Protein AF-A0A7V9ZC12-F1 (afdb_monomer)

Nearest PDB structures (foldseek):
  3ceq-assembly1_A  TM=3.533E-01  e=1.114E-01  Homo sapiens
  8bbg-assembly1_A  TM=1.484E-01  e=7.059E-03  Homo sapiens
  7n61-assembly1_1F  TM=1.594E-01  e=1.865E-02  Chlamydomonas reinhardtii
  6swu-assembly2_D  TM=2.053E-01  e=2.830E-01  Mus musculus
  9dze-assembly1_h  TM=2.658E-01  e=8.312E+00  synthetic construct

Mean predicted aligned error: 13.56 Å

Solvent-accessible surface area (backbone atoms only — not comparable to full-atom values): 34990 Å² total; per-residue (Å²): 139,87,84,86,84,86,82,87,85,84,87,84,86,84,85,82,83,84,86,79,90,83,82,91,84,88,88,86,91,84,88,87,83,87,83,90,82,77,73,66,65,71,54,48,72,79,60,49,87,57,41,68,56,35,52,52,57,56,55,54,46,62,77,50,42,78,70,33,85,53,62,63,62,40,51,57,50,47,48,57,46,40,77,74,35,40,90,81,43,46,68,62,44,51,52,52,52,50,51,53,50,50,53,35,54,50,52,44,74,71,55,66,96,80,67,89,65,85,86,72,55,38,68,62,50,46,50,51,51,40,53,51,32,46,77,74,38,56,69,61,21,53,52,49,54,53,56,54,52,54,54,61,63,62,78,43,82,88,49,81,82,53,73,66,60,58,52,53,48,30,52,49,34,32,54,55,16,49,73,27,40,86,80,40,49,69,61,16,50,53,42,36,55,66,20,41,77,75,57,69,50,76,58,53,51,32,36,41,28,51,32,36,79,75,37,51,70,61,25,52,53,51,50,52,52,50,53,50,41,40,55,75,56,57,47,37,46,44,64,39,57,40,50,54,44,15,72,50,79,27,47,74,54,30,59,35,82,55,101,74,39,63,44,81,50,85,53,73,73,29,61,76,46,27,62,85,67,84,66,52,67,68,59,45,45,52,49,51,54,54,53,46,58,48,74,67,34,88,64,51,80,38,92,78,43,42,83,62,32,51,64,39,69,62,38,54,46,52,51,47,67,63,45,44,67,54,27,49,72,71,42,52,85,50,28,64,60,50,52,52,49,42,56,55,45,51,70,75,42,55,73,69,59,41,54,47,44,52,54,27,50,52,52,54,75,70,51,64,89,84,72,74,93,70,86,90,86,78,81,73,46,47,66,56,29,44,53,50,24,72,68,42,88,49,71,51,61,24,36,42,26,29,49,53,22,17,57,48,24,42,75,69,68,34,56,68,61,16,53,59,32,38,67,73,34,58,75,91,46,32,63,61,54,48,52,52,52,46,50,55,50,18,50,50,26,19,74,68,73,37,45,70,61,15,49,59,44,30,75,70,46,86,49,59,68,62,28,32,49,41,32,50,44,33,24,42,42,33,59,70,43,94,84,42,44,59,68,63,21,51,54,32,44,52,52,31,52,57,46,42,72,71,48,83,52,64,62,56,32,32,30,50,28,29,33,49,16,43,49,29,52,78,80,37,59,66,61,12,51,52,30,41,53,52,25,49,58,49,47,65,71,44,94,80,64,63,54,68,43,56,48,73,49,74,46,71,46,78,88,45,75,47,74,51,68,43,39,59,94,50,46,28,49,47,56,40,39,23,67,44,19,65,82,42,42,71,64,52,50,54,60,42,66,67,39,76,53,54,56,27,24,53,53,40,51,50,30,27,30,43,39,51,68,50,78,82,78,84,127

Structure (mmCIF, N/CA/C/O backbone):
data_AF-A0A7V9ZC12-F1
#
_entry.id   AF-A0A7V9ZC12-F1
#
loop_
_atom_site.group_PDB
_atom_site.id
_atom_site.type_symbol
_atom_site.label_atom_id
_atom_site.label_alt_id
_atom_site.label_comp_id
_atom_site.label_asym_id
_atom_site.label_entity_id
_atom_site.label_seq_id
_atom_site.pdbx_PDB_ins_code
_atom_site.Cartn_x
_atom_site.Cartn_y
_atom_site.Cartn_z
_atom_site.occupancy
_atom_site.B_iso_or_equiv
_atom_site.auth_seq_id
_atom_site.auth_comp_id
_atom_site.auth_asym_id
_atom_site.auth_atom_id
_atom_site.pdbx_PDB_model_num
ATOM 1 N N . MET A 1 1 ? -3.158 33.341 -0.578 1.00 24.94 1 MET A N 1
ATOM 2 C CA . MET A 1 1 ? -2.497 32.593 -1.669 1.00 24.94 1 MET A CA 1
ATOM 3 C C . MET A 1 1 ? -2.053 31.286 -1.050 1.00 24.94 1 MET A C 1
ATOM 5 O O . MET A 1 1 ? -1.068 31.269 -0.327 1.00 24.94 1 MET A O 1
ATOM 9 N N . ASN A 1 2 ? -2.918 30.281 -1.171 1.00 21.52 2 ASN A N 1
ATOM 10 C CA . ASN A 1 2 ? -2.882 29.048 -0.393 1.00 21.52 2 ASN A CA 1
ATOM 11 C C . ASN A 1 2 ? -2.112 27.982 -1.170 1.00 21.52 2 ASN A C 1
ATOM 13 O O . ASN A 1 2 ? -2.505 27.649 -2.284 1.00 21.52 2 ASN A O 1
ATOM 17 N N . SER A 1 3 ? -1.057 27.448 -0.564 1.00 20.05 3 SER A N 1
ATOM 18 C CA . SER A 1 3 ? -0.327 26.280 -1.052 1.00 20.05 3 SER A CA 1
ATOM 19 C C . SER A 1 3 ? -0.711 25.102 -0.156 1.00 20.05 3 SER A C 1
ATOM 21 O O . SER A 1 3 ? -0.317 25.068 1.008 1.00 20.05 3 SER A O 1
ATOM 23 N N . MET A 1 4 ? -1.543 24.189 -0.664 1.00 21.44 4 MET A N 1
ATOM 24 C CA . MET A 1 4 ? -1.839 22.909 -0.015 1.00 21.44 4 MET A CA 1
ATOM 25 C C . MET A 1 4 ? -0.712 21.923 -0.333 1.00 21.44 4 MET A C 1
ATOM 27 O O . MET A 1 4 ? -0.415 21.661 -1.496 1.00 21.44 4 MET A O 1
ATOM 31 N N . THR A 1 5 ? -0.067 21.412 0.711 1.00 23.72 5 THR A N 1
ATOM 32 C CA . THR A 1 5 ? 1.018 20.429 0.642 1.00 23.72 5 THR A CA 1
ATOM 33 C C . THR A 1 5 ? 0.423 19.035 0.846 1.00 23.72 5 THR A C 1
ATOM 35 O O . THR A 1 5 ? -0.153 18.769 1.899 1.00 23.72 5 THR A O 1
ATOM 38 N N . TYR A 1 6 ? 0.557 18.152 -0.144 1.00 24.91 6 TYR A N 1
ATOM 39 C CA . TYR A 1 6 ? 0.122 16.754 -0.067 1.00 24.91 6 TYR A CA 1
ATOM 40 C C . TYR A 1 6 ? 1.256 15.862 0.459 1.00 24.91 6 TYR A C 1
ATOM 42 O O . TYR A 1 6 ? 2.395 15.962 0.001 1.00 24.91 6 TYR A O 1
ATOM 50 N N . ALA A 1 7 ? 0.944 15.000 1.430 1.00 25.77 7 ALA A N 1
ATOM 51 C CA . ALA A 1 7 ? 1.871 14.062 2.060 1.00 25.77 7 ALA A CA 1
ATOM 52 C C . ALA A 1 7 ? 1.631 12.633 1.543 1.00 25.77 7 ALA A C 1
ATOM 54 O O . ALA A 1 7 ? 0.521 12.111 1.638 1.00 25.77 7 ALA A O 1
ATOM 55 N N . PHE A 1 8 ? 2.681 11.992 1.026 1.00 22.20 8 PHE A N 1
ATOM 56 C CA . PHE A 1 8 ? 2.719 10.553 0.764 1.00 22.20 8 PHE A CA 1
ATOM 57 C C . PHE A 1 8 ? 3.224 9.842 2.023 1.00 22.20 8 PHE A C 1
ATOM 59 O O . PHE A 1 8 ? 4.400 9.949 2.354 1.00 22.20 8 PHE A O 1
ATOM 66 N N . SER A 1 9 ? 2.348 9.110 2.713 1.00 23.14 9 SER A N 1
ATOM 67 C CA . SER A 1 9 ? 2.722 8.280 3.861 1.00 23.14 9 SER A CA 1
ATOM 68 C C . SER A 1 9 ? 3.075 6.864 3.394 1.00 23.14 9 SER A C 1
ATOM 70 O O . SER A 1 9 ? 2.247 6.176 2.798 1.00 23.14 9 SER A O 1
ATOM 72 N N . THR A 1 10 ? 4.304 6.415 3.655 1.00 25.52 10 THR A N 1
ATOM 73 C CA . THR A 1 10 ? 4.735 5.020 3.460 1.00 25.52 10 THR A CA 1
ATOM 74 C C . THR A 1 10 ? 5.194 4.435 4.792 1.00 25.52 10 THR A C 1
ATOM 76 O O . THR A 1 10 ? 6.340 4.628 5.196 1.00 25.52 10 THR A O 1
ATOM 79 N N . ALA A 1 11 ? 4.313 3.698 5.470 1.00 25.12 11 ALA A N 1
ATOM 80 C CA . ALA A 1 11 ? 4.657 2.864 6.619 1.00 25.12 11 ALA A CA 1
ATOM 81 C C . ALA A 1 11 ? 4.903 1.417 6.149 1.00 25.12 11 ALA A C 1
ATOM 83 O O . ALA A 1 11 ? 4.032 0.803 5.536 1.00 25.12 11 ALA A O 1
ATOM 84 N N . LEU A 1 12 ? 6.090 0.859 6.423 1.00 27.59 12 LEU A N 1
ATOM 85 C CA . LEU A 1 12 ? 6.405 -0.553 6.174 1.00 27.59 12 LEU A CA 1
ATOM 86 C C . LEU A 1 12 ? 6.959 -1.194 7.456 1.00 27.59 12 LEU A C 1
ATOM 88 O O . LEU A 1 12 ? 8.037 -0.839 7.930 1.00 27.59 12 LEU A O 1
ATOM 92 N N . LEU A 1 13 ? 6.211 -2.151 8.006 1.00 26.98 13 LEU A N 1
ATOM 93 C CA . LEU A 1 13 ? 6.564 -2.979 9.162 1.00 26.98 13 LEU A CA 1
ATOM 94 C C . LEU A 1 13 ? 6.768 -4.422 8.673 1.00 26.98 13 LEU A C 1
ATOM 96 O O . LEU A 1 13 ? 5.807 -5.108 8.337 1.00 26.98 13 LEU A O 1
ATOM 100 N N . LEU A 1 14 ? 8.018 -4.892 8.629 1.00 26.62 14 LEU A N 1
ATOM 101 C CA . LEU A 1 14 ? 8.357 -6.299 8.376 1.00 26.62 14 LEU A CA 1
ATOM 102 C C . LEU A 1 14 ? 8.594 -7.015 9.712 1.00 26.62 14 LEU A C 1
ATOM 104 O O . LEU A 1 14 ? 9.581 -6.763 10.404 1.00 26.62 14 LEU A O 1
ATOM 108 N N . GLY A 1 15 ? 7.677 -7.914 10.072 1.00 24.31 15 GLY A N 1
ATOM 109 C CA . GLY A 1 15 ? 7.832 -8.849 11.185 1.00 24.31 15 GLY A CA 1
ATOM 110 C C . GLY A 1 15 ? 8.641 -10.074 10.758 1.00 24.31 15 GLY A C 1
ATOM 111 O O . GLY A 1 15 ? 8.146 -10.921 10.023 1.00 24.31 15 GLY A O 1
ATOM 112 N N . LEU A 1 16 ? 9.883 -10.177 11.231 1.00 24.55 16 LEU A N 1
ATOM 113 C CA . LEU A 1 16 ? 10.743 -11.352 11.061 1.00 24.55 16 LEU A CA 1
ATOM 114 C C . LEU A 1 16 ? 10.483 -12.362 12.189 1.00 24.55 16 LEU A C 1
ATOM 116 O O . LEU A 1 16 ? 10.858 -12.141 13.339 1.00 24.55 16 LEU A O 1
ATOM 120 N N . THR A 1 17 ? 9.857 -13.492 11.859 1.00 25.77 17 THR A N 1
ATOM 121 C CA . THR A 1 17 ? 9.741 -14.662 12.741 1.00 25.77 17 THR A CA 1
ATOM 122 C C . THR A 1 17 ? 10.994 -15.533 12.637 1.00 25.77 17 THR A C 1
ATOM 124 O O . THR A 1 17 ? 11.234 -16.157 11.605 1.00 25.77 17 THR A O 1
ATOM 127 N N . LEU A 1 18 ? 11.778 -15.610 13.713 1.00 25.53 18 LEU A N 1
ATOM 128 C CA . LEU A 1 18 ? 12.907 -16.536 13.853 1.00 25.53 18 LEU A CA 1
ATOM 129 C C . LEU A 1 18 ? 12.407 -17.956 14.176 1.00 25.53 18 LEU A C 1
ATOM 131 O O . LEU A 1 18 ? 11.737 -18.170 15.185 1.00 25.53 18 LEU A O 1
ATOM 135 N N . HIS A 1 19 ? 12.756 -18.928 13.329 1.00 25.00 19 HIS A N 1
ATOM 136 C CA . HIS A 1 19 ? 12.652 -20.362 13.619 1.00 25.00 19 HIS A CA 1
ATOM 137 C C . HIS A 1 19 ? 13.859 -20.814 14.456 1.00 25.00 19 HIS A C 1
ATOM 139 O O . HIS A 1 19 ? 15.003 -20.634 14.046 1.00 25.00 19 HIS A O 1
ATOM 145 N N . ILE A 1 20 ? 13.600 -21.433 15.609 1.00 29.19 20 ILE A N 1
ATOM 146 C CA . ILE A 1 20 ? 14.603 -22.124 16.433 1.00 29.19 20 ILE A CA 1
ATOM 147 C C . ILE A 1 20 ? 14.507 -23.629 16.121 1.00 29.19 20 ILE A C 1
ATOM 149 O O . ILE A 1 20 ? 13.405 -24.173 16.216 1.00 29.19 20 ILE A O 1
ATOM 153 N N . PRO A 1 21 ? 15.603 -24.340 15.791 1.00 27.75 21 PRO A N 1
ATOM 154 C CA . PRO A 1 21 ? 15.579 -25.793 15.687 1.00 27.75 21 PRO A CA 1
ATOM 155 C C . PRO A 1 21 ? 15.693 -26.432 17.079 1.00 27.75 21 PRO A C 1
ATOM 157 O O . PRO A 1 21 ? 16.674 -26.235 17.795 1.00 27.75 21 PRO A O 1
ATOM 160 N N . GLY A 1 22 ? 14.671 -27.199 17.463 1.00 29.20 22 GLY A N 1
ATOM 161 C CA . GLY A 1 22 ? 14.649 -28.003 18.683 1.00 29.20 22 GLY A CA 1
ATOM 162 C C . GLY A 1 22 ? 15.344 -29.352 18.492 1.00 29.20 22 GLY A C 1
ATOM 163 O O . GLY A 1 22 ? 15.019 -30.109 17.579 1.00 29.20 22 GLY A O 1
ATOM 164 N N . VAL A 1 23 ? 16.294 -29.635 19.380 1.00 28.47 23 VAL A N 1
ATOM 165 C CA . VAL A 1 23 ? 17.045 -30.889 19.509 1.00 28.47 23 VAL A CA 1
ATOM 166 C C . VAL A 1 23 ? 16.155 -32.002 20.082 1.00 28.47 23 VAL A C 1
ATOM 168 O O . VAL A 1 23 ? 15.397 -31.787 21.026 1.00 28.47 23 VAL A O 1
ATOM 171 N N . LEU A 1 24 ? 16.275 -33.202 19.506 1.00 27.53 24 LEU A N 1
ATOM 172 C CA . LEU A 1 24 ? 15.652 -34.454 19.944 1.00 27.53 24 LEU A CA 1
ATOM 173 C C . LEU A 1 24 ? 16.255 -34.969 21.261 1.00 27.53 24 LEU A C 1
ATOM 175 O O . LEU A 1 24 ? 17.461 -35.183 21.344 1.00 27.53 24 LEU A O 1
ATOM 179 N N . ALA A 1 25 ? 15.399 -35.304 22.228 1.00 27.86 25 ALA A N 1
ATOM 180 C CA . ALA A 1 25 ? 15.668 -36.346 23.219 1.00 27.86 25 ALA A CA 1
ATOM 181 C C . ALA A 1 25 ? 14.343 -36.979 23.675 1.00 27.86 25 ALA A C 1
ATOM 183 O O . ALA A 1 25 ? 13.419 -36.292 24.107 1.00 27.86 25 ALA A O 1
ATOM 184 N N . ALA A 1 26 ? 14.251 -38.299 23.534 1.00 27.19 26 ALA A N 1
ATOM 185 C CA . ALA A 1 26 ? 13.119 -39.129 23.925 1.00 27.19 26 ALA A CA 1
ATOM 186 C C . ALA A 1 26 ? 13.347 -39.739 25.319 1.00 27.19 26 ALA A C 1
ATOM 188 O O . ALA A 1 26 ? 14.468 -40.151 25.595 1.00 27.19 26 ALA A O 1
ATOM 189 N N . GLN A 1 27 ? 12.290 -39.874 26.137 1.00 26.23 27 GLN A N 1
ATOM 190 C CA . GLN A 1 27 ? 11.810 -41.156 26.702 1.00 26.23 27 GLN A CA 1
ATOM 191 C C . GLN A 1 27 ? 10.732 -40.997 27.806 1.00 26.23 27 GLN A C 1
ATOM 193 O O . GLN A 1 27 ? 10.862 -40.196 28.722 1.00 26.23 27 GLN A O 1
ATOM 198 N N . ASN A 1 28 ? 9.735 -41.894 27.709 1.00 26.14 28 ASN A N 1
ATOM 199 C CA . ASN A 1 28 ? 8.954 -42.575 28.763 1.00 26.14 28 ASN A CA 1
ATOM 200 C C . ASN A 1 28 ? 7.698 -41.945 29.429 1.00 26.14 28 ASN A C 1
ATOM 202 O O . ASN A 1 28 ? 7.746 -41.291 30.461 1.00 26.14 28 ASN A O 1
ATOM 206 N N . SER A 1 29 ? 6.543 -42.336 28.856 1.00 27.91 29 SER A N 1
ATOM 207 C CA . SER A 1 29 ? 5.411 -43.093 29.456 1.00 27.91 29 SER A CA 1
ATOM 208 C C . SER A 1 29 ? 4.656 -42.605 30.713 1.00 27.91 29 SER A C 1
ATOM 210 O O . SER A 1 29 ? 5.090 -42.858 31.834 1.00 27.91 29 SER A O 1
ATOM 212 N N . SER A 1 30 ? 3.407 -42.141 30.525 1.00 26.27 30 SER A N 1
ATOM 213 C CA . SER A 1 30 ? 2.121 -42.784 30.944 1.00 26.27 30 SER A CA 1
ATOM 214 C C . SER A 1 30 ? 0.954 -41.761 30.982 1.00 26.27 30 SER A C 1
ATOM 216 O O . SER A 1 30 ? 1.202 -40.590 31.260 1.00 26.27 30 SER A O 1
ATOM 218 N N . PRO A 1 31 ? -0.316 -42.145 30.699 1.00 38.34 31 PRO A N 1
ATOM 219 C CA . PRO A 1 31 ? -1.451 -41.216 30.531 1.00 38.34 31 PRO A CA 1
ATOM 220 C C . PRO A 1 31 ? -2.184 -40.960 31.869 1.00 38.34 31 PRO A C 1
ATOM 222 O O . PRO A 1 31 ? -2.065 -41.795 32.770 1.00 38.34 31 PRO A O 1
ATOM 225 N N . PRO A 1 32 ? -2.980 -39.872 32.043 1.00 35.09 32 PRO A N 1
ATOM 226 C CA . PRO A 1 32 ? -4.418 -39.998 31.738 1.00 35.09 32 PRO A CA 1
ATOM 227 C C . PRO A 1 32 ? -5.225 -38.690 31.481 1.00 35.09 32 PRO A C 1
ATOM 229 O O . PRO A 1 32 ? -4.791 -37.574 31.736 1.00 35.09 32 PRO A O 1
ATOM 232 N N . ARG A 1 33 ? -6.501 -38.922 31.129 1.00 26.95 33 ARG A N 1
ATOM 233 C CA . ARG A 1 33 ? -7.718 -38.100 31.333 1.00 26.95 33 ARG A CA 1
ATOM 234 C C . ARG A 1 33 ? -8.051 -36.999 30.322 1.00 26.95 33 ARG A C 1
ATOM 236 O O . ARG A 1 33 ? -7.386 -35.985 30.173 1.00 26.95 33 ARG A O 1
ATOM 243 N N . GLY A 1 34 ? -9.189 -37.236 29.666 1.00 39.62 34 GLY A N 1
ATOM 244 C CA . GLY A 1 34 ? -9.756 -36.406 28.622 1.00 39.62 34 GLY A CA 1
ATOM 245 C C . GLY A 1 34 ? -10.275 -35.055 29.102 1.00 39.62 34 GLY A C 1
ATOM 246 O O . GLY A 1 34 ? -10.858 -34.918 30.175 1.00 39.62 34 GLY A O 1
ATOM 247 N N . SER A 1 35 ? -10.120 -34.081 28.213 1.00 31.02 35 SER A N 1
ATOM 248 C CA . SER A 1 35 ? -10.751 -32.773 28.269 1.00 31.02 35 SER A CA 1
ATOM 249 C C . SER A 1 35 ? -11.846 -32.721 27.200 1.00 31.02 35 SER A C 1
ATOM 251 O O . SER A 1 35 ? -11.605 -32.535 26.006 1.00 31.02 35 SER A O 1
ATOM 253 N N . ARG A 1 36 ? -13.084 -32.947 27.649 1.00 38.66 36 ARG A N 1
ATOM 254 C CA . ARG A 1 36 ? -14.285 -32.413 27.005 1.00 38.66 36 ARG A CA 1
ATOM 255 C C . ARG A 1 36 ? -14.300 -30.912 27.286 1.00 38.66 36 ARG A C 1
ATOM 257 O O . ARG A 1 36 ? -14.615 -30.568 28.414 1.00 38.66 36 ARG A O 1
ATOM 264 N N . THR A 1 37 ? -14.045 -30.080 26.275 1.00 38.00 37 THR A N 1
ATOM 265 C CA . THR A 1 37 ? -14.690 -28.765 26.033 1.00 38.00 37 THR A CA 1
ATOM 266 C C . THR A 1 37 ? -13.936 -27.988 24.950 1.00 38.00 37 THR A C 1
ATOM 268 O O . THR A 1 37 ? -13.129 -27.120 25.236 1.00 38.00 37 THR A O 1
ATOM 271 N N . ASN A 1 38 ? -14.226 -28.244 23.671 1.00 34.16 38 ASN A N 1
ATOM 272 C CA . ASN A 1 38 ? -13.878 -27.284 22.605 1.00 34.16 38 ASN A CA 1
ATOM 273 C C . ASN A 1 38 ? -14.987 -27.088 21.557 1.00 34.16 38 ASN A C 1
ATOM 275 O O . ASN A 1 38 ? -14.825 -26.354 20.585 1.00 34.16 38 ASN A O 1
ATOM 279 N N . THR A 1 39 ? -16.163 -27.680 21.779 1.00 33.69 39 THR A N 1
ATOM 280 C CA . THR A 1 39 ? -17.304 -27.611 20.851 1.00 33.69 39 THR A CA 1
ATOM 281 C C . THR A 1 39 ? -18.317 -26.508 21.197 1.00 33.69 39 THR A C 1
ATOM 283 O O . THR A 1 39 ? -19.230 -26.263 20.412 1.00 33.69 39 THR A O 1
ATOM 286 N N . SER A 1 40 ? -18.185 -25.819 22.341 1.00 37.09 40 SER A N 1
ATOM 287 C CA . SER A 1 40 ? -19.151 -24.792 22.784 1.00 37.09 40 SER A CA 1
ATOM 288 C C . SER A 1 40 ? -18.810 -23.362 22.339 1.00 37.09 40 SER A C 1
ATOM 290 O O . SER A 1 40 ? -19.724 -22.565 22.137 1.00 37.09 40 SER A O 1
ATOM 292 N N . LEU A 1 41 ? -17.535 -23.026 22.108 1.00 39.03 41 LEU A N 1
ATOM 293 C CA . LEU A 1 41 ? -17.128 -21.676 21.683 1.00 39.03 41 LEU A CA 1
ATOM 294 C C . LEU A 1 41 ? -17.320 -21.437 20.175 1.00 39.03 41 LEU A C 1
ATOM 296 O O . LEU A 1 41 ? -17.732 -20.349 19.776 1.00 39.03 41 LEU A O 1
ATOM 300 N N . SER A 1 42 ? -17.142 -22.461 19.329 1.00 38.97 42 SER A N 1
ATOM 301 C CA . SER A 1 42 ? -17.382 -22.337 17.878 1.00 38.97 42 SER A CA 1
ATOM 302 C C . SER A 1 42 ? -18.870 -22.252 17.512 1.00 38.97 42 SER A C 1
ATOM 304 O O . SER A 1 42 ? -19.221 -21.671 16.484 1.00 38.97 42 SER A O 1
ATOM 306 N N . LYS A 1 43 ? -19.760 -22.773 18.369 1.00 35.03 43 LYS A N 1
ATOM 307 C CA . LYS A 1 43 ? -21.214 -22.600 18.236 1.00 35.03 43 LYS A CA 1
ATOM 308 C C . LYS A 1 43 ? -21.686 -21.210 18.681 1.00 35.03 43 LYS A C 1
ATOM 310 O O . LYS A 1 43 ? -22.636 -20.702 18.098 1.00 35.03 43 LYS A O 1
ATOM 315 N N . ARG A 1 44 ? -20.998 -20.565 19.634 1.00 40.53 44 ARG A N 1
ATOM 316 C CA . ARG A 1 44 ? -21.379 -19.245 20.176 1.00 40.53 44 ARG A CA 1
ATOM 317 C C . ARG A 1 44 ? -21.115 -18.088 19.202 1.00 40.53 44 ARG A C 1
ATOM 319 O O . ARG A 1 44 ? -21.916 -17.164 19.135 1.00 40.53 44 ARG A O 1
ATOM 326 N N . ALA A 1 45 ? -20.063 -18.174 18.382 1.00 43.56 45 ALA A N 1
ATOM 327 C CA . ALA A 1 45 ? -19.763 -17.162 17.359 1.00 43.56 45 ALA A CA 1
ATOM 328 C C . ALA A 1 45 ? -20.781 -17.135 16.197 1.00 43.56 45 ALA A C 1
ATOM 330 O O . ALA A 1 45 ? -20.962 -16.105 15.554 1.00 43.56 45 ALA A O 1
ATOM 331 N N . LYS A 1 46 ? -21.491 -18.244 15.936 1.00 47.72 46 LYS A N 1
ATOM 332 C CA . LYS A 1 46 ? -22.551 -18.304 14.910 1.00 47.72 46 LYS A CA 1
ATOM 333 C C . LYS A 1 46 ? -23.913 -17.791 15.398 1.00 47.72 46 LYS A C 1
ATOM 335 O O . LYS A 1 46 ? -24.808 -17.631 14.576 1.00 47.72 46 LYS A O 1
ATOM 340 N N . SER A 1 47 ? -24.072 -17.504 16.692 1.00 54.53 47 SER A N 1
ATOM 341 C CA . SER A 1 47 ? -25.340 -17.071 17.293 1.00 54.53 47 SER A CA 1
ATOM 342 C C . SER A 1 47 ? -25.177 -15.826 18.172 1.00 54.53 47 SER A C 1
ATOM 344 O O . SER A 1 47 ? -25.740 -15.769 19.267 1.00 54.53 47 SER A O 1
ATOM 346 N N . SER A 1 48 ? -24.385 -14.836 17.740 1.00 69.12 48 SER A N 1
ATOM 347 C CA . SER A 1 48 ? -24.445 -13.522 18.390 1.00 69.12 48 SER A CA 1
ATOM 348 C C . SER A 1 48 ? -25.861 -12.960 18.200 1.00 69.12 48 SER A C 1
ATOM 350 O O . SER A 1 48 ? -26.304 -12.863 17.049 1.00 69.12 48 SER A O 1
ATOM 352 N N . PRO A 1 49 ? -26.582 -12.588 19.275 1.00 82.19 49 PRO A N 1
ATOM 353 C CA . PRO A 1 49 ? -27.931 -12.025 19.169 1.00 82.19 49 PRO A CA 1
ATOM 354 C C . PRO A 1 49 ? -27.950 -10.729 18.345 1.00 82.19 49 PRO A C 1
ATOM 356 O O . PRO A 1 49 ? -28.976 -10.375 17.774 1.00 82.19 49 PRO A O 1
ATOM 359 N N . ASN A 1 50 ? -26.797 -10.067 18.211 1.00 88.38 50 ASN A N 1
ATOM 360 C CA . ASN A 1 50 ? -26.650 -8.824 17.464 1.00 88.38 50 ASN A CA 1
ATOM 361 C C . ASN A 1 50 ? -26.428 -9.047 15.959 1.00 88.38 50 ASN A C 1
ATOM 363 O O . ASN A 1 50 ? -26.463 -8.087 15.199 1.00 88.38 50 ASN A O 1
ATOM 367 N N . ARG A 1 51 ? -26.220 -10.290 15.492 1.00 90.62 51 ARG A N 1
ATOM 368 C CA . ARG A 1 51 ? -25.926 -10.569 14.075 1.00 90.62 51 ARG A CA 1
ATOM 369 C C . ARG A 1 51 ? -27.063 -10.148 13.125 1.00 90.62 51 ARG A C 1
ATOM 371 O O . ARG A 1 51 ? -26.754 -9.486 12.138 1.00 90.62 51 ARG A O 1
ATOM 378 N N . PRO A 1 52 ? -28.349 -10.468 13.381 1.00 91.75 52 PRO A N 1
ATOM 379 C CA . PRO A 1 52 ? -29.440 -10.019 12.512 1.00 91.75 52 PRO A CA 1
ATOM 380 C C . PRO A 1 52 ? -29.583 -8.493 12.492 1.00 91.75 52 PRO A C 1
ATOM 382 O O . PRO A 1 52 ? -29.820 -7.916 11.435 1.00 91.75 52 PRO A O 1
ATOM 385 N N . ILE A 1 53 ? -29.380 -7.842 13.644 1.00 93.06 53 ILE A N 1
ATOM 386 C CA . ILE A 1 53 ? -29.431 -6.379 13.770 1.00 93.06 53 ILE A CA 1
ATOM 387 C C . ILE A 1 53 ? -28.290 -5.745 12.968 1.00 93.06 53 ILE A C 1
ATOM 389 O O . ILE A 1 53 ? -28.530 -4.818 12.206 1.00 93.06 53 ILE A O 1
ATOM 393 N N . ALA A 1 54 ? -27.069 -6.275 13.077 1.00 93.69 54 ALA A N 1
ATOM 394 C CA . ALA A 1 54 ? -25.921 -5.796 12.314 1.00 93.69 54 ALA A CA 1
ATOM 395 C C . ALA A 1 54 ? -26.119 -5.950 10.797 1.00 93.69 54 ALA A C 1
ATOM 397 O O . ALA A 1 54 ? -25.757 -5.048 10.053 1.00 93.69 54 ALA A O 1
ATOM 398 N N . ILE A 1 55 ? -26.741 -7.042 10.332 1.00 94.31 55 ILE A N 1
ATOM 399 C CA . ILE A 1 55 ? -27.105 -7.194 8.911 1.00 94.31 55 ILE A CA 1
ATOM 400 C C . ILE A 1 55 ? -28.100 -6.108 8.492 1.00 94.31 55 ILE A C 1
ATOM 402 O O . ILE A 1 55 ? -27.895 -5.487 7.459 1.00 94.31 55 ILE A O 1
ATOM 406 N N . LEU A 1 56 ? -29.150 -5.864 9.284 1.00 95.06 56 LEU A N 1
ATOM 407 C CA . LEU A 1 56 ? -30.165 -4.854 8.971 1.00 95.06 56 LEU A CA 1
ATOM 408 C C . LEU A 1 56 ? -29.580 -3.434 8.932 1.00 95.06 56 LEU A C 1
ATOM 410 O O . LEU A 1 56 ? -29.876 -2.673 8.020 1.00 95.06 56 LEU A O 1
ATOM 414 N N . VAL A 1 57 ? -28.741 -3.090 9.911 1.00 95.44 57 VAL A N 1
ATOM 415 C CA . VAL A 1 57 ? -28.072 -1.783 9.988 1.00 95.44 57 VAL A CA 1
ATOM 416 C C . VAL A 1 57 ? -27.098 -1.591 8.822 1.00 95.44 57 VAL A C 1
ATOM 418 O O . VAL A 1 57 ? -27.008 -0.503 8.257 1.00 95.44 57 VAL A O 1
ATOM 421 N N . LEU A 1 58 ? -26.369 -2.640 8.439 1.00 94.88 58 LEU A N 1
ATOM 422 C CA . LEU A 1 58 ? -25.451 -2.570 7.307 1.00 94.88 58 LEU A CA 1
ATOM 423 C C . LEU A 1 58 ? -26.198 -2.490 5.967 1.00 94.88 58 LEU A C 1
ATOM 425 O O . LEU A 1 58 ? -25.738 -1.803 5.065 1.00 94.88 58 LEU A O 1
ATOM 429 N N . ASP A 1 59 ? -27.357 -3.142 5.851 1.00 94.31 59 ASP A N 1
ATOM 430 C CA . ASP A 1 59 ? -28.237 -3.046 4.679 1.00 94.31 59 ASP A CA 1
ATOM 431 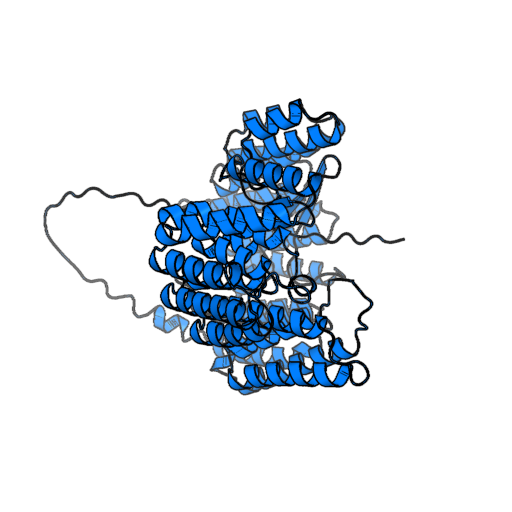C C . ASP A 1 59 ? -28.783 -1.617 4.534 1.00 94.31 59 ASP A C 1
ATOM 433 O O . ASP A 1 59 ? -28.646 -1.025 3.471 1.00 94.31 59 ASP A O 1
ATOM 437 N N . SER A 1 60 ? -29.258 -0.991 5.620 1.00 95.06 60 SER A N 1
ATOM 438 C CA . SER A 1 60 ? -29.708 0.413 5.574 1.00 95.06 60 SER A CA 1
ATOM 439 C C . SER A 1 60 ? -28.579 1.408 5.279 1.00 95.06 60 SER A C 1
ATOM 441 O O . SER A 1 60 ? -28.826 2.507 4.794 1.00 95.06 60 SER A O 1
ATOM 443 N N . THR A 1 61 ? -27.324 1.038 5.558 1.00 95.19 61 THR A N 1
ATOM 444 C CA . THR A 1 61 ? -26.149 1.865 5.226 1.00 95.19 61 THR A CA 1
ATOM 445 C C . THR A 1 61 ? -25.978 2.009 3.708 1.00 95.19 61 THR A C 1
ATOM 447 O O . THR A 1 61 ? -25.453 3.025 3.258 1.00 95.19 61 THR A O 1
ATOM 450 N N . ILE A 1 62 ? -26.446 1.036 2.912 1.00 94.94 62 ILE A N 1
ATOM 451 C CA . ILE A 1 62 ? -26.430 1.113 1.442 1.00 94.94 62 ILE A CA 1
ATOM 452 C C . ILE A 1 62 ? -27.281 2.295 0.961 1.00 94.94 62 ILE A C 1
ATOM 454 O O . ILE A 1 62 ? -26.834 3.060 0.108 1.00 94.94 62 ILE A O 1
ATOM 458 N N . ASP A 1 63 ? -28.460 2.485 1.555 1.00 94.38 63 ASP A N 1
ATOM 459 C CA . ASP A 1 63 ? -29.392 3.559 1.190 1.00 94.38 63 ASP A CA 1
ATOM 460 C C . ASP A 1 63 ? -28.890 4.947 1.620 1.00 94.38 63 ASP A C 1
ATOM 462 O O . ASP A 1 63 ? -29.209 5.957 0.996 1.00 94.38 63 ASP A O 1
ATOM 466 N N . GLU A 1 64 ? -28.083 5.015 2.683 1.00 95.06 64 GLU A N 1
ATOM 467 C CA . GLU A 1 64 ? -27.452 6.257 3.144 1.00 95.06 64 GLU A CA 1
ATOM 468 C C . GLU A 1 64 ? -26.173 6.609 2.370 1.00 95.06 64 GLU A C 1
ATOM 470 O O . GLU A 1 64 ? -25.736 7.760 2.411 1.00 95.06 64 GLU A O 1
ATOM 475 N N . LEU A 1 65 ? -25.569 5.656 1.652 1.00 95.12 65 LEU A N 1
ATOM 476 C CA . LEU A 1 65 ? -24.298 5.844 0.951 1.00 95.12 65 LEU A CA 1
ATOM 477 C C . LEU A 1 65 ? -24.280 7.050 -0.012 1.00 95.12 65 LEU A C 1
ATOM 479 O O . LEU A 1 65 ? -23.271 7.759 -0.014 1.00 95.12 65 LEU A O 1
ATOM 483 N N . PRO A 1 66 ? -25.352 7.360 -0.774 1.00 94.88 66 PRO A N 1
ATOM 484 C CA . PRO A 1 66 ? -25.407 8.549 -1.629 1.00 94.88 66 PRO A CA 1
ATOM 485 C C . PRO A 1 66 ? -25.271 9.890 -0.888 1.00 94.88 66 PRO A C 1
ATOM 487 O O . PRO A 1 66 ? -24.996 10.899 -1.525 1.00 94.88 66 PRO A O 1
ATOM 490 N N . GLN A 1 67 ? -25.433 9.929 0.442 1.00 94.19 67 GLN A N 1
ATOM 491 C CA . GLN A 1 67 ? -25.228 11.146 1.245 1.00 94.19 67 GLN A CA 1
ATOM 492 C C . GLN A 1 67 ? -23.746 11.530 1.391 1.00 94.19 67 GLN A C 1
ATOM 494 O O . GLN A 1 67 ? -23.434 12.598 1.917 1.00 94.19 67 GLN A O 1
ATOM 499 N N . VAL A 1 68 ? -22.822 10.652 0.996 1.00 93.56 68 VAL A N 1
ATOM 500 C CA . VAL A 1 68 ? -21.385 10.937 0.977 1.00 93.56 68 VAL A CA 1
ATOM 501 C C . VAL A 1 68 ? -21.018 11.503 -0.389 1.00 93.56 68 VAL A C 1
ATOM 503 O O . VAL A 1 68 ? -21.054 10.793 -1.388 1.00 93.56 68 VAL A O 1
ATOM 506 N N . GLU A 1 69 ? -20.634 12.778 -0.419 1.00 90.06 69 GLU A N 1
ATOM 507 C CA . GLU A 1 69 ? -20.280 13.487 -1.657 1.00 90.06 69 GLU A CA 1
ATOM 508 C C . GLU A 1 69 ? -19.076 12.846 -2.370 1.00 90.06 69 GLU A C 1
ATOM 510 O O . GLU A 1 69 ? -19.088 12.664 -3.587 1.00 90.06 69 GLU A O 1
ATOM 515 N N . ASP A 1 70 ? -18.059 12.432 -1.610 1.00 89.81 70 ASP A N 1
ATOM 516 C CA . ASP A 1 70 ? -16.856 11.802 -2.153 1.00 89.81 70 ASP A CA 1
ATOM 517 C C . ASP A 1 70 ? -17.126 10.363 -2.633 1.00 89.81 70 ASP A C 1
ATOM 519 O O . ASP A 1 70 ? -17.292 9.428 -1.841 1.00 89.81 70 ASP A O 1
ATOM 523 N N . ILE A 1 71 ? -17.123 10.171 -3.955 1.00 91.75 71 ILE A N 1
ATOM 524 C CA . ILE A 1 71 ? -17.292 8.861 -4.589 1.00 91.75 71 ILE A CA 1
ATOM 525 C C . ILE A 1 71 ? -16.202 7.860 -4.190 1.00 91.75 71 ILE A C 1
ATOM 527 O O . ILE A 1 71 ? -16.501 6.677 -4.032 1.00 91.75 71 ILE A O 1
ATOM 531 N N . ARG A 1 72 ? -14.957 8.300 -3.970 1.00 89.81 72 ARG A N 1
ATOM 532 C CA . ARG A 1 72 ? -13.864 7.405 -3.575 1.00 89.81 72 ARG A CA 1
ATOM 533 C C . ARG A 1 72 ? -14.162 6.803 -2.211 1.00 89.81 72 ARG A C 1
ATOM 535 O O . ARG A 1 72 ? -14.120 5.584 -2.042 1.00 89.81 72 ARG A O 1
ATOM 542 N N . ALA A 1 73 ? -14.558 7.648 -1.266 1.00 90.88 73 ALA A N 1
ATOM 543 C CA . ALA A 1 73 ? -14.972 7.201 0.050 1.00 90.88 73 ALA A CA 1
ATOM 544 C C . ALA A 1 73 ? -16.216 6.294 -0.001 1.00 90.88 73 ALA A C 1
ATOM 546 O O . ALA A 1 73 ? -16.280 5.306 0.736 1.00 90.88 73 ALA A O 1
ATOM 547 N N . ARG A 1 74 ? -17.176 6.566 -0.902 1.00 94.62 74 ARG A N 1
ATOM 548 C CA . ARG A 1 74 ? -18.319 5.664 -1.135 1.00 94.62 74 ARG A CA 1
ATOM 549 C C . ARG A 1 74 ? -17.877 4.279 -1.606 1.00 94.62 74 ARG A C 1
ATOM 551 O O . ARG A 1 74 ? -18.389 3.281 -1.102 1.00 94.62 74 ARG A O 1
ATOM 558 N N . VAL A 1 75 ? -16.909 4.201 -2.518 1.00 94.25 75 VAL A N 1
ATOM 559 C CA . VAL A 1 75 ? -16.362 2.932 -3.026 1.00 94.25 75 VAL A CA 1
ATOM 560 C C . VAL A 1 75 ? -15.632 2.144 -1.933 1.00 94.25 75 VAL A C 1
ATOM 562 O O . VAL A 1 75 ? -15.812 0.931 -1.833 1.00 94.25 75 VAL A O 1
ATOM 565 N N . GLU A 1 76 ? -14.864 2.806 -1.065 1.00 92.06 76 GLU A N 1
ATOM 566 C CA . GLU A 1 76 ? -14.199 2.155 0.077 1.00 92.06 76 GLU A CA 1
ATOM 567 C C . GLU A 1 76 ? -15.202 1.574 1.089 1.00 92.06 76 GLU A C 1
ATOM 569 O O . GLU A 1 76 ? -15.038 0.452 1.586 1.00 92.06 76 GLU A O 1
ATOM 574 N N . ILE A 1 77 ? -16.278 2.317 1.373 1.00 94.88 77 ILE A N 1
ATOM 575 C CA . ILE A 1 77 ? -17.382 1.836 2.210 1.00 94.88 77 ILE A CA 1
ATOM 576 C C . ILE A 1 77 ? -18.071 0.643 1.533 1.00 94.88 77 ILE A C 1
ATOM 578 O O . ILE A 1 77 ? -18.279 -0.390 2.174 1.00 94.88 77 ILE A O 1
ATOM 582 N N . ALA A 1 78 ? -18.364 0.742 0.234 1.00 95.12 78 ALA A N 1
ATOM 583 C CA . ALA A 1 78 ? -18.998 -0.316 -0.543 1.00 95.12 78 ALA A CA 1
ATOM 584 C C . ALA A 1 78 ? -18.171 -1.608 -0.570 1.00 95.12 78 ALA A C 1
ATOM 586 O O . ALA A 1 78 ? -18.740 -2.685 -0.402 1.00 95.12 78 ALA A O 1
ATOM 587 N N . GLU A 1 79 ? -16.841 -1.533 -0.694 1.00 94.38 79 GLU A N 1
ATOM 588 C CA . GLU A 1 79 ? -15.964 -2.708 -0.590 1.00 94.38 79 GLU A CA 1
ATOM 589 C C . GLU A 1 79 ? -16.194 -3.462 0.727 1.00 94.38 79 GLU A C 1
ATOM 591 O O . GLU A 1 79 ? -16.313 -4.692 0.753 1.00 94.38 79 GLU A O 1
ATOM 596 N N . SER A 1 80 ? -16.261 -2.720 1.830 1.00 93.62 80 SER A N 1
ATOM 597 C CA . SER A 1 80 ? -16.462 -3.282 3.164 1.00 93.62 80 SER A CA 1
ATOM 598 C C . SER A 1 80 ? -17.868 -3.866 3.326 1.00 93.62 80 SER A C 1
ATOM 600 O O . SER A 1 80 ? -18.017 -4.959 3.876 1.00 93.62 80 SER A O 1
ATOM 602 N N . ILE A 1 81 ? -18.892 -3.196 2.788 1.00 95.38 81 ILE A N 1
ATOM 603 C CA . ILE A 1 81 ? -20.273 -3.695 2.765 1.00 95.38 81 ILE A CA 1
ATOM 604 C C . ILE A 1 81 ? -20.361 -5.002 1.970 1.00 95.38 81 ILE A C 1
ATOM 606 O O . ILE A 1 81 ? -20.881 -5.988 2.489 1.00 95.38 81 ILE A O 1
ATOM 610 N N . VAL A 1 82 ? -19.809 -5.056 0.752 1.00 94.69 82 VAL A N 1
ATOM 611 C CA . VAL A 1 82 ? -19.829 -6.252 -0.111 1.00 94.69 82 VAL A CA 1
ATOM 612 C C . VAL A 1 82 ? -19.166 -7.435 0.593 1.00 94.69 82 VAL A C 1
ATOM 614 O O . VAL A 1 82 ? -19.752 -8.516 0.656 1.00 94.69 82 VAL A O 1
ATOM 617 N N . LYS A 1 83 ? -17.997 -7.233 1.219 1.00 92.62 83 LYS A N 1
ATOM 618 C CA . LYS A 1 83 ? -17.307 -8.283 1.994 1.00 92.62 83 LYS A CA 1
ATOM 619 C C . LYS A 1 83 ? -18.189 -8.899 3.088 1.00 92.62 83 LYS A C 1
ATOM 621 O O . LYS A 1 83 ? -18.064 -10.093 3.368 1.00 92.62 83 LYS A O 1
ATOM 626 N N . LEU A 1 84 ? -19.062 -8.105 3.706 1.00 92.38 84 LEU A N 1
ATOM 627 C CA . LEU A 1 84 ? -19.888 -8.517 4.843 1.00 92.38 84 LEU A CA 1
ATOM 628 C C . LEU A 1 84 ? -21.291 -9.005 4.444 1.00 92.38 84 LEU A C 1
ATOM 630 O O . LEU A 1 84 ? -21.801 -9.931 5.078 1.00 92.38 84 LEU A O 1
ATOM 634 N N . LEU A 1 85 ? -21.904 -8.419 3.410 1.00 93.75 85 LEU A N 1
ATOM 635 C CA . LEU A 1 85 ? -23.300 -8.662 3.022 1.00 93.75 85 LEU A CA 1
ATOM 636 C C . LEU A 1 85 ? -23.494 -9.501 1.762 1.00 93.75 85 LEU A C 1
ATOM 638 O O . LEU A 1 85 ? -24.591 -10.039 1.604 1.00 93.75 85 LEU A O 1
ATOM 642 N N . ALA A 1 86 ? -22.483 -9.681 0.904 1.00 90.50 86 ALA A N 1
ATOM 643 C CA . ALA A 1 86 ? -22.648 -10.343 -0.399 1.00 90.50 86 ALA A CA 1
ATOM 644 C C . ALA A 1 86 ? -23.358 -11.705 -0.321 1.00 90.50 86 ALA A C 1
ATOM 646 O O . ALA A 1 86 ? -24.172 -12.038 -1.177 1.00 90.50 86 ALA A O 1
ATOM 647 N N . LYS A 1 87 ? -23.098 -12.487 0.735 1.00 88.94 87 LYS A N 1
ATOM 648 C CA . LYS A 1 87 ? -23.714 -13.813 0.924 1.00 88.94 87 LYS A CA 1
ATOM 649 C C . LYS A 1 87 ? -25.174 -13.758 1.373 1.00 88.94 87 LYS A C 1
ATOM 651 O O . LYS A 1 87 ? -25.913 -14.704 1.132 1.00 88.94 87 LYS A O 1
ATOM 656 N N . SER A 1 88 ? -25.571 -12.707 2.085 1.00 89.94 88 SER A N 1
ATOM 657 C CA . SER A 1 88 ? -26.914 -12.569 2.661 1.00 89.94 88 SER A CA 1
ATOM 658 C C . SER A 1 88 ? -27.846 -11.690 1.830 1.00 89.94 88 SER A C 1
ATOM 660 O O . SER A 1 88 ? -29.054 -11.890 1.884 1.00 89.94 88 SER A O 1
ATOM 662 N N . ARG A 1 89 ? -27.303 -10.705 1.104 1.00 93.06 89 ARG A N 1
ATOM 663 C CA . ARG A 1 89 ? -28.043 -9.681 0.346 1.00 93.06 89 ARG A CA 1
ATOM 664 C C . ARG A 1 89 ? -27.342 -9.363 -0.994 1.00 93.06 89 ARG A C 1
ATOM 666 O O . ARG A 1 89 ? -26.922 -8.224 -1.204 1.00 93.06 89 ARG A O 1
ATOM 673 N N . PRO A 1 90 ? -27.181 -10.344 -1.902 1.00 92.88 90 PRO A N 1
ATOM 674 C CA . PRO A 1 90 ? -26.434 -10.150 -3.149 1.00 92.88 90 PRO A CA 1
ATOM 675 C C . PRO A 1 90 ? -27.050 -9.075 -4.058 1.00 92.88 90 PRO A C 1
ATOM 677 O O . PRO A 1 90 ? -26.324 -8.233 -4.576 1.00 92.88 90 PRO A O 1
ATOM 680 N N . GLU A 1 91 ? -28.376 -9.033 -4.200 1.00 94.06 91 GLU A N 1
ATOM 681 C CA . GLU A 1 91 ? -29.041 -8.090 -5.118 1.00 94.06 91 GLU A CA 1
ATOM 682 C C . GLU A 1 91 ? -28.866 -6.619 -4.713 1.00 94.06 91 GLU A C 1
ATOM 684 O O . GLU A 1 91 ? -28.611 -5.766 -5.559 1.00 94.06 91 GLU A O 1
ATOM 689 N N . HIS A 1 92 ? -28.911 -6.310 -3.414 1.00 93.06 92 HIS A N 1
ATOM 690 C CA . HIS A 1 92 ? -28.625 -4.9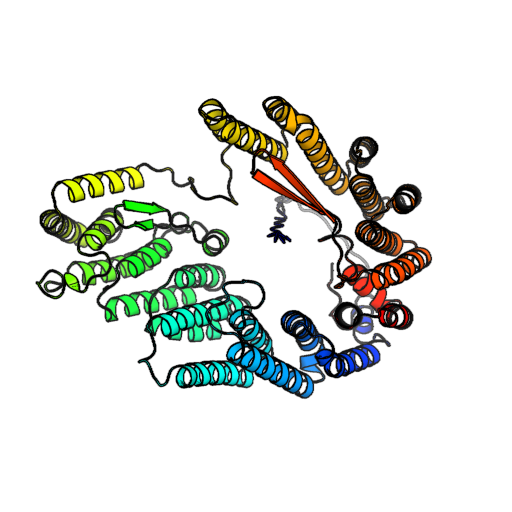55 -2.932 1.00 93.06 92 HIS A CA 1
ATOM 691 C C . HIS A 1 92 ? -27.161 -4.563 -3.172 1.00 93.06 92 HIS A C 1
ATOM 693 O O . HIS A 1 92 ? -26.886 -3.440 -3.590 1.00 93.06 92 HIS A O 1
ATOM 699 N N . CYS A 1 93 ? -26.220 -5.499 -2.991 1.00 95.12 93 CYS A N 1
ATOM 700 C CA . CYS A 1 93 ? -24.812 -5.266 -3.324 1.00 95.12 93 CYS A CA 1
ATOM 701 C C . CYS A 1 93 ? -24.624 -4.997 -4.828 1.00 95.12 93 CYS A C 1
ATOM 703 O O . CYS A 1 93 ? -23.907 -4.063 -5.185 1.00 95.12 93 CYS A O 1
ATOM 705 N N . ARG A 1 94 ? -25.305 -5.751 -5.709 1.00 95.25 94 ARG A N 1
ATOM 706 C CA . ARG A 1 94 ? -25.318 -5.498 -7.165 1.00 95.25 94 ARG A CA 1
ATOM 707 C C . ARG A 1 94 ? -25.857 -4.110 -7.487 1.00 95.25 94 ARG A C 1
ATOM 709 O O . ARG A 1 94 ? -25.236 -3.382 -8.254 1.00 95.25 94 ARG A O 1
ATOM 716 N N . SER A 1 95 ? -26.993 -3.730 -6.902 1.00 95.50 95 SER A N 1
ATOM 717 C CA . SER A 1 95 ? -27.610 -2.419 -7.130 1.00 95.50 95 SER A CA 1
ATOM 718 C C . SER A 1 95 ? -26.691 -1.272 -6.698 1.00 95.50 95 SER A C 1
ATOM 720 O O . SER A 1 95 ? -26.483 -0.329 -7.456 1.00 95.50 95 SER A O 1
ATOM 722 N N . MET A 1 96 ? -26.078 -1.384 -5.515 1.00 96.38 96 MET A N 1
ATOM 723 C CA . MET A 1 96 ? -25.113 -0.409 -5.001 1.00 96.38 96 MET A CA 1
ATOM 724 C C . MET A 1 96 ? -23.899 -0.258 -5.928 1.00 96.38 96 MET A C 1
ATOM 726 O O . MET A 1 96 ? -23.518 0.859 -6.268 1.00 96.38 96 MET A O 1
ATOM 730 N N . LEU A 1 97 ? -23.297 -1.374 -6.358 1.00 96.56 97 LEU A N 1
ATOM 731 C CA . LEU A 1 97 ? -22.139 -1.349 -7.256 1.00 96.56 97 LEU A CA 1
ATOM 732 C C . LEU A 1 97 ? -22.495 -0.770 -8.630 1.00 96.56 97 LEU A C 1
ATOM 734 O O . LEU A 1 97 ? -21.678 -0.056 -9.202 1.00 96.56 97 LEU A O 1
ATOM 738 N N . ASN A 1 98 ? -23.699 -1.041 -9.145 1.00 95.69 98 ASN A N 1
ATOM 739 C CA . ASN A 1 98 ? -24.183 -0.461 -10.401 1.00 95.69 98 ASN A CA 1
ATOM 740 C C . ASN A 1 98 ? -24.326 1.059 -10.302 1.00 95.69 98 ASN A C 1
ATOM 742 O O . ASN A 1 98 ? -23.886 1.768 -11.205 1.00 95.69 98 ASN A O 1
ATOM 746 N N . ALA A 1 99 ? -24.903 1.559 -9.205 1.00 94.56 99 ALA A N 1
ATOM 747 C CA . ALA A 1 99 ? -25.017 2.994 -8.964 1.00 94.56 99 ALA A CA 1
ATOM 748 C C . ALA A 1 99 ? -23.631 3.656 -8.897 1.00 94.56 99 ALA A C 1
ATOM 750 O O . ALA A 1 99 ? -23.373 4.600 -9.633 1.00 94.56 99 ALA A O 1
ATOM 751 N N . LEU A 1 100 ? -22.699 3.098 -8.114 1.00 95.44 100 LEU A N 1
ATOM 752 C CA . LEU A 1 100 ? -21.334 3.632 -8.014 1.00 95.44 100 LEU A CA 1
ATOM 753 C C . LEU A 1 100 ? -20.584 3.604 -9.347 1.00 95.44 100 LEU A C 1
ATOM 755 O O . LEU A 1 100 ? -19.853 4.542 -9.655 1.00 95.44 100 LEU A O 1
ATOM 759 N N . PHE A 1 101 ? -20.753 2.542 -10.138 1.00 94.31 101 PHE A N 1
ATOM 760 C CA . PHE A 1 101 ? -20.140 2.452 -11.459 1.00 94.31 101 PHE A CA 1
ATOM 761 C C . PHE A 1 101 ? -20.683 3.534 -12.399 1.00 94.31 101 PHE A C 1
ATOM 763 O O . PHE A 1 101 ? -19.907 4.198 -13.081 1.00 94.31 101 PHE A O 1
ATOM 770 N N . ASN A 1 102 ? -22.002 3.747 -12.407 1.00 93.00 102 ASN A N 1
ATOM 771 C CA . ASN A 1 102 ? -22.630 4.792 -13.213 1.00 93.00 102 ASN A CA 1
ATOM 772 C C . ASN A 1 102 ? -22.157 6.190 -12.792 1.00 93.00 102 ASN A C 1
ATOM 774 O O . ASN A 1 102 ? -21.722 6.948 -13.655 1.00 93.00 102 ASN A O 1
ATOM 778 N N . ASP A 1 103 ? -22.139 6.484 -11.490 1.00 91.56 103 ASP A N 1
ATOM 779 C CA . ASP A 1 103 ? -21.644 7.756 -10.954 1.00 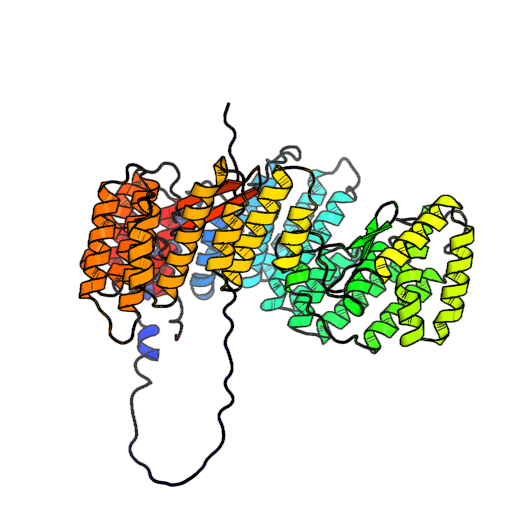91.56 103 ASP A CA 1
ATOM 780 C C . ASP A 1 103 ? -20.179 8.011 -11.352 1.00 91.56 103 ASP A C 1
ATOM 782 O O . ASP A 1 103 ? -19.813 9.119 -11.740 1.00 91.56 103 ASP A O 1
ATOM 786 N N . ALA A 1 104 ? -19.320 6.985 -11.290 1.00 90.81 104 ALA A N 1
ATOM 787 C CA . ALA A 1 104 ? -17.906 7.104 -11.651 1.00 90.81 104 ALA A CA 1
ATOM 788 C C . ALA A 1 104 ? -17.706 7.320 -13.161 1.00 90.81 104 ALA A C 1
ATOM 790 O O . ALA A 1 104 ? -16.839 8.089 -13.580 1.00 90.81 104 ALA A O 1
ATOM 791 N N . ILE A 1 105 ? -18.536 6.679 -13.986 1.00 88.81 105 ILE A N 1
ATOM 792 C CA . ILE A 1 105 ? -18.578 6.900 -15.433 1.00 88.81 105 ILE A CA 1
ATOM 793 C C . ILE A 1 105 ? -19.060 8.322 -15.771 1.00 88.81 105 ILE A C 1
ATOM 795 O O . ILE A 1 105 ? -18.545 8.934 -16.708 1.00 88.81 105 ILE A O 1
ATOM 799 N N . GLU A 1 106 ? -20.049 8.850 -15.050 1.00 87.50 106 GLU A N 1
ATOM 800 C CA . GLU A 1 106 ? -20.522 10.228 -15.223 1.00 87.50 106 GLU A CA 1
ATOM 801 C C . GLU A 1 106 ? -19.450 11.236 -14.815 1.00 87.50 106 GLU A C 1
ATOM 803 O O . GLU A 1 106 ? -19.140 12.136 -15.596 1.00 87.50 106 GLU A O 1
ATOM 808 N N . LEU A 1 107 ? -18.801 11.022 -13.664 1.00 86.19 107 LEU A N 1
ATOM 809 C CA . LEU A 1 107 ? -17.681 11.842 -13.203 1.00 86.19 107 LEU A CA 1
ATOM 810 C C . LEU A 1 107 ? -16.568 11.906 -14.255 1.00 86.19 107 LEU A C 1
ATOM 812 O O . LEU A 1 107 ? -16.035 12.978 -14.550 1.00 86.19 107 LEU A O 1
ATOM 816 N N . ARG A 1 108 ? -16.245 10.769 -14.873 1.00 81.25 108 ARG A N 1
ATOM 817 C CA . ARG A 1 108 ? -15.271 10.696 -15.965 1.00 81.25 108 ARG A CA 1
ATOM 818 C C . ARG A 1 108 ? -15.679 11.537 -17.173 1.00 81.25 108 ARG A C 1
ATOM 820 O O . ARG A 1 108 ? -14.837 12.222 -17.737 1.00 81.25 108 ARG A O 1
ATOM 827 N N . ALA A 1 109 ? -16.957 11.521 -17.553 1.00 79.25 109 ALA A N 1
ATOM 828 C CA . ALA A 1 109 ? -17.459 12.311 -18.678 1.00 79.25 109 ALA A CA 1
ATOM 829 C C . ALA A 1 109 ? -17.431 13.826 -18.409 1.00 79.25 109 ALA A C 1
ATOM 831 O O . ALA A 1 109 ? -17.291 14.611 -19.344 1.00 79.25 109 ALA A O 1
ATOM 832 N N . THR A 1 110 ? -17.559 14.243 -17.147 1.00 77.88 110 THR A N 1
ATOM 833 C CA . THR A 1 110 ? -17.540 15.660 -16.754 1.00 77.88 110 THR A CA 1
ATOM 834 C C . THR A 1 110 ? -16.141 16.213 -16.483 1.00 77.88 110 THR A C 1
ATOM 836 O O . THR A 1 110 ? -15.961 17.429 -16.474 1.00 77.88 110 THR A O 1
ATOM 839 N N . THR A 1 111 ? -15.149 15.350 -16.253 1.00 71.75 111 THR A N 1
ATOM 840 C CA . THR A 1 111 ? -13.785 15.770 -15.908 1.00 71.75 111 THR A CA 1
ATOM 841 C C . THR A 1 111 ? -12.957 15.948 -17.186 1.00 71.75 111 THR A C 1
ATOM 843 O O . THR A 1 111 ? -12.501 14.978 -17.786 1.00 71.75 111 THR A O 1
ATOM 846 N N . SER A 1 112 ? -12.779 17.194 -17.638 1.00 55.00 112 SER A N 1
ATOM 847 C CA . SER A 1 112 ? -11.966 17.532 -18.818 1.00 55.00 112 SER A CA 1
ATOM 848 C C . SER A 1 112 ? -10.497 17.110 -18.644 1.00 55.00 112 SER A C 1
ATOM 850 O O . SER A 1 112 ? -9.910 17.334 -17.583 1.00 55.00 112 SER A O 1
ATOM 852 N N . SER A 1 113 ? -9.870 16.591 -19.709 1.00 52.22 113 SER A N 1
ATOM 853 C CA . SER A 1 113 ? -8.504 16.020 -19.736 1.00 52.22 113 SER A CA 1
ATOM 854 C C . SER A 1 113 ? -7.346 16.953 -19.332 1.00 52.22 113 SER A C 1
ATOM 856 O O . SER A 1 113 ? -6.194 16.522 -19.348 1.00 52.22 113 SER A O 1
ATOM 858 N N . ASP A 1 114 ? -7.623 18.214 -18.995 1.00 44.94 114 ASP A N 1
ATOM 859 C CA . ASP A 1 114 ? -6.624 19.261 -18.740 1.00 44.94 114 ASP A CA 1
ATOM 860 C C . ASP A 1 114 ? -6.319 19.509 -17.256 1.00 44.94 114 ASP A C 1
ATOM 862 O O . ASP A 1 114 ? -5.379 20.238 -16.934 1.00 44.94 114 ASP A O 1
ATOM 866 N N . THR A 1 115 ? -7.045 18.884 -16.325 1.00 43.66 115 THR A N 1
ATOM 867 C CA . THR A 1 115 ? -6.756 19.031 -14.888 1.00 43.66 115 THR A CA 1
ATOM 868 C C . THR A 1 115 ? -5.870 17.888 -14.396 1.00 43.66 115 THR A C 1
ATOM 870 O O . THR A 1 115 ? -6.332 16.830 -13.991 1.00 43.66 115 THR A O 1
ATOM 873 N N . LYS A 1 116 ? -4.548 18.105 -14.436 1.00 44.06 116 LYS A N 1
ATOM 874 C CA . LYS A 1 116 ? -3.522 17.231 -13.830 1.00 44.06 116 LYS A CA 1
ATOM 875 C C . LYS A 1 116 ? -3.490 17.326 -12.291 1.00 44.06 116 LYS A C 1
ATOM 877 O O . LYS A 1 116 ? -2.406 17.293 -11.715 1.00 44.06 116 LYS A O 1
ATOM 882 N N . ASP A 1 117 ? -4.637 17.478 -11.631 1.00 40.62 117 ASP A N 1
ATOM 883 C CA . ASP A 1 117 ? -4.717 17.408 -10.167 1.00 40.62 117 ASP A CA 1
ATOM 884 C C . ASP A 1 117 ? -5.119 15.983 -9.759 1.00 40.62 117 ASP A C 1
ATOM 886 O O . ASP A 1 117 ? -6.169 15.468 -10.135 1.00 40.62 117 ASP A O 1
ATOM 890 N N . SER A 1 118 ? -4.212 15.310 -9.053 1.00 51.84 118 SER A N 1
ATOM 891 C CA . SER A 1 118 ? -4.089 13.850 -8.960 1.00 51.84 118 SER A CA 1
ATOM 892 C C . SER A 1 118 ? -5.040 13.136 -7.990 1.00 51.84 118 SER A C 1
ATOM 894 O O . SER A 1 118 ? -4.872 11.938 -7.775 1.00 51.84 118 SER A O 1
ATOM 896 N N . ASP A 1 119 ? -6.010 13.820 -7.384 1.00 52.84 119 ASP A N 1
ATOM 897 C CA . ASP A 1 119 ? -6.786 13.246 -6.269 1.00 52.84 119 ASP A CA 1
ATOM 898 C C . ASP A 1 119 ? -8.114 12.582 -6.670 1.00 52.84 119 ASP A C 1
ATOM 900 O O . ASP A 1 119 ? -8.645 11.762 -5.915 1.00 52.84 119 ASP A O 1
ATOM 904 N N . LEU A 1 120 ? -8.624 12.863 -7.872 1.00 65.50 120 LEU A N 1
ATOM 905 C CA . LEU A 1 120 ? -9.907 12.355 -8.372 1.00 65.50 120 LEU A CA 1
ATOM 906 C C . LEU A 1 120 ? -9.759 11.680 -9.739 1.00 65.50 120 LEU A C 1
ATOM 908 O O . LEU A 1 120 ? -10.569 11.931 -10.622 1.00 65.50 120 LEU A O 1
ATOM 912 N N . ASP A 1 121 ? -8.737 10.838 -9.937 1.00 78.75 121 ASP A N 1
ATOM 913 C CA . ASP A 1 121 ? -8.623 10.046 -11.171 1.00 78.75 121 ASP A CA 1
ATOM 914 C C . ASP A 1 121 ? -9.823 9.077 -11.284 1.00 78.75 121 ASP A C 1
ATOM 916 O O . ASP A 1 121 ? -9.877 8.070 -10.557 1.00 78.75 121 ASP A O 1
ATOM 920 N N . PRO A 1 122 ? -10.793 9.337 -12.186 1.00 82.19 122 PRO A N 1
ATOM 921 C CA . PRO A 1 122 ? -11.989 8.512 -12.309 1.00 82.19 122 PRO A CA 1
ATOM 922 C C . PRO A 1 122 ? -11.645 7.084 -12.744 1.00 82.19 122 PRO A C 1
ATOM 924 O O . PRO A 1 122 ? -12.352 6.143 -12.380 1.00 82.19 122 PRO A O 1
ATOM 927 N N . ASP A 1 123 ? -10.527 6.890 -13.452 1.00 80.12 123 ASP A N 1
ATOM 928 C CA . ASP A 1 12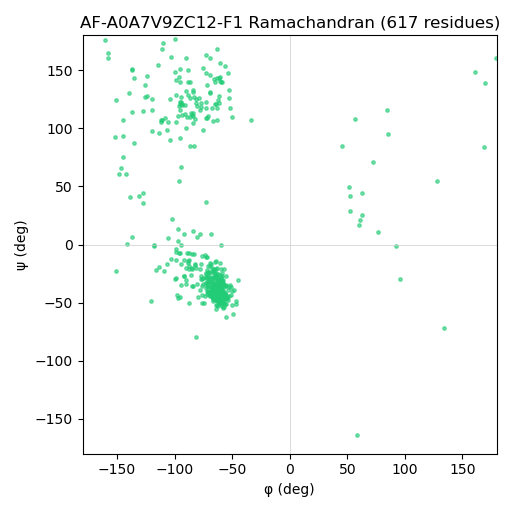3 ? -10.080 5.571 -13.890 1.00 80.12 123 ASP A CA 1
ATOM 929 C C . ASP A 1 123 ? -9.581 4.725 -12.705 1.00 80.12 123 ASP A C 1
ATOM 931 O O . ASP A 1 123 ? -9.752 3.505 -12.695 1.00 80.12 123 ASP A O 1
ATOM 935 N N . LEU A 1 124 ? -8.988 5.327 -11.664 1.00 80.88 124 LEU A N 1
ATOM 936 C CA . LEU A 1 124 ? -8.661 4.609 -10.418 1.00 80.88 124 LEU A CA 1
ATOM 937 C C . LEU A 1 124 ? -9.922 4.187 -9.654 1.00 80.88 124 LEU A C 1
ATOM 939 O O . LEU A 1 124 ? -9.977 3.077 -9.120 1.00 80.88 124 LEU A O 1
ATOM 943 N N . ILE A 1 125 ? -10.949 5.036 -9.630 1.00 87.19 125 ILE A N 1
ATOM 944 C CA . ILE A 1 125 ? -12.226 4.727 -8.974 1.00 87.19 125 ILE A CA 1
ATOM 945 C C . ILE A 1 125 ? -12.935 3.581 -9.709 1.00 87.19 125 ILE A C 1
ATOM 947 O O . ILE A 1 125 ? -13.343 2.601 -9.081 1.00 87.19 125 ILE A O 1
ATOM 951 N N . LEU A 1 126 ? -13.015 3.649 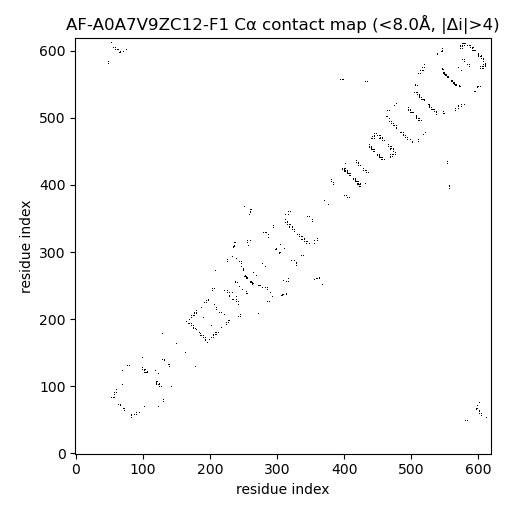-11.041 1.00 87.44 126 LEU A N 1
ATOM 952 C CA . LEU A 1 126 ? -13.624 2.611 -11.878 1.00 87.44 126 LEU A CA 1
ATOM 953 C C . LEU A 1 126 ? -12.905 1.267 -11.736 1.00 87.44 126 LEU A C 1
ATOM 955 O O . LEU A 1 126 ? -13.567 0.249 -11.526 1.00 87.44 126 LEU A O 1
ATOM 959 N N . ARG A 1 127 ? -11.563 1.261 -11.734 1.00 82.19 127 ARG A N 1
ATOM 960 C CA . ARG A 1 127 ? -10.756 0.068 -11.406 1.00 82.19 127 ARG A CA 1
ATOM 961 C C . ARG A 1 127 ? -11.197 -0.577 -10.113 1.00 82.19 127 ARG A C 1
ATOM 963 O O . ARG A 1 127 ? -11.451 -1.779 -10.067 1.00 82.19 127 ARG A O 1
ATOM 970 N N . LYS A 1 128 ? -11.282 0.232 -9.059 1.00 85.44 128 LYS A N 1
ATOM 971 C CA . LYS A 1 128 ? -11.598 -0.256 -7.726 1.00 85.44 128 LYS A CA 1
ATOM 972 C C . LYS A 1 128 ? -12.998 -0.864 -7.680 1.00 85.44 128 LYS A C 1
ATOM 974 O O . LYS A 1 128 ? -13.175 -1.936 -7.107 1.00 85.44 128 LYS A O 1
ATOM 979 N N . ILE A 1 129 ? -13.976 -0.243 -8.341 1.00 91.50 129 ILE A N 1
ATOM 980 C CA . ILE A 1 129 ? -15.338 -0.783 -8.463 1.00 91.50 129 ILE A CA 1
ATOM 981 C C . ILE A 1 129 ? -15.335 -2.115 -9.224 1.00 91.50 129 ILE A C 1
ATOM 983 O O . ILE A 1 129 ? -15.937 -3.082 -8.752 1.00 91.50 129 ILE A O 1
ATOM 987 N N . ILE A 1 130 ? -14.631 -2.202 -10.359 1.00 86.25 130 ILE A N 1
ATOM 988 C CA . ILE A 1 130 ? -14.496 -3.441 -11.143 1.00 86.25 130 ILE A CA 1
ATOM 989 C C . ILE A 1 130 ? -13.855 -4.544 -10.295 1.00 86.25 130 ILE A C 1
ATOM 991 O O . ILE A 1 130 ? -14.348 -5.669 -10.309 1.00 86.25 130 ILE A O 1
ATOM 995 N N . GLN A 1 131 ? -12.826 -4.228 -9.502 1.00 82.19 131 GLN A N 1
ATOM 996 C CA . GLN A 1 131 ? -12.153 -5.169 -8.601 1.00 82.19 131 GLN A CA 1
ATOM 997 C C . GLN A 1 131 ? -13.092 -5.699 -7.507 1.00 82.19 131 GLN A C 1
ATOM 999 O O . GLN A 1 131 ? -13.146 -6.907 -7.253 1.00 82.19 131 GLN A O 1
ATOM 1004 N N . ILE A 1 132 ? -13.832 -4.805 -6.843 1.00 87.62 132 ILE A N 1
ATOM 1005 C CA . ILE A 1 132 ? -14.813 -5.190 -5.818 1.00 87.62 132 ILE A CA 1
ATOM 1006 C C . ILE A 1 132 ? -15.862 -6.107 -6.449 1.00 87.62 132 ILE A C 1
ATOM 1008 O O . ILE A 1 132 ? -16.169 -7.168 -5.901 1.00 87.62 132 ILE A O 1
ATOM 1012 N N . THR A 1 133 ? -16.343 -5.731 -7.633 1.00 89.44 133 THR A N 1
ATOM 1013 C CA . THR A 1 133 ? -17.340 -6.486 -8.389 1.00 89.44 133 THR A CA 1
ATOM 1014 C C . THR A 1 133 ? -16.803 -7.851 -8.798 1.00 89.44 133 THR A C 1
ATOM 1016 O O . THR A 1 133 ? -17.468 -8.838 -8.532 1.00 89.44 133 THR A O 1
ATOM 1019 N N . ALA A 1 134 ? -15.576 -7.954 -9.316 1.00 81.19 134 ALA A N 1
ATOM 1020 C CA . ALA A 1 134 ? -14.957 -9.225 -9.700 1.00 81.19 134 ALA A CA 1
ATOM 1021 C C . ALA A 1 134 ? -14.890 -10.222 -8.537 1.00 81.19 134 ALA A C 1
ATOM 1023 O O . ALA A 1 134 ? -15.085 -11.415 -8.731 1.00 81.19 134 ALA A O 1
ATOM 1024 N N . SER A 1 135 ? -14.658 -9.735 -7.311 1.00 80.69 135 SER A N 1
ATOM 1025 C CA . SER A 1 135 ? -14.610 -10.597 -6.123 1.00 80.69 135 SER A CA 1
ATOM 1026 C C . SER A 1 135 ? -15.977 -11.118 -5.657 1.00 80.69 135 SER A C 1
ATOM 1028 O O . SER A 1 135 ? -16.041 -11.946 -4.747 1.00 80.69 135 SER A O 1
ATOM 1030 N N . PHE A 1 136 ? -17.059 -10.604 -6.242 1.00 82.69 136 PHE A N 1
ATOM 1031 C CA . PHE A 1 136 ? -18.443 -10.861 -5.859 1.00 82.69 136 PHE A CA 1
ATOM 1032 C C . PHE A 1 136 ? -19.276 -11.483 -6.994 1.00 82.69 136 PHE A C 1
ATOM 1034 O O . PHE A 1 136 ? -19.961 -12.478 -6.767 1.00 82.69 136 PHE A O 1
ATOM 1041 N N . ASP A 1 137 ? -19.214 -10.905 -8.192 1.00 86.38 137 ASP A N 1
ATOM 1042 C CA . ASP A 1 137 ? -19.994 -11.246 -9.375 1.00 86.38 137 ASP A CA 1
ATOM 1043 C C . ASP A 1 137 ? -19.146 -11.061 -10.645 1.00 86.38 137 ASP A C 1
ATOM 1045 O O . ASP A 1 137 ? -18.852 -9.944 -11.086 1.00 86.38 137 ASP A O 1
ATOM 1049 N N . ARG A 1 138 ? -18.745 -12.190 -11.233 1.00 80.06 138 ARG A N 1
ATOM 1050 C CA . ARG A 1 138 ? -17.871 -12.219 -12.408 1.00 80.06 138 ARG A CA 1
ATOM 1051 C C . ARG A 1 138 ? -18.558 -11.685 -13.661 1.00 80.06 138 ARG A C 1
ATOM 1053 O O . ARG A 1 138 ? -17.922 -10.965 -14.421 1.00 80.06 138 ARG A O 1
ATOM 1060 N N . GLU A 1 139 ? -19.828 -12.021 -13.869 1.00 84.81 139 GLU A N 1
ATOM 1061 C CA . GLU A 1 139 ? -20.576 -11.586 -15.054 1.00 84.81 139 GLU A CA 1
ATOM 1062 C C . GLU A 1 139 ? -20.770 -10.069 -15.024 1.00 84.81 139 GLU A C 1
ATOM 1064 O O . GLU A 1 139 ? -20.526 -9.384 -16.018 1.00 84.81 139 GLU A O 1
ATOM 1069 N N . LEU A 1 140 ? -21.099 -9.524 -13.849 1.00 87.62 140 LEU A N 1
ATOM 1070 C CA . LEU A 1 140 ? -21.227 -8.082 -13.668 1.00 87.62 140 LEU A CA 1
ATOM 1071 C C . LEU A 1 140 ? -19.889 -7.359 -13.884 1.00 87.62 140 LEU A C 1
ATOM 1073 O O . LEU A 1 140 ? -19.854 -6.326 -14.549 1.00 87.62 140 LEU A O 1
ATOM 1077 N N . SER A 1 141 ? -18.779 -7.913 -13.388 1.00 83.25 141 SER A N 1
ATOM 1078 C CA . SER A 1 141 ? -17.441 -7.345 -13.600 1.00 83.25 141 SER A CA 1
ATOM 1079 C C . SER A 1 141 ? -17.044 -7.317 -15.079 1.00 83.25 141 SER A C 1
ATOM 1081 O O . SER A 1 141 ? -16.584 -6.281 -15.559 1.00 83.25 141 SER A O 1
ATOM 1083 N N . SER A 1 142 ? -17.293 -8.401 -15.822 1.00 79.31 142 SER A N 1
ATOM 1084 C CA . SER A 1 142 ? -17.094 -8.436 -17.277 1.00 79.31 142 SER A CA 1
ATOM 1085 C C . SER A 1 142 ? -17.934 -7.372 -17.983 1.00 79.31 142 SER A C 1
ATOM 1087 O O . SER A 1 142 ? -17.394 -6.609 -18.778 1.00 79.31 142 SER A O 1
ATOM 1089 N N . SER A 1 143 ? -19.209 -7.226 -17.607 1.00 86.94 143 SER A N 1
ATOM 1090 C CA . SER A 1 143 ? -20.072 -6.179 -18.169 1.00 86.94 143 SER A CA 1
ATOM 1091 C C . SER A 1 143 ? -19.557 -4.760 -17.885 1.00 86.94 143 SER A C 1
ATOM 1093 O O . SER A 1 143 ? -19.742 -3.856 -18.694 1.00 86.94 143 SER A O 1
ATOM 1095 N N . TYR A 1 144 ? -18.893 -4.535 -16.746 1.00 88.75 144 TYR A N 1
ATOM 1096 C CA . TYR A 1 144 ? -18.300 -3.236 -16.424 1.00 88.75 144 TYR A CA 1
ATOM 1097 C C . TYR A 1 144 ? -17.052 -2.954 -17.252 1.00 88.75 144 TYR A C 1
ATOM 1099 O O . TYR A 1 144 ? -16.863 -1.815 -17.667 1.00 88.75 144 TYR A O 1
ATOM 1107 N N . ILE A 1 145 ? -16.228 -3.970 -17.516 1.00 81.00 145 ILE A N 1
ATOM 1108 C CA . ILE A 1 145 ? -15.070 -3.845 -18.408 1.00 81.00 145 ILE A CA 1
ATOM 1109 C C . ILE A 1 145 ? -15.549 -3.498 -19.824 1.00 81.00 145 ILE A C 1
ATOM 1111 O O . ILE A 1 145 ? -15.083 -2.516 -20.389 1.00 81.00 145 ILE A O 1
ATOM 1115 N N . GLU A 1 146 ? -16.552 -4.207 -20.347 1.00 82.88 146 GLU A N 1
ATOM 1116 C CA . GLU A 1 146 ? -17.138 -3.924 -21.668 1.00 82.88 146 GLU A CA 1
ATOM 1117 C C . GLU A 1 146 ? -17.739 -2.510 -21.745 1.00 82.88 146 GLU A C 1
ATOM 1119 O O . GLU A 1 146 ? -17.446 -1.741 -22.656 1.00 82.88 146 GLU A O 1
ATOM 1124 N N . ARG A 1 147 ? -18.528 -2.102 -20.742 1.00 83.81 147 ARG A N 1
ATOM 1125 C CA . ARG A 1 147 ? -19.125 -0.752 -20.695 1.00 83.81 147 ARG A CA 1
ATOM 1126 C C . ARG A 1 147 ? -18.087 0.359 -20.537 1.00 83.81 147 ARG A C 1
ATOM 1128 O O . ARG A 1 147 ? -18.340 1.491 -20.958 1.00 83.81 147 ARG A O 1
ATOM 1135 N N . TYR A 1 148 ? -16.963 0.061 -19.891 1.00 79.69 148 TYR A N 1
ATOM 1136 C CA . TYR A 1 148 ? -15.824 0.968 -19.802 1.00 79.69 148 TYR A CA 1
ATOM 1137 C C . TYR A 1 148 ? -15.168 1.148 -21.182 1.00 79.69 148 TYR A C 1
ATOM 1139 O O . TYR A 1 148 ? -14.903 2.282 -21.578 1.00 79.69 148 TYR A O 1
ATOM 1147 N N . GLU A 1 149 ? -15.011 0.061 -21.946 1.00 69.94 149 GLU A N 1
ATOM 1148 C CA . GLU A 1 149 ? -14.468 0.063 -23.314 1.00 69.94 149 GLU A CA 1
ATOM 1149 C C . GLU A 1 149 ? -15.369 0.803 -24.315 1.00 69.94 149 GLU A C 1
ATOM 1151 O O . GLU A 1 149 ? -14.887 1.637 -25.087 1.00 69.94 149 GLU A O 1
ATOM 1156 N N . ASP A 1 150 ? -16.684 0.566 -24.273 1.00 68.38 150 ASP A N 1
ATOM 1157 C CA . ASP A 1 150 ? -17.629 1.195 -25.200 1.00 68.38 150 ASP A CA 1
ATOM 1158 C C . ASP A 1 150 ? -17.602 2.724 -25.082 1.00 68.38 150 ASP A C 1
ATOM 1160 O O . ASP A 1 150 ? -17.569 3.426 -26.094 1.00 68.38 150 ASP A O 1
ATOM 1164 N N . LYS A 1 151 ? -17.543 3.286 -23.869 1.00 62.41 151 LYS A N 1
ATOM 1165 C CA . LYS A 1 151 ? -17.522 4.750 -23.696 1.00 62.41 151 LYS A CA 1
ATOM 1166 C C . LYS A 1 151 ? -16.221 5.417 -24.151 1.00 62.41 151 LYS A C 1
ATOM 1168 O O . LYS A 1 151 ? -16.279 6.582 -24.548 1.00 62.41 151 LYS A O 1
ATOM 1173 N N . ASP A 1 152 ? -15.099 4.699 -24.178 1.00 54.75 152 ASP A N 1
ATOM 1174 C CA . ASP A 1 152 ? -13.852 5.195 -24.780 1.00 54.75 152 ASP A CA 1
ATOM 1175 C C . ASP A 1 152 ? -13.932 5.293 -26.301 1.00 54.75 152 ASP A C 1
ATOM 1177 O O . ASP A 1 152 ? -13.369 6.213 -26.894 1.00 54.75 152 ASP A O 1
ATOM 1181 N N . SER A 1 153 ? -14.700 4.411 -26.942 1.00 49.00 153 SER A N 1
ATOM 1182 C CA . SER A 1 153 ? -14.901 4.462 -28.392 1.00 49.00 153 SER A CA 1
ATOM 1183 C C . SER A 1 153 ? -15.798 5.627 -28.849 1.00 49.00 153 SER A C 1
ATOM 1185 O O . SER A 1 153 ? -15.652 6.113 -29.971 1.00 49.00 153 SER A O 1
ATOM 1187 N N . PHE A 1 154 ? -16.689 6.129 -27.981 1.00 42.72 154 PHE A N 1
ATOM 1188 C CA . PHE A 1 154 ? -17.635 7.204 -28.318 1.00 42.72 154 PHE A CA 1
ATOM 1189 C C . PHE A 1 154 ? -17.133 8.623 -28.010 1.00 42.72 154 PHE A C 1
ATOM 1191 O O . PHE A 1 154 ? -17.549 9.564 -28.692 1.00 42.72 154 PHE A O 1
ATOM 1198 N N . ALA A 1 155 ? -16.241 8.798 -27.028 1.00 46.62 155 ALA A N 1
ATOM 1199 C CA . ALA A 1 155 ? -15.720 10.118 -26.654 1.00 46.62 155 ALA A CA 1
ATOM 1200 C C . ALA A 1 155 ? -14.792 10.745 -27.717 1.00 46.62 155 ALA A C 1
ATOM 1202 O O . ALA A 1 155 ? -14.576 11.954 -27.691 1.00 46.62 155 ALA A O 1
ATOM 1203 N N . ASP A 1 156 ? -14.298 9.956 -28.679 1.00 42.59 156 ASP A N 1
ATOM 1204 C CA . ASP A 1 156 ? -13.262 10.379 -29.633 1.00 42.59 156 ASP A CA 1
ATOM 1205 C C . ASP A 1 156 ? -13.663 10.144 -31.105 1.00 42.59 156 ASP A C 1
ATOM 1207 O O . ASP A 1 156 ? -12.852 9.840 -31.974 1.00 42.59 156 ASP A O 1
ATOM 1211 N N . THR A 1 157 ? -14.944 10.319 -31.444 1.00 38.62 157 THR A N 1
ATOM 1212 C CA . THR A 1 157 ? -15.461 10.115 -32.818 1.00 38.62 157 THR A CA 1
ATOM 1213 C C . THR A 1 157 ? -14.977 11.139 -33.864 1.00 38.62 157 THR A C 1
ATOM 1215 O O . THR A 1 157 ? -15.456 11.133 -34.999 1.00 38.62 157 THR A O 1
ATOM 1218 N N . LYS A 1 158 ? -14.003 12.003 -33.541 1.00 41.31 158 LYS A N 1
ATOM 1219 C CA . LYS A 1 158 ? -13.358 12.917 -34.508 1.00 41.31 158 LYS A CA 1
ATOM 1220 C C . LYS A 1 158 ? -11.857 12.693 -34.705 1.00 41.31 158 LYS A C 1
ATOM 1222 O O . LYS A 1 158 ? -11.278 13.349 -35.570 1.00 41.31 158 LYS A O 1
ATOM 1227 N N . THR A 1 159 ? -11.252 11.733 -34.011 1.00 37.19 159 THR A N 1
ATOM 1228 C CA . THR A 1 159 ? -9.830 11.411 -34.173 1.00 37.19 159 THR A CA 1
ATOM 1229 C C . THR A 1 159 ? -9.671 9.893 -34.124 1.00 37.19 159 THR A C 1
ATOM 1231 O O . THR A 1 159 ? -10.227 9.274 -33.223 1.00 37.19 159 THR A O 1
ATOM 1234 N N . PRO A 1 160 ? -8.967 9.241 -35.072 1.00 38.56 160 PRO A N 1
ATOM 1235 C CA . PRO A 1 160 ? -8.710 7.805 -34.965 1.00 38.56 160 PRO A CA 1
ATOM 1236 C C . PRO A 1 160 ? -8.079 7.525 -33.598 1.00 38.56 160 PRO A C 1
ATOM 1238 O O . PRO A 1 160 ? -7.101 8.190 -33.254 1.00 38.56 160 PRO A O 1
ATOM 1241 N N . ALA A 1 161 ? -8.680 6.601 -32.834 1.00 40.62 161 ALA A N 1
ATOM 1242 C CA . ALA A 1 161 ? -8.322 6.259 -31.457 1.00 40.62 161 ALA A CA 1
ATOM 1243 C C . ALA A 1 161 ? -6.809 6.387 -31.231 1.00 40.62 161 ALA A C 1
ATOM 1245 O O . ALA A 1 161 ? -6.018 5.615 -31.780 1.00 40.62 161 ALA A O 1
ATOM 1246 N N . SER A 1 162 ? -6.406 7.425 -30.495 1.00 46.31 162 SER A N 1
ATOM 1247 C CA . SER A 1 162 ? -4.991 7.745 -30.333 1.00 46.31 162 SER A CA 1
ATOM 1248 C C . SER A 1 162 ? -4.261 6.584 -29.646 1.00 46.31 162 SER A C 1
ATOM 1250 O O . SER A 1 162 ? -4.803 5.936 -28.748 1.00 46.31 162 SER A O 1
ATOM 1252 N N . THR A 1 163 ? -3.011 6.324 -30.044 1.00 51.88 163 THR A N 1
ATOM 1253 C CA . THR A 1 163 ? -2.108 5.313 -29.454 1.00 51.88 163 THR A CA 1
ATOM 1254 C C . THR A 1 163 ? -2.112 5.332 -27.913 1.00 51.88 163 THR A C 1
ATOM 1256 O O . THR A 1 163 ? -2.026 4.284 -27.276 1.00 51.88 163 THR A O 1
ATOM 1259 N N . ASN A 1 164 ? -2.344 6.508 -27.321 1.00 54.72 164 ASN A N 1
ATOM 1260 C CA . ASN A 1 164 ? -2.424 6.746 -25.881 1.00 54.72 164 ASN A CA 1
ATOM 1261 C C . ASN A 1 164 ? -3.606 6.045 -25.182 1.00 54.72 164 ASN A C 1
ATOM 1263 O O . ASN A 1 164 ? -3.466 5.636 -24.032 1.00 54.72 164 ASN A O 1
ATOM 1267 N N . SER A 1 165 ? -4.766 5.897 -25.834 1.00 59.16 165 SER A N 1
ATOM 1268 C CA . SER A 1 165 ? -5.930 5.212 -25.238 1.00 59.16 165 SER A CA 1
ATOM 1269 C C . SER A 1 165 ? -5.659 3.711 -25.102 1.00 59.16 165 SER A C 1
ATOM 1271 O O . SER A 1 165 ? -5.851 3.122 -24.039 1.00 59.16 165 SER A O 1
ATOM 1273 N N . ARG A 1 166 ? -5.088 3.099 -26.146 1.00 65.62 166 ARG A N 1
ATOM 1274 C CA . ARG A 1 166 ? -4.742 1.674 -26.147 1.00 65.62 166 ARG A CA 1
ATOM 1275 C C . ARG A 1 166 ? -3.654 1.335 -25.126 1.00 65.62 166 ARG A C 1
ATOM 1277 O O . ARG A 1 166 ? -3.749 0.299 -24.477 1.00 65.62 166 ARG A O 1
ATOM 1284 N N . GLU A 1 167 ? -2.646 2.187 -24.959 1.00 66.50 167 GLU A N 1
ATOM 1285 C CA . GLU A 1 167 ? -1.593 1.992 -23.950 1.00 66.50 167 GLU A CA 1
ATOM 1286 C C . GLU A 1 167 ? -2.140 2.067 -22.517 1.00 66.50 167 GLU A C 1
ATOM 1288 O O . GLU A 1 167 ? -1.887 1.158 -21.724 1.00 66.50 167 GLU A O 1
ATOM 1293 N N . ARG A 1 168 ? -2.982 3.067 -22.210 1.00 67.69 168 ARG A N 1
ATOM 1294 C CA . ARG A 1 168 ? -3.679 3.160 -20.911 1.00 67.69 168 ARG A CA 1
ATOM 1295 C C . ARG A 1 168 ? -4.536 1.930 -20.630 1.00 67.69 168 ARG A C 1
ATOM 1297 O O . ARG A 1 168 ? -4.639 1.486 -19.490 1.00 67.69 168 ARG A O 1
ATOM 1304 N N . MET A 1 169 ? -5.120 1.348 -21.673 1.00 70.06 169 MET A N 1
ATOM 1305 C CA . MET A 1 169 ? -5.953 0.157 -21.555 1.00 70.06 169 MET A CA 1
ATOM 1306 C C . MET A 1 169 ? -5.156 -1.112 -21.257 1.00 70.06 169 MET A C 1
ATOM 1308 O O . MET A 1 169 ? -5.561 -1.922 -20.421 1.00 70.06 169 MET A O 1
ATOM 1312 N N . VAL A 1 170 ? -3.995 -1.268 -21.895 1.00 78.62 170 VAL A N 1
ATOM 1313 C CA . VAL A 1 170 ? -3.043 -2.343 -21.580 1.00 78.62 170 VAL A CA 1
ATOM 1314 C C . VAL A 1 170 ? -2.592 -2.233 -20.122 1.00 78.62 170 VAL A C 1
ATOM 1316 O O . VAL A 1 170 ? -2.600 -3.231 -19.399 1.00 78.62 170 VAL A O 1
ATOM 1319 N N . GLU A 1 171 ? -2.266 -1.020 -19.672 1.00 79.50 171 GLU A N 1
ATOM 1320 C CA . GLU A 1 171 ? -1.882 -0.736 -18.287 1.00 79.50 171 GLU A CA 1
ATOM 1321 C C . GLU A 1 171 ? -3.015 -1.051 -17.299 1.00 79.50 171 GLU A C 1
ATOM 1323 O O . GLU A 1 171 ? -2.791 -1.693 -16.270 1.00 79.50 171 GLU A O 1
ATOM 1328 N N . LEU A 1 172 ? -4.251 -0.663 -17.630 1.00 76.38 172 LEU A N 1
ATOM 1329 C CA . LEU A 1 172 ? -5.437 -0.934 -16.822 1.00 76.38 172 LEU A CA 1
ATOM 1330 C C . LEU A 1 172 ? -5.650 -2.434 -16.602 1.00 76.38 172 LEU A C 1
ATOM 1332 O O . LEU A 1 172 ? -5.780 -2.880 -15.459 1.00 76.38 172 LEU A O 1
ATOM 1336 N N . ARG A 1 173 ? -5.672 -3.207 -17.695 1.00 81.25 173 ARG A N 1
ATOM 1337 C CA . ARG A 1 173 ? -5.898 -4.657 -17.655 1.00 81.25 173 ARG A CA 1
ATOM 1338 C C . ARG A 1 173 ? -4.819 -5.363 -16.846 1.00 81.25 173 ARG A C 1
ATOM 1340 O O . ARG A 1 173 ? -5.146 -6.226 -16.037 1.00 81.25 173 ARG A O 1
ATOM 1347 N N . LEU A 1 174 ? -3.554 -4.964 -17.001 1.00 87.19 174 LEU A N 1
ATOM 1348 C CA . LEU A 1 174 ? -2.455 -5.532 -16.220 1.00 87.19 174 LEU A CA 1
ATOM 1349 C C . LEU A 1 174 ? -2.565 -5.195 -14.732 1.00 87.19 174 LEU A C 1
ATOM 1351 O O . LEU A 1 174 ? -2.372 -6.082 -13.907 1.00 87.19 174 LEU A O 1
ATOM 1355 N N . LYS A 1 175 ? -2.930 -3.961 -14.367 1.00 83.56 175 LYS A N 1
ATOM 1356 C CA . LYS A 1 175 ? -3.149 -3.585 -12.960 1.00 83.56 175 LYS A CA 1
ATOM 1357 C C . LYS A 1 175 ? -4.277 -4.397 -12.319 1.00 83.56 175 LYS A C 1
ATOM 1359 O O . LYS A 1 175 ? -4.082 -4.951 -11.240 1.00 83.56 175 LYS A O 1
ATOM 1364 N N . LEU A 1 176 ? -5.409 -4.549 -13.010 1.00 80.06 176 LEU A N 1
ATOM 1365 C CA . LEU A 1 176 ? -6.510 -5.407 -12.554 1.00 80.06 176 LEU A CA 1
ATOM 1366 C C . LEU A 1 176 ? -6.077 -6.874 -12.442 1.00 80.06 176 LEU A C 1
ATOM 1368 O O . LEU A 1 176 ? -6.380 -7.541 -11.454 1.00 80.06 176 LEU A O 1
ATOM 1372 N N . ALA A 1 177 ? -5.329 -7.373 -13.427 1.00 87.38 177 ALA A N 1
ATOM 1373 C CA . ALA A 1 177 ? -4.805 -8.729 -13.409 1.00 87.38 177 ALA A CA 1
ATOM 1374 C C . ALA A 1 177 ? -3.880 -8.964 -12.205 1.00 87.38 177 ALA A C 1
ATOM 1376 O O . ALA A 1 177 ? -4.049 -9.968 -11.518 1.00 87.38 177 ALA A O 1
ATOM 1377 N N . ILE A 1 178 ? -2.961 -8.035 -11.901 1.00 86.81 178 ILE A N 1
ATOM 1378 C CA . ILE A 1 178 ? -2.061 -8.106 -10.733 1.00 86.81 178 ILE A CA 1
ATOM 1379 C C . ILE A 1 178 ? -2.865 -8.272 -9.440 1.00 86.81 178 ILE A C 1
ATOM 1381 O O . ILE A 1 178 ? -2.567 -9.148 -8.629 1.00 86.81 178 ILE A O 1
ATOM 1385 N N . GLU A 1 179 ? -3.918 -7.476 -9.264 1.00 82.06 179 GLU A N 1
ATOM 1386 C CA . GLU A 1 179 ? -4.764 -7.521 -8.070 1.00 82.06 179 GLU A CA 1
ATOM 1387 C C . GLU A 1 179 ? -5.561 -8.828 -7.922 1.00 82.06 179 GLU A C 1
ATOM 1389 O O . GLU A 1 179 ? -5.953 -9.199 -6.810 1.00 82.06 179 GLU A O 1
ATOM 1394 N N . LEU A 1 180 ? -5.804 -9.537 -9.026 1.00 82.69 180 LEU A N 1
ATOM 1395 C CA . LEU A 1 180 ? -6.539 -10.800 -9.046 1.00 82.69 180 LEU A CA 1
ATOM 1396 C C . LEU A 1 180 ? -5.650 -12.030 -8.823 1.00 82.69 180 LEU A C 1
ATOM 1398 O O . LEU A 1 180 ? -6.191 -13.087 -8.501 1.00 82.69 180 LEU A O 1
ATOM 1402 N N . ILE A 1 181 ? -4.317 -11.916 -8.918 1.00 88.75 181 ILE A N 1
ATOM 1403 C CA . ILE A 1 181 ? -3.377 -13.050 -8.800 1.00 88.75 181 ILE A CA 1
ATOM 1404 C C . ILE A 1 181 ? -3.607 -13.865 -7.517 1.00 88.75 181 ILE A C 1
ATOM 1406 O O . ILE A 1 181 ? -3.609 -15.095 -7.561 1.00 88.75 181 ILE A O 1
ATOM 1410 N N . GLU A 1 182 ? -3.808 -13.193 -6.379 1.00 82.50 182 GLU A N 1
ATOM 1411 C CA . GLU A 1 182 ? -3.975 -13.844 -5.069 1.00 82.50 182 GLU A CA 1
ATOM 1412 C C . GLU A 1 182 ? -5.277 -14.639 -4.951 1.00 82.50 182 GLU A C 1
ATOM 1414 O O . GLU A 1 182 ? -5.338 -15.642 -4.240 1.00 82.50 182 GLU A O 1
ATOM 1419 N N . LYS A 1 183 ? -6.340 -14.164 -5.605 1.00 79.62 183 LYS A N 1
ATOM 1420 C CA . LYS A 1 183 ? -7.694 -14.705 -5.441 1.00 79.62 183 LYS A CA 1
ATOM 1421 C C . LYS A 1 183 ? -8.034 -15.698 -6.548 1.00 79.62 183 LYS A C 1
ATOM 1423 O O . LYS A 1 183 ? -8.553 -16.772 -6.263 1.00 79.62 183 LYS A O 1
ATOM 1428 N N . GLU A 1 184 ? -7.734 -15.339 -7.795 1.00 80.38 184 GLU A N 1
ATOM 1429 C CA . GLU A 1 184 ? -8.132 -16.061 -9.005 1.00 80.38 184 GLU A CA 1
ATOM 1430 C C . GLU A 1 184 ? -7.034 -15.987 -10.091 1.00 80.38 184 GLU A C 1
ATOM 1432 O O . GLU A 1 184 ? -7.175 -15.276 -11.091 1.00 80.38 184 GLU A O 1
ATOM 1437 N N . PRO A 1 185 ? -5.931 -16.749 -9.955 1.00 84.44 185 PRO A N 1
ATOM 1438 C CA . PRO A 1 185 ? -4.766 -16.630 -10.839 1.00 84.44 185 PRO A CA 1
ATOM 1439 C C . PRO A 1 185 ? -5.057 -16.980 -12.307 1.00 84.44 185 PRO A C 1
ATOM 1441 O O . PRO A 1 185 ? -4.414 -16.446 -13.205 1.00 84.44 185 PRO A O 1
ATOM 1444 N N . ALA A 1 186 ? -6.034 -17.849 -12.584 1.00 82.00 186 ALA A N 1
ATOM 1445 C CA . ALA A 1 186 ? -6.419 -18.178 -13.958 1.00 82.00 186 ALA A CA 1
ATOM 1446 C C . ALA A 1 186 ? -7.128 -17.007 -14.666 1.00 82.00 186 ALA A C 1
ATOM 1448 O O . ALA A 1 186 ? -6.837 -16.735 -15.830 1.00 82.00 186 ALA A O 1
ATOM 1449 N N . LEU A 1 187 ? -8.013 -16.295 -13.957 1.00 79.75 187 LEU A N 1
ATOM 1450 C CA . LEU A 1 187 ? -8.684 -15.093 -14.466 1.00 79.75 187 LEU A CA 1
ATOM 1451 C C . LEU A 1 187 ? -7.687 -13.940 -14.636 1.00 79.75 187 LEU A C 1
ATOM 1453 O O . LEU A 1 187 ? -7.718 -13.225 -15.635 1.00 79.75 187 LEU A O 1
ATOM 1457 N N . ALA A 1 188 ? -6.761 -13.800 -13.687 1.00 88.00 188 ALA A N 1
ATOM 1458 C CA . ALA A 1 188 ? -5.667 -12.845 -13.784 1.00 88.00 188 ALA A CA 1
ATOM 1459 C C . ALA A 1 188 ? -4.865 -13.045 -15.086 1.00 88.00 188 ALA A C 1
ATOM 1461 O O . ALA A 1 188 ? -4.627 -12.093 -15.825 1.00 88.00 188 ALA A O 1
ATOM 1462 N N . VAL A 1 189 ? -4.514 -14.293 -15.422 1.00 91.38 189 VAL A N 1
ATOM 1463 C CA . VAL A 1 189 ? -3.787 -14.619 -16.661 1.00 91.38 189 VAL A CA 1
ATOM 1464 C C . VAL A 1 189 ? -4.616 -14.349 -17.918 1.00 91.38 189 VAL A C 1
ATOM 1466 O O . VAL A 1 189 ? -4.054 -13.865 -18.897 1.00 91.38 189 VAL A O 1
ATOM 1469 N N . SER A 1 190 ? -5.925 -14.628 -17.932 1.00 85.31 190 SER A N 1
ATOM 1470 C CA . SER A 1 190 ? -6.746 -14.329 -19.115 1.00 85.31 190 SER A CA 1
ATOM 1471 C C . SER A 1 190 ? -6.806 -12.827 -19.397 1.00 85.31 190 SER A C 1
ATOM 1473 O O . SER A 1 190 ? -6.543 -12.420 -20.525 1.00 85.31 190 SER A O 1
ATOM 1475 N N . LEU A 1 191 ? -7.033 -12.009 -18.362 1.00 84.00 191 LEU A N 1
ATOM 1476 C CA . LEU A 1 191 ? -7.047 -10.546 -18.480 1.00 84.00 191 LEU A CA 1
ATOM 1477 C C . LEU A 1 191 ? -5.680 -9.989 -18.903 1.00 84.00 191 LEU A C 1
ATOM 1479 O O . LEU A 1 191 ? -5.598 -9.103 -19.752 1.00 84.00 191 LEU A O 1
ATOM 1483 N N . ALA A 1 192 ? -4.593 -10.535 -18.350 1.00 90.44 192 ALA A N 1
ATOM 1484 C CA . ALA A 1 192 ? -3.241 -10.144 -18.733 1.00 90.44 192 ALA A CA 1
ATOM 1485 C C . ALA A 1 192 ? -2.905 -10.552 -20.179 1.00 90.44 192 ALA A C 1
ATOM 1487 O O . ALA A 1 192 ? -2.234 -9.810 -20.887 1.00 90.44 192 ALA A O 1
ATOM 1488 N N . ASN A 1 193 ? -3.375 -11.704 -20.668 1.00 90.31 193 ASN A N 1
ATOM 1489 C CA . ASN A 1 193 ? -3.120 -12.125 -22.051 1.00 90.31 193 ASN A CA 1
ATOM 1490 C C . ASN A 1 193 ? -3.733 -11.162 -23.075 1.00 90.31 193 ASN A C 1
ATOM 1492 O O . ASN A 1 193 ? -3.122 -10.889 -24.108 1.00 90.31 193 ASN A O 1
ATOM 1496 N N . GLU A 1 194 ? -4.906 -10.604 -22.783 1.00 83.44 194 GLU A N 1
ATOM 1497 C CA . GLU A 1 194 ? -5.550 -9.606 -23.643 1.00 83.44 194 GLU A CA 1
ATOM 1498 C C . GLU A 1 194 ? -4.761 -8.291 -23.718 1.00 83.44 194 GLU A C 1
ATOM 1500 O O . GLU A 1 194 ? -4.862 -7.562 -24.708 1.00 83.44 194 GLU A O 1
ATOM 1505 N N . SER A 1 195 ? -3.943 -7.982 -22.706 1.00 88.00 195 SER A N 1
ATOM 1506 C CA . SER A 1 195 ? -3.078 -6.799 -22.715 1.00 88.00 195 SER A CA 1
ATOM 1507 C C . SER A 1 195 ? -1.889 -6.964 -23.675 1.00 88.00 195 SER A C 1
ATOM 1509 O O . SER A 1 195 ? -1.440 -5.992 -24.286 1.00 88.00 195 SER A O 1
ATOM 1511 N N . LEU A 1 196 ? -1.423 -8.201 -23.896 1.00 90.00 196 LEU A N 1
ATOM 1512 C CA . LEU A 1 196 ? -0.268 -8.497 -24.750 1.00 90.00 196 LEU A CA 1
ATOM 1513 C C . LEU A 1 196 ? -0.501 -8.158 -26.231 1.00 90.00 196 LEU A C 1
ATOM 1515 O O . LEU A 1 196 ? 0.466 -8.076 -26.988 1.00 90.00 196 LEU A O 1
ATOM 1519 N N . ILE A 1 197 ? -1.749 -7.946 -26.663 1.00 83.44 197 ILE A N 1
ATOM 1520 C CA . ILE A 1 197 ? -2.090 -7.528 -28.035 1.00 83.44 197 ILE A CA 1
ATOM 1521 C C . ILE A 1 197 ? -1.542 -6.117 -28.332 1.00 83.44 197 ILE A C 1
ATOM 1523 O O . ILE A 1 197 ? -1.277 -5.780 -29.487 1.00 83.44 197 ILE A O 1
ATOM 1527 N N . GLY A 1 198 ? -1.381 -5.272 -27.309 1.00 79.88 198 GLY A N 1
ATOM 1528 C CA . GLY A 1 198 ? -0.780 -3.945 -27.444 1.00 79.88 198 GLY A CA 1
ATOM 1529 C C . GLY A 1 198 ? 0.745 -4.005 -27.452 1.00 79.88 198 GLY A C 1
ATOM 1530 O O . GLY A 1 198 ? 1.361 -3.941 -28.515 1.00 79.88 198 GLY A O 1
ATOM 1531 N N . ALA A 1 199 ? 1.335 -4.126 -26.264 1.00 86.25 199 ALA A N 1
ATOM 1532 C CA . ALA A 1 199 ? 2.778 -4.113 -26.041 1.00 86.25 199 ALA A CA 1
ATOM 1533 C C . ALA A 1 199 ? 3.130 -4.795 -24.709 1.00 86.25 199 ALA A C 1
ATOM 1535 O O . ALA A 1 199 ? 2.283 -4.911 -23.822 1.00 86.25 199 ALA A O 1
ATOM 1536 N N . VAL A 1 200 ? 4.388 -5.211 -24.555 1.00 90.38 200 VAL A N 1
ATOM 1537 C CA . VAL A 1 200 ? 4.955 -5.583 -23.251 1.00 90.38 200 VAL A CA 1
ATOM 1538 C C . VAL A 1 200 ? 5.462 -4.322 -22.551 1.00 90.38 200 VAL A C 1
ATOM 1540 O O . VAL A 1 200 ? 6.442 -3.712 -22.969 1.00 90.38 200 VAL A O 1
ATOM 1543 N N . ILE A 1 201 ? 4.789 -3.936 -21.472 1.00 88.38 201 ILE A N 1
ATOM 1544 C CA . ILE A 1 201 ? 5.092 -2.728 -20.684 1.00 88.38 201 ILE A CA 1
ATOM 1545 C C . ILE A 1 201 ? 5.654 -3.101 -19.298 1.00 88.38 201 ILE A C 1
ATOM 1547 O O . ILE A 1 201 ? 5.563 -4.272 -18.915 1.00 88.38 201 ILE A O 1
ATOM 1551 N N . PRO A 1 202 ? 6.220 -2.161 -18.517 1.00 85.75 202 PRO A N 1
ATOM 1552 C CA . PRO A 1 202 ? 6.764 -2.434 -17.181 1.00 85.75 202 PRO A CA 1
ATOM 1553 C C . PRO A 1 202 ? 5.836 -3.238 -16.250 1.00 85.75 202 PRO A C 1
ATOM 1555 O O . PRO A 1 202 ? 6.289 -4.160 -15.571 1.00 85.75 202 PRO A O 1
ATOM 1558 N N . GLU A 1 203 ? 4.527 -2.980 -16.269 1.00 87.44 203 GLU A N 1
ATOM 1559 C CA . GLU A 1 203 ? 3.510 -3.706 -15.494 1.00 87.44 203 GLU A CA 1
ATOM 1560 C C . GLU A 1 203 ? 3.457 -5.201 -15.841 1.00 87.44 203 GLU A C 1
ATOM 1562 O O . GLU A 1 203 ? 3.099 -6.019 -14.995 1.00 87.44 203 GLU A O 1
ATOM 1567 N N . THR A 1 204 ? 3.866 -5.588 -17.055 1.00 93.06 204 THR A N 1
ATOM 1568 C CA . THR A 1 204 ? 3.972 -7.001 -17.457 1.00 93.06 204 THR A CA 1
ATOM 1569 C C . THR A 1 204 ? 5.016 -7.721 -16.606 1.00 93.06 204 THR A C 1
ATOM 1571 O O . THR A 1 204 ? 4.808 -8.866 -16.207 1.00 93.06 204 THR A O 1
ATOM 1574 N N . LEU A 1 205 ? 6.121 -7.042 -16.283 1.00 90.12 205 LEU A N 1
ATOM 1575 C CA . LEU A 1 205 ? 7.178 -7.582 -15.435 1.00 90.12 205 LEU A CA 1
ATOM 1576 C C . LEU A 1 205 ? 6.712 -7.697 -13.975 1.00 90.12 205 LEU A C 1
ATOM 1578 O O . LEU A 1 205 ? 6.939 -8.729 -13.344 1.00 90.12 205 LEU A O 1
ATOM 1582 N N . VAL A 1 206 ? 5.978 -6.695 -13.470 1.00 89.56 206 VAL A N 1
ATOM 1583 C CA . VAL A 1 206 ? 5.332 -6.740 -12.141 1.00 89.56 206 VAL A CA 1
ATOM 1584 C C . VAL A 1 206 ? 4.382 -7.934 -12.041 1.00 89.56 206 VAL A C 1
ATOM 1586 O O . VAL A 1 206 ? 4.487 -8.726 -11.104 1.00 89.56 206 VAL A O 1
ATOM 1589 N N . PHE A 1 207 ? 3.502 -8.102 -13.033 1.00 93.19 207 PHE A N 1
ATOM 1590 C CA . PHE A 1 207 ? 2.573 -9.226 -13.112 1.00 93.19 207 PHE A CA 1
ATOM 1591 C C . PHE A 1 207 ? 3.304 -10.571 -13.155 1.00 93.19 207 PHE A C 1
ATOM 1593 O O . PHE A 1 207 ? 2.965 -11.474 -12.395 1.00 93.19 207 PHE A O 1
ATOM 1600 N N . LEU A 1 208 ? 4.344 -10.700 -13.984 1.00 93.56 208 LEU A N 1
ATOM 1601 C CA . LEU A 1 208 ? 5.179 -11.900 -14.065 1.00 93.56 208 LEU A CA 1
ATOM 1602 C C . LEU A 1 208 ? 5.844 -12.249 -12.728 1.00 93.56 208 LEU A C 1
ATOM 1604 O O . LEU A 1 208 ? 5.848 -13.419 -12.341 1.00 93.56 208 LEU A O 1
ATOM 1608 N N . GLY A 1 209 ? 6.398 -11.256 -12.025 1.00 90.38 209 GLY A N 1
ATOM 1609 C CA . GLY A 1 209 ? 7.007 -11.432 -10.705 1.00 90.38 209 GLY A CA 1
ATOM 1610 C C . GLY A 1 209 ? 5.996 -11.916 -9.669 1.00 90.38 209 GLY A C 1
ATOM 1611 O O . GLY A 1 209 ? 6.189 -12.968 -9.058 1.00 90.38 209 GLY A O 1
ATOM 1612 N N . ALA A 1 210 ? 4.873 -11.204 -9.545 1.00 90.56 210 ALA A N 1
ATOM 1613 C CA . ALA A 1 210 ? 3.798 -11.552 -8.619 1.00 90.56 210 ALA A CA 1
ATOM 1614 C C . ALA A 1 210 ? 3.186 -12.931 -8.928 1.00 90.56 210 ALA A C 1
ATOM 1616 O O . ALA A 1 210 ? 2.984 -13.746 -8.027 1.00 90.56 210 ALA A O 1
ATOM 1617 N N . LEU A 1 211 ? 2.946 -13.244 -10.206 1.00 92.81 211 LEU A N 1
ATOM 1618 C CA . LEU A 1 211 ? 2.385 -14.529 -10.612 1.00 92.81 211 LEU A CA 1
ATOM 1619 C C . LEU A 1 211 ? 3.373 -15.667 -10.353 1.00 92.81 211 LEU A C 1
ATOM 1621 O O . LEU A 1 211 ? 2.949 -16.732 -9.917 1.00 92.81 211 LEU A O 1
ATOM 1625 N N . ARG A 1 212 ? 4.681 -15.458 -10.555 1.00 91.12 212 ARG A N 1
ATOM 1626 C CA . ARG A 1 212 ? 5.715 -16.476 -10.292 1.00 91.12 212 ARG A CA 1
ATOM 1627 C C . ARG A 1 212 ? 5.759 -16.874 -8.822 1.00 91.12 212 ARG A C 1
ATOM 1629 O O . ARG A 1 212 ? 5.860 -18.065 -8.540 1.00 91.12 212 ARG A O 1
ATOM 1636 N N . GLN A 1 213 ? 5.631 -15.910 -7.907 1.00 88.25 213 GLN A N 1
ATOM 1637 C CA . GLN A 1 213 ? 5.565 -16.184 -6.466 1.00 88.25 213 GLN A CA 1
ATOM 1638 C C . GLN A 1 213 ? 4.389 -17.102 -6.094 1.00 88.25 213 GLN A C 1
ATOM 1640 O O . GLN A 1 213 ? 4.462 -17.826 -5.103 1.00 88.25 213 GLN A O 1
ATOM 1645 N N . LYS A 1 214 ? 3.305 -17.092 -6.880 1.00 89.44 214 LYS A N 1
ATOM 1646 C CA . LYS A 1 214 ? 2.105 -17.905 -6.623 1.00 89.44 214 LYS A CA 1
ATOM 1647 C C . LYS A 1 214 ? 2.047 -19.192 -7.424 1.00 89.44 214 LYS A C 1
ATOM 1649 O O . LYS A 1 214 ? 1.661 -20.229 -6.895 1.00 89.44 214 LYS A O 1
ATOM 1654 N N . ASN A 1 215 ? 2.381 -19.132 -8.705 1.00 91.12 215 ASN A N 1
ATOM 1655 C CA . ASN A 1 215 ? 2.257 -20.237 -9.639 1.00 91.12 215 ASN A CA 1
ATOM 1656 C C . ASN A 1 215 ? 3.302 -20.109 -10.757 1.00 91.12 215 ASN A C 1
ATOM 1658 O O . ASN A 1 215 ? 3.070 -19.486 -11.795 1.00 91.12 215 ASN A O 1
ATOM 1662 N N . VAL A 1 216 ? 4.460 -20.740 -10.541 1.00 90.75 216 VAL A N 1
ATOM 1663 C CA . VAL A 1 216 ? 5.584 -20.739 -11.491 1.00 90.75 216 VAL A CA 1
ATOM 1664 C C . VAL A 1 216 ? 5.180 -21.253 -12.886 1.00 90.75 216 VAL A C 1
ATOM 1666 O O . VAL A 1 216 ? 5.505 -20.572 -13.858 1.00 90.75 216 VAL A O 1
ATOM 1669 N N . PRO A 1 217 ? 4.446 -22.378 -13.043 1.00 93.19 217 PRO A N 1
ATOM 1670 C CA . PRO A 1 217 ? 3.991 -22.824 -14.363 1.00 93.19 217 PRO A CA 1
ATOM 1671 C C . PRO A 1 217 ? 3.141 -21.794 -15.119 1.00 93.19 217 PRO A C 1
ATOM 1673 O O . PRO A 1 217 ? 3.384 -21.556 -16.301 1.00 93.19 217 PRO A O 1
ATOM 1676 N N . LEU A 1 218 ? 2.169 -21.156 -14.455 1.00 93.81 218 LEU A N 1
ATOM 1677 C CA . LEU A 1 218 ? 1.343 -20.121 -15.089 1.00 93.81 218 LEU A CA 1
ATOM 1678 C C . LEU A 1 218 ? 2.172 -18.896 -15.482 1.00 93.81 218 LEU A C 1
ATOM 1680 O O . LEU A 1 218 ? 1.979 -18.363 -16.574 1.00 93.81 218 LEU A O 1
ATOM 1684 N N . ALA A 1 219 ? 3.119 -18.485 -14.637 1.00 94.31 219 ALA A N 1
ATOM 1685 C CA . ALA A 1 219 ? 4.020 -17.379 -14.944 1.00 94.31 219 ALA A CA 1
ATOM 1686 C C . ALA A 1 219 ? 4.915 -17.684 -16.153 1.00 94.31 219 ALA A C 1
ATOM 1688 O O . ALA A 1 219 ? 5.034 -16.852 -17.048 1.00 94.31 219 ALA A O 1
ATOM 1689 N N . ASN A 1 220 ? 5.480 -18.892 -16.228 1.00 94.00 220 ASN A N 1
ATOM 1690 C CA . ASN A 1 220 ? 6.291 -19.321 -17.368 1.00 94.00 220 ASN A CA 1
ATOM 1691 C C . ASN A 1 220 ? 5.465 -19.378 -18.668 1.00 94.00 220 ASN A C 1
ATOM 1693 O O . ASN A 1 220 ? 5.943 -18.949 -19.716 1.00 94.00 220 ASN A O 1
ATOM 1697 N N . ASN A 1 221 ? 4.210 -19.839 -18.610 1.00 94.81 221 ASN A N 1
ATOM 1698 C CA . ASN A 1 221 ? 3.314 -19.835 -19.771 1.00 94.81 221 ASN A CA 1
ATOM 1699 C C . ASN A 1 221 ? 2.979 -18.411 -20.234 1.00 94.81 221 ASN A C 1
ATOM 1701 O O . ASN A 1 221 ? 3.018 -18.125 -21.432 1.00 94.81 221 ASN A O 1
ATOM 1705 N N . PHE A 1 222 ? 2.685 -17.508 -19.295 1.00 96.19 222 PHE A N 1
ATOM 1706 C CA . PHE A 1 222 ? 2.439 -16.101 -19.603 1.00 96.19 222 PHE A CA 1
ATOM 1707 C C . PHE A 1 222 ? 3.691 -15.416 -20.174 1.00 96.19 222 PHE A C 1
ATOM 1709 O O . PHE A 1 222 ? 3.596 -14.678 -21.151 1.00 96.19 222 PHE A O 1
ATOM 1716 N N . PHE A 1 223 ? 4.883 -15.725 -19.650 1.00 96.62 223 PHE A N 1
ATOM 1717 C CA . PHE A 1 223 ? 6.153 -15.263 -20.215 1.00 96.62 223 PHE A CA 1
ATOM 1718 C C . PHE A 1 223 ? 6.318 -15.702 -21.675 1.00 96.62 223 PHE A C 1
ATOM 1720 O O . PHE A 1 223 ? 6.655 -14.886 -22.532 1.00 96.62 223 PHE A O 1
ATOM 1727 N N . SER A 1 224 ? 6.046 -16.974 -21.982 1.00 96.19 224 SER A N 1
ATOM 1728 C CA . SER A 1 224 ? 6.084 -17.474 -23.359 1.00 96.19 224 SER A CA 1
ATOM 1729 C C . SER A 1 224 ? 5.079 -16.756 -24.263 1.00 96.19 224 SER A C 1
ATOM 1731 O O . SER A 1 224 ? 5.418 -16.434 -25.403 1.00 96.19 224 SER A O 1
ATOM 1733 N N . ALA A 1 225 ? 3.878 -16.445 -23.766 1.00 96.06 225 ALA A N 1
ATOM 1734 C CA . ALA A 1 225 ? 2.895 -15.653 -24.505 1.00 96.06 225 ALA A CA 1
ATOM 1735 C C . ALA A 1 225 ? 3.393 -14.221 -24.773 1.00 96.06 225 ALA A C 1
ATOM 1737 O O . ALA A 1 225 ? 3.302 -13.739 -25.905 1.00 96.06 225 ALA A O 1
ATOM 1738 N N . ALA A 1 226 ? 3.990 -13.563 -23.774 1.00 96.44 226 ALA A N 1
ATOM 1739 C CA . ALA A 1 226 ? 4.571 -12.229 -23.916 1.00 96.44 226 ALA A CA 1
ATOM 1740 C C . ALA A 1 226 ? 5.718 -12.216 -24.938 1.00 96.44 226 ALA A C 1
ATOM 1742 O O . ALA A 1 226 ? 5.749 -11.379 -25.840 1.00 96.44 226 ALA A O 1
ATOM 1743 N N . LEU A 1 227 ? 6.614 -13.201 -24.874 1.00 96.25 227 LEU A N 1
ATOM 1744 C CA . LEU A 1 227 ? 7.716 -13.346 -25.821 1.00 96.25 227 LEU A CA 1
ATOM 1745 C C . LEU A 1 227 ? 7.218 -13.610 -27.251 1.00 96.25 227 LEU A C 1
ATOM 1747 O O . LEU A 1 227 ? 7.717 -13.014 -28.207 1.00 96.25 227 LEU A O 1
ATOM 1751 N N . GLN A 1 228 ? 6.203 -14.462 -27.413 1.00 95.12 228 GLN A N 1
ATOM 1752 C CA . GLN A 1 228 ? 5.583 -14.726 -28.712 1.00 95.12 228 GLN A CA 1
ATOM 1753 C C . GLN A 1 228 ? 4.890 -13.479 -29.282 1.00 95.12 228 GLN A C 1
ATOM 1755 O O . GLN A 1 228 ? 4.914 -13.250 -30.495 1.00 95.12 228 GLN A O 1
ATOM 1760 N N . SER A 1 229 ? 4.320 -12.645 -28.415 1.00 94.00 229 SER A N 1
ATOM 1761 C CA . SER A 1 229 ? 3.754 -11.352 -28.785 1.00 94.00 229 SER A CA 1
ATOM 1762 C C . SER A 1 229 ? 4.828 -10.411 -29.357 1.00 94.00 229 SER A C 1
ATOM 1764 O O . SER A 1 229 ? 4.663 -9.884 -30.462 1.00 94.00 229 SER A O 1
ATOM 1766 N N . CYS A 1 230 ? 5.995 -10.315 -28.705 1.00 94.19 230 CYS A N 1
ATOM 1767 C CA . CYS A 1 230 ? 7.148 -9.568 -29.226 1.00 94.19 230 CYS A CA 1
ATOM 1768 C C . CYS A 1 230 ? 7.618 -10.099 -30.590 1.00 94.19 230 CYS A C 1
ATOM 1770 O O . CYS A 1 230 ? 7.875 -9.313 -31.503 1.00 94.19 230 CYS A O 1
ATOM 1772 N N . LYS A 1 231 ? 7.690 -11.428 -30.764 1.00 93.31 231 LYS A N 1
ATOM 1773 C CA . LYS A 1 231 ? 8.050 -12.054 -32.052 1.00 93.31 231 LYS A CA 1
ATOM 1774 C C . LYS A 1 231 ? 7.052 -11.721 -33.157 1.00 93.31 231 LYS A C 1
ATOM 1776 O O . LYS A 1 231 ? 7.464 -11.429 -34.274 1.00 93.31 231 LYS A O 1
ATOM 1781 N N . THR A 1 232 ? 5.757 -11.723 -32.848 1.00 91.88 232 THR A N 1
ATOM 1782 C CA . THR A 1 232 ? 4.692 -11.382 -33.809 1.00 91.88 232 THR A CA 1
ATOM 1783 C C . THR A 1 232 ? 4.820 -9.931 -34.286 1.00 91.88 232 THR A C 1
ATOM 1785 O O . THR A 1 232 ? 4.621 -9.646 -35.463 1.00 91.88 232 THR A O 1
ATOM 1788 N N . ARG A 1 233 ? 5.259 -9.023 -33.404 1.00 90.00 233 ARG A N 1
ATOM 1789 C CA . ARG A 1 233 ? 5.625 -7.633 -33.736 1.00 90.00 233 ARG A CA 1
ATOM 1790 C C . ARG A 1 233 ? 7.061 -7.468 -34.263 1.00 90.00 233 ARG A C 1
ATOM 1792 O O . ARG A 1 233 ? 7.549 -6.342 -34.340 1.00 90.00 233 ARG A O 1
ATOM 1799 N N . ARG A 1 234 ? 7.758 -8.566 -34.592 1.00 89.81 234 ARG A N 1
ATOM 1800 C CA . ARG A 1 234 ? 9.159 -8.604 -35.068 1.00 89.81 234 ARG A CA 1
ATOM 1801 C C . ARG A 1 234 ? 10.146 -7.846 -34.167 1.00 89.81 234 ARG A C 1
ATOM 1803 O O . ARG A 1 234 ? 11.137 -7.298 -34.642 1.00 89.81 234 ARG A O 1
ATOM 1810 N N . GLY A 1 235 ? 9.863 -7.761 -32.865 1.00 88.12 235 GLY A N 1
ATOM 1811 C CA . GLY A 1 235 ? 10.678 -7.013 -31.904 1.00 88.12 235 GLY A CA 1
ATOM 1812 C C . GLY A 1 235 ? 10.943 -5.568 -32.332 1.00 88.12 235 GLY A C 1
ATOM 1813 O O . GLY A 1 235 ? 12.075 -5.097 -32.223 1.00 88.12 235 GLY A O 1
ATOM 1814 N N . ARG A 1 236 ? 9.920 -4.891 -32.876 1.00 88.38 236 ARG A N 1
ATOM 1815 C CA . ARG A 1 236 ? 10.003 -3.486 -33.304 1.00 88.38 236 ARG A CA 1
ATOM 1816 C C . ARG A 1 236 ? 10.463 -2.563 -32.173 1.00 88.38 236 ARG A C 1
ATOM 1818 O O . ARG A 1 236 ? 11.186 -1.610 -32.434 1.00 88.38 236 ARG A O 1
ATOM 1825 N N . ASN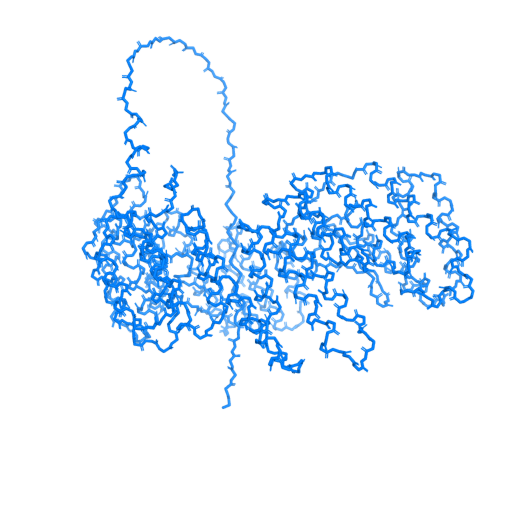 A 1 237 ? 10.048 -2.850 -30.940 1.00 88.50 237 ASN A N 1
ATOM 1826 C CA . ASN A 1 237 ? 10.510 -2.169 -29.740 1.00 88.50 237 ASN A CA 1
ATOM 1827 C C . ASN A 1 237 ? 11.366 -3.118 -28.902 1.00 88.50 237 ASN A C 1
ATOM 1829 O O . ASN A 1 237 ? 10.860 -4.050 -28.276 1.00 88.50 237 ASN A O 1
ATOM 1833 N N . ILE A 1 238 ? 12.677 -2.882 -28.898 1.00 90.81 238 ILE A N 1
ATOM 1834 C CA . ILE A 1 238 ? 13.626 -3.773 -28.231 1.00 90.81 238 ILE A CA 1
ATOM 1835 C C . ILE A 1 238 ? 13.546 -3.686 -26.702 1.00 90.81 238 ILE A C 1
ATOM 1837 O O . ILE A 1 238 ? 13.883 -4.648 -26.008 1.00 90.81 238 ILE A O 1
ATOM 1841 N N . SER A 1 239 ? 13.022 -2.578 -26.170 1.00 87.38 239 SER A N 1
ATOM 1842 C CA . SER A 1 239 ? 12.791 -2.399 -24.735 1.00 87.38 239 SER A CA 1
ATOM 1843 C C . SER A 1 239 ? 11.835 -3.457 -24.176 1.00 87.38 239 SER A C 1
ATOM 1845 O O . SER A 1 239 ? 12.008 -3.880 -23.037 1.00 87.38 239 SER A O 1
ATOM 1847 N N . GLU A 1 240 ? 10.895 -3.967 -24.984 1.00 92.19 240 GLU A N 1
ATOM 1848 C CA . GLU A 1 240 ? 10.024 -5.092 -24.611 1.00 92.19 240 GLU A CA 1
ATOM 1849 C C . GLU A 1 240 ? 10.843 -6.359 -24.294 1.00 92.19 240 GLU A C 1
ATOM 1851 O O . GLU A 1 240 ? 10.602 -7.040 -23.297 1.00 92.19 240 GLU A O 1
ATOM 1856 N N . LEU A 1 241 ? 11.857 -6.665 -25.113 1.00 94.62 241 LEU A N 1
ATOM 1857 C CA . LEU A 1 241 ? 12.742 -7.815 -24.896 1.00 94.62 241 LEU A CA 1
ATOM 1858 C C . LEU A 1 241 ? 13.700 -7.590 -23.723 1.00 94.62 241 LEU A C 1
ATOM 1860 O O . LEU A 1 241 ? 14.006 -8.540 -23.009 1.00 94.62 241 LEU A O 1
ATOM 1864 N N . ILE A 1 242 ? 14.146 -6.355 -23.489 1.00 91.88 242 ILE A N 1
ATOM 1865 C CA . ILE A 1 242 ? 15.001 -6.002 -22.344 1.00 91.88 242 ILE A CA 1
ATOM 1866 C C . ILE A 1 242 ? 14.226 -6.113 -21.017 1.00 91.88 242 ILE A C 1
ATOM 1868 O O . ILE A 1 242 ? 14.759 -6.601 -20.015 1.00 91.88 242 ILE A O 1
ATOM 1872 N N . LEU A 1 243 ? 12.938 -5.758 -21.005 1.00 90.12 243 LEU A N 1
ATOM 1873 C CA . LEU A 1 243 ? 12.065 -6.012 -19.856 1.00 90.12 243 LEU A CA 1
ATOM 1874 C C . LEU A 1 243 ? 11.947 -7.518 -19.576 1.00 90.12 243 LEU A C 1
ATOM 1876 O O . LEU A 1 243 ? 12.157 -7.953 -18.445 1.00 90.12 243 LEU A O 1
ATOM 1880 N N . LEU A 1 244 ? 11.695 -8.332 -20.606 1.00 94.25 244 LEU A N 1
ATOM 1881 C CA . LEU A 1 244 ? 11.621 -9.791 -20.463 1.00 94.25 244 LEU A CA 1
ATOM 1882 C C . LEU A 1 244 ? 12.973 -10.427 -20.091 1.00 94.25 244 LEU A C 1
ATOM 1884 O O . LEU A 1 244 ? 12.993 -11.398 -19.338 1.00 94.25 244 LEU A O 1
ATOM 1888 N N . TYR A 1 245 ? 14.101 -9.863 -20.536 1.00 94.00 245 TYR A N 1
ATOM 1889 C CA . TYR A 1 245 ? 15.443 -10.276 -20.106 1.00 94.00 245 TYR A CA 1
ATOM 1890 C C . TYR A 1 245 ? 15.587 -10.190 -18.582 1.00 94.00 245 TYR A C 1
ATOM 1892 O O . TYR A 1 245 ? 16.110 -11.111 -17.949 1.00 94.00 245 TYR A O 1
ATOM 1900 N N . SER A 1 246 ? 15.064 -9.115 -17.983 1.00 89.69 246 SER A N 1
ATOM 1901 C CA . SER A 1 246 ? 15.113 -8.894 -16.534 1.00 89.69 246 SER A CA 1
ATOM 1902 C C . SER A 1 246 ? 14.406 -10.004 -15.753 1.00 89.69 246 SER A C 1
ATOM 1904 O O . SER A 1 246 ? 14.873 -10.396 -14.691 1.00 89.69 246 SER A O 1
ATOM 1906 N N . TYR A 1 247 ? 13.322 -10.567 -16.293 1.00 91.19 247 TYR A N 1
ATOM 1907 C CA . TYR A 1 247 ? 12.638 -11.713 -15.686 1.00 91.19 247 TYR A CA 1
ATOM 1908 C C . TYR A 1 247 ? 13.466 -13.005 -15.736 1.00 91.19 247 TYR A C 1
ATOM 1910 O O . TYR A 1 247 ? 13.298 -13.892 -14.914 1.00 91.19 247 TYR A O 1
ATOM 1918 N N . VAL A 1 248 ? 14.358 -13.173 -16.707 1.00 92.19 248 VAL A N 1
ATOM 1919 C CA . VAL A 1 248 ? 15.078 -14.446 -16.865 1.00 92.19 248 VAL A CA 1
ATOM 1920 C C . VAL A 1 248 ? 16.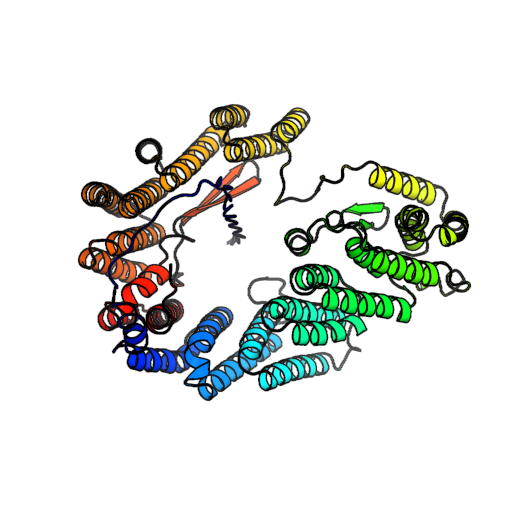436 -14.422 -16.174 1.00 92.19 248 VAL A C 1
ATOM 1922 O O . VAL A 1 248 ? 16.794 -15.381 -15.492 1.00 92.19 248 VAL A O 1
ATOM 1925 N N . PHE A 1 249 ? 17.187 -13.334 -16.350 1.00 89.44 249 PHE A N 1
ATOM 1926 C CA . PHE A 1 249 ? 18.609 -13.279 -16.001 1.00 89.44 249 PHE A CA 1
ATOM 1927 C C . PHE A 1 249 ? 18.938 -12.282 -14.894 1.00 89.44 249 PHE A C 1
ATOM 1929 O O . PHE A 1 249 ? 19.998 -12.380 -14.279 1.00 89.44 249 PHE A O 1
ATOM 1936 N N . SER A 1 250 ? 18.095 -11.276 -14.650 1.00 75.88 250 SER A N 1
ATOM 1937 C CA . SER A 1 250 ? 18.443 -10.183 -13.730 1.00 75.88 250 SER A CA 1
ATOM 1938 C C . SER A 1 250 ? 17.229 -9.604 -12.991 1.00 75.88 250 SER A C 1
ATOM 1940 O O . SER A 1 250 ? 16.961 -8.406 -13.093 1.00 75.88 250 SER A O 1
ATOM 1942 N N . PRO A 1 251 ? 16.498 -10.414 -12.198 1.00 70.25 251 PRO A N 1
ATOM 1943 C CA . PRO A 1 251 ? 15.271 -9.967 -11.535 1.00 70.25 251 PRO A CA 1
ATOM 1944 C C . PRO A 1 251 ? 15.498 -8.826 -10.530 1.00 70.25 251 PRO A C 1
ATOM 1946 O O . PRO A 1 251 ? 14.632 -7.974 -10.380 1.00 70.25 251 PRO A O 1
ATOM 1949 N N . GLY A 1 252 ? 16.677 -8.747 -9.902 1.00 70.31 252 GLY A N 1
ATOM 1950 C CA . GLY A 1 252 ? 17.034 -7.651 -8.988 1.00 70.31 252 GLY A CA 1
ATOM 1951 C C . GLY A 1 252 ? 17.654 -6.418 -9.658 1.00 70.31 252 GLY A C 1
ATOM 1952 O O . GLY A 1 252 ? 17.876 -5.410 -8.992 1.00 70.31 252 GLY A O 1
ATOM 1953 N N . ARG A 1 253 ? 17.962 -6.479 -10.960 1.00 75.50 253 ARG A N 1
ATOM 1954 C CA . ARG A 1 253 ? 18.672 -5.418 -11.685 1.00 75.50 253 ARG A CA 1
ATOM 1955 C C . ARG A 1 253 ? 18.143 -5.313 -13.110 1.00 75.50 253 ARG A C 1
ATOM 1957 O O . ARG A 1 253 ? 18.619 -5.998 -14.009 1.00 75.50 253 ARG A O 1
ATOM 1964 N N . MET A 1 254 ? 17.175 -4.428 -13.315 1.00 80.06 254 MET A N 1
ATOM 1965 C CA . MET A 1 254 ? 16.507 -4.288 -14.607 1.00 80.06 254 MET A CA 1
ATOM 1966 C C . MET A 1 254 ? 17.293 -3.340 -15.521 1.00 80.06 254 MET A C 1
ATOM 1968 O O . MET A 1 254 ? 17.383 -2.150 -15.207 1.00 80.06 254 MET A O 1
ATOM 1972 N N . PRO A 1 255 ? 17.883 -3.812 -16.632 1.00 83.06 255 PRO A N 1
ATOM 1973 C CA . PRO A 1 255 ? 18.407 -2.917 -17.656 1.00 83.06 255 PRO A CA 1
ATOM 1974 C C . PRO A 1 255 ? 17.285 -2.083 -18.286 1.00 83.06 255 PRO A C 1
ATOM 1976 O O . PRO A 1 255 ? 16.188 -2.579 -18.531 1.00 83.06 255 PRO A O 1
ATOM 1979 N N . ALA A 1 256 ? 17.579 -0.825 -18.604 1.00 82.44 256 ALA A N 1
ATOM 1980 C CA . ALA A 1 256 ? 16.780 -0.029 -19.531 1.00 82.44 256 ALA A CA 1
ATOM 1981 C C . ALA A 1 256 ? 17.660 0.754 -20.491 1.00 82.44 256 ALA A C 1
ATOM 1983 O O . ALA A 1 256 ? 18.780 1.153 -20.162 1.00 82.44 256 ALA A O 1
ATOM 1984 N N . LEU A 1 257 ? 17.098 0.999 -21.670 1.00 74.50 257 LEU A N 1
ATOM 1985 C CA . LEU A 1 257 ? 17.683 1.878 -22.664 1.00 74.50 257 LEU A CA 1
ATOM 1986 C C . LEU A 1 257 ? 17.244 3.310 -22.394 1.00 74.50 257 LEU A C 1
ATOM 1988 O O . LEU A 1 257 ? 16.051 3.604 -22.313 1.00 74.50 257 LEU A O 1
ATOM 1992 N N . THR A 1 258 ? 18.219 4.200 -22.277 1.00 68.69 258 THR A N 1
ATOM 1993 C CA . THR A 1 258 ? 18.012 5.638 -22.436 1.00 68.69 258 THR A CA 1
ATOM 1994 C C . THR A 1 258 ? 18.459 6.049 -23.838 1.00 68.69 258 THR A C 1
ATOM 1996 O O . THR A 1 258 ? 18.968 5.229 -24.601 1.00 68.69 258 THR A O 1
ATOM 1999 N N . ALA A 1 259 ? 18.282 7.325 -24.188 1.00 57.41 259 ALA A N 1
ATOM 2000 C CA . ALA A 1 259 ? 18.666 7.843 -25.500 1.00 57.41 259 ALA A CA 1
ATOM 2001 C C . ALA A 1 259 ? 20.153 7.630 -25.851 1.00 57.41 259 ALA A C 1
ATOM 2003 O O . ALA A 1 259 ? 20.472 7.646 -27.030 1.00 57.41 259 ALA A O 1
ATOM 2004 N N . HIS A 1 260 ? 21.040 7.415 -24.867 1.00 60.12 260 HIS A N 1
ATOM 2005 C CA . HIS A 1 260 ? 22.493 7.323 -25.091 1.00 60.12 260 HIS A CA 1
ATOM 2006 C C . HIS A 1 260 ? 23.208 6.258 -24.238 1.00 60.12 260 HIS A C 1
ATOM 2008 O O . HIS A 1 260 ? 24.432 6.150 -24.281 1.00 60.12 260 HIS A O 1
ATOM 2014 N N . ALA A 1 261 ? 22.494 5.504 -23.391 1.00 73.94 261 ALA A N 1
ATOM 2015 C CA . ALA A 1 261 ? 23.145 4.608 -22.440 1.00 73.94 261 ALA A CA 1
ATOM 2016 C C . ALA A 1 261 ? 22.258 3.459 -21.949 1.00 73.94 261 ALA A C 1
ATOM 2018 O O . ALA A 1 261 ? 21.029 3.478 -22.024 1.00 73.94 261 ALA A O 1
ATOM 2019 N N . LEU A 1 262 ? 22.930 2.480 -21.349 1.00 75.81 262 LEU A N 1
ATOM 2020 C CA . LEU A 1 262 ? 22.332 1.386 -20.602 1.00 75.81 262 LEU A CA 1
ATOM 2021 C C . LEU A 1 262 ? 22.283 1.764 -19.115 1.00 75.81 262 LEU A C 1
ATOM 2023 O O . LEU A 1 262 ? 23.317 1.914 -18.460 1.00 75.81 262 LEU A O 1
ATOM 2027 N N . GLY A 1 263 ? 21.072 1.968 -18.604 1.00 73.19 263 GLY A N 1
ATOM 2028 C CA . GLY A 1 263 ? 20.802 2.365 -17.224 1.00 73.19 263 GLY A CA 1
ATOM 2029 C C . GLY A 1 263 ? 20.152 1.254 -16.404 1.00 73.19 263 GLY A C 1
ATOM 2030 O O . GLY A 1 263 ? 19.779 0.205 -16.928 1.00 73.19 263 GLY A O 1
ATOM 2031 N N . VAL A 1 264 ? 19.995 1.504 -15.102 1.00 72.75 264 VAL A N 1
ATOM 2032 C CA . VAL A 1 264 ? 19.157 0.675 -14.225 1.00 72.75 264 VAL A CA 1
ATOM 2033 C C . VAL A 1 264 ? 17.770 1.297 -14.175 1.00 72.75 264 VAL A C 1
ATOM 2035 O O . VAL A 1 264 ? 17.616 2.444 -13.758 1.00 72.75 264 VAL A O 1
ATOM 2038 N N . TYR A 1 265 ? 16.765 0.534 -14.580 1.00 72.06 265 TYR A N 1
ATOM 2039 C CA . TYR A 1 265 ? 15.371 0.885 -14.373 1.00 72.06 265 TYR A CA 1
ATOM 2040 C C . TYR A 1 265 ? 14.905 0.350 -13.032 1.00 72.06 265 TYR A C 1
ATOM 2042 O O . TYR A 1 265 ? 15.253 -0.765 -12.646 1.00 72.06 265 TYR A O 1
ATOM 2050 N N . GLN A 1 266 ? 14.108 1.135 -12.317 1.00 67.12 266 GLN A N 1
ATOM 2051 C CA . GLN A 1 266 ? 13.487 0.682 -11.084 1.00 67.12 266 GLN A CA 1
ATOM 2052 C C . GLN A 1 266 ? 11.988 0.750 -11.206 1.00 67.12 266 GLN A C 1
ATOM 2054 O O . GLN A 1 266 ? 11.406 1.795 -11.475 1.00 67.12 266 GLN A O 1
ATOM 2059 N N . ILE A 1 267 ? 11.384 -0.398 -10.951 1.00 69.44 267 ILE A N 1
ATOM 2060 C CA . ILE A 1 267 ? 9.956 -0.556 -10.795 1.00 69.44 267 ILE A CA 1
ATOM 2061 C C . ILE A 1 267 ? 9.794 -0.952 -9.327 1.00 69.44 267 ILE A C 1
ATOM 2063 O O . ILE A 1 267 ? 10.010 -2.122 -9.004 1.00 69.44 267 ILE A O 1
ATOM 2067 N N . PRO A 1 268 ? 9.504 -0.005 -8.413 1.00 64.88 268 PRO A N 1
ATOM 2068 C CA . PRO A 1 268 ? 9.449 -0.279 -6.974 1.00 64.88 268 PRO A CA 1
ATOM 2069 C C . PRO A 1 268 ? 8.540 -1.463 -6.621 1.00 64.88 268 PRO A C 1
ATOM 2071 O O . PRO A 1 268 ? 8.872 -2.278 -5.767 1.00 64.88 268 PRO A O 1
ATOM 2074 N N . THR A 1 269 ? 7.426 -1.601 -7.343 1.00 67.75 269 THR A N 1
ATOM 2075 C CA . THR A 1 269 ? 6.474 -2.709 -7.198 1.00 67.75 269 THR A CA 1
ATOM 2076 C C . THR A 1 269 ? 7.002 -4.041 -7.718 1.00 67.75 269 THR A C 1
ATOM 2078 O O . THR A 1 269 ? 6.586 -5.075 -7.215 1.00 67.75 269 THR A O 1
ATOM 2081 N N . TYR A 1 270 ? 7.912 -4.051 -8.697 1.00 75.12 270 TYR A N 1
ATOM 2082 C CA . TYR A 1 270 ? 8.600 -5.277 -9.092 1.00 75.12 270 TYR A CA 1
ATOM 2083 C C . TYR A 1 270 ? 9.709 -5.613 -8.103 1.00 75.12 270 TYR A C 1
ATOM 2085 O O . TYR A 1 270 ? 9.851 -6.770 -7.761 1.00 75.12 270 TYR A O 1
ATOM 2093 N N . ALA A 1 271 ? 10.456 -4.636 -7.583 1.00 67.75 271 ALA A N 1
ATOM 2094 C CA . ALA A 1 271 ? 11.520 -4.895 -6.611 1.00 67.75 271 ALA A CA 1
ATOM 2095 C C . ALA A 1 271 ? 11.008 -5.574 -5.324 1.00 67.75 271 ALA A C 1
ATOM 2097 O O . ALA A 1 271 ? 11.747 -6.324 -4.693 1.00 67.75 271 ALA A O 1
ATOM 2098 N N . SER A 1 272 ? 9.744 -5.349 -4.949 1.00 64.56 272 SER A N 1
ATOM 2099 C CA . SER A 1 272 ? 9.114 -6.020 -3.807 1.00 64.56 272 SER A CA 1
ATOM 2100 C C . SER A 1 272 ? 8.662 -7.461 -4.084 1.00 64.56 272 SER A C 1
ATOM 2102 O O . SER A 1 272 ? 8.494 -8.219 -3.131 1.00 64.56 272 SER A O 1
ATOM 2104 N N . VAL A 1 273 ? 8.469 -7.854 -5.350 1.00 66.81 273 VAL A N 1
ATOM 2105 C CA . VAL A 1 273 ? 8.022 -9.213 -5.744 1.00 66.81 273 VAL A CA 1
ATOM 2106 C C . VAL A 1 273 ? 9.078 -10.013 -6.521 1.00 66.81 273 VAL A C 1
ATOM 2108 O O . VAL A 1 273 ? 9.021 -11.238 -6.622 1.00 66.81 273 VAL A O 1
ATOM 2111 N N . GLY A 1 274 ? 10.053 -9.322 -7.094 1.00 62.84 274 GLY A N 1
ATOM 2112 C CA . GLY A 1 274 ? 11.167 -9.840 -7.866 1.00 62.84 274 GLY A CA 1
ATOM 2113 C C . GLY A 1 274 ? 12.268 -10.289 -6.924 1.00 62.84 274 GLY A C 1
ATOM 2114 O O . GLY A 1 274 ? 13.199 -9.546 -6.631 1.00 62.84 274 GLY A O 1
ATOM 2115 N N . GLU A 1 275 ? 12.158 -11.517 -6.434 1.00 65.19 275 GLU A N 1
ATOM 2116 C CA . GLU A 1 275 ? 13.236 -12.141 -5.673 1.00 65.19 275 GLU A CA 1
ATOM 2117 C C . GLU A 1 275 ? 14.361 -12.592 -6.613 1.00 65.19 275 GLU A C 1
ATOM 2119 O O . GLU A 1 275 ? 14.131 -12.914 -7.779 1.00 65.19 275 GLU A O 1
ATOM 2124 N N . SER A 1 276 ? 15.598 -12.639 -6.116 1.00 66.31 276 SER A N 1
ATOM 2125 C CA . SER A 1 276 ? 16.686 -13.271 -6.863 1.00 66.31 276 SER A CA 1
ATOM 2126 C C . SER A 1 276 ? 16.464 -14.783 -6.874 1.00 66.31 276 SER A C 1
ATOM 2128 O O . SER A 1 276 ? 16.563 -15.435 -5.836 1.00 66.31 276 SER A O 1
ATOM 2130 N N . TYR A 1 277 ? 16.141 -15.343 -8.039 1.00 74.00 277 TYR A N 1
ATOM 2131 C CA . TYR A 1 277 ? 15.977 -16.783 -8.240 1.00 74.00 277 TYR A CA 1
ATOM 2132 C C . TYR A 1 277 ? 17.048 -17.342 -9.177 1.00 74.00 277 TYR A C 1
ATOM 2134 O O . TYR A 1 277 ? 17.576 -16.615 -10.024 1.00 74.00 277 TYR A O 1
ATOM 2142 N N . PRO A 1 278 ? 17.372 -18.645 -9.061 1.00 80.62 278 PRO A N 1
ATOM 2143 C CA . PRO A 1 278 ? 18.244 -19.294 -10.025 1.00 80.62 278 PRO A CA 1
ATOM 2144 C C . PRO A 1 278 ? 17.634 -19.215 -11.428 1.00 80.62 278 PRO A C 1
ATOM 2146 O O . PRO A 1 278 ? 16.427 -19.396 -11.611 1.00 80.62 278 PRO A O 1
ATOM 2149 N N . VAL A 1 279 ? 18.492 -18.965 -12.416 1.00 85.25 279 VAL A N 1
ATOM 2150 C CA . VAL A 1 279 ? 18.104 -18.909 -13.828 1.00 85.25 279 VAL A CA 1
ATOM 2151 C C . VAL A 1 279 ? 17.558 -20.271 -14.259 1.00 85.25 279 VAL A C 1
ATOM 2153 O O . VAL A 1 279 ? 18.257 -21.285 -14.189 1.00 85.25 279 VAL A O 1
ATOM 2156 N N . ASP A 1 280 ? 16.312 -20.290 -14.732 1.00 90.38 280 ASP A N 1
ATOM 2157 C CA . ASP A 1 280 ? 15.711 -21.470 -15.352 1.00 90.38 280 ASP A CA 1
ATOM 2158 C C . ASP A 1 280 ? 16.329 -21.677 -16.741 1.00 90.38 280 ASP A C 1
ATOM 2160 O O . ASP A 1 280 ? 16.197 -20.835 -17.631 1.00 90.38 280 ASP A O 1
ATOM 2164 N N . VAL A 1 281 ? 17.016 -22.805 -16.933 1.00 92.94 281 VAL A N 1
ATOM 2165 C CA . VAL A 1 281 ? 17.741 -23.102 -18.179 1.00 92.94 281 VAL A CA 1
ATOM 2166 C C . VAL A 1 281 ? 16.794 -23.216 -19.378 1.00 92.94 281 VAL A C 1
ATOM 2168 O O . VAL A 1 281 ? 17.156 -22.812 -20.483 1.00 92.94 281 VAL A O 1
ATOM 2171 N N . GLY A 1 282 ? 15.589 -23.759 -19.189 1.00 93.69 282 GLY A N 1
ATOM 2172 C CA . GLY A 1 282 ? 14.592 -23.868 -20.251 1.00 93.69 282 GLY A CA 1
ATOM 2173 C C . GLY A 1 282 ? 14.098 -22.492 -20.686 1.00 93.69 282 GLY A C 1
ATOM 2174 O O . GLY A 1 282 ? 14.079 -22.191 -21.882 1.00 93.69 282 GLY A O 1
ATOM 2175 N N . LEU A 1 283 ? 13.788 -21.633 -19.715 1.00 93.50 283 LEU A N 1
ATOM 2176 C CA . LEU A 1 283 ? 13.351 -20.259 -19.950 1.00 93.50 283 LEU A CA 1
ATOM 2177 C C . LEU A 1 283 ? 14.451 -19.409 -20.600 1.00 93.50 283 LEU A C 1
ATOM 2179 O O . LEU A 1 283 ? 14.190 -18.711 -21.579 1.00 93.50 283 LEU A O 1
ATOM 2183 N N . ALA A 1 284 ? 15.692 -19.538 -20.117 1.00 95.12 284 ALA A N 1
ATOM 2184 C CA . ALA A 1 284 ? 16.876 -18.902 -20.691 1.00 95.12 284 ALA A CA 1
ATOM 2185 C C . ALA A 1 284 ? 17.052 -19.270 -22.161 1.00 95.12 284 ALA A C 1
ATOM 2187 O O . ALA A 1 284 ? 17.146 -18.394 -23.018 1.00 95.12 284 ALA A O 1
ATOM 2188 N N . ARG A 1 285 ? 17.018 -20.566 -22.483 1.00 96.31 285 ARG A N 1
ATOM 2189 C CA . ARG A 1 285 ? 17.123 -21.033 -23.870 1.00 96.31 285 ARG A CA 1
ATOM 2190 C C . ARG A 1 285 ? 15.963 -20.544 -24.733 1.00 96.31 285 ARG A C 1
ATOM 2192 O O . ARG A 1 285 ? 16.179 -20.188 -25.889 1.00 96.31 285 ARG A O 1
ATOM 2199 N N . HIS A 1 286 ? 14.743 -20.524 -24.200 1.00 96.00 286 HIS A N 1
ATOM 2200 C CA . HIS A 1 286 ? 13.568 -20.053 -24.930 1.00 96.00 286 HIS A CA 1
ATOM 2201 C C . HIS A 1 286 ? 13.675 -18.563 -25.278 1.00 96.00 286 HIS A C 1
ATOM 2203 O O . HIS A 1 286 ? 13.503 -18.196 -26.442 1.00 96.00 286 HIS A O 1
ATOM 2209 N N . PHE A 1 287 ? 14.039 -17.730 -24.299 1.00 97.50 287 PHE A N 1
ATOM 2210 C CA . PHE A 1 287 ? 14.284 -16.305 -24.502 1.00 97.50 287 PHE A CA 1
ATOM 2211 C C . PHE A 1 287 ? 15.410 -16.059 -25.508 1.00 97.50 287 PHE A C 1
ATOM 2213 O O . PHE A 1 287 ? 15.211 -15.338 -26.481 1.00 97.50 287 PHE A O 1
ATOM 2220 N N . LEU A 1 288 ? 16.570 -16.692 -25.317 1.00 97.50 288 LEU A N 1
ATOM 2221 C CA . LEU A 1 288 ? 17.737 -16.498 -26.179 1.00 97.50 288 LEU A CA 1
ATOM 2222 C C . LEU A 1 288 ? 17.447 -16.892 -27.633 1.00 97.50 288 LEU A C 1
ATOM 2224 O O . LEU A 1 288 ? 17.772 -16.131 -28.538 1.00 97.50 288 LEU A O 1
ATOM 2228 N N . ASN A 1 289 ? 16.774 -18.024 -27.868 1.00 96.38 289 ASN A N 1
ATOM 2229 C CA . ASN A 1 289 ? 16.371 -18.434 -29.218 1.00 96.38 289 ASN A CA 1
ATOM 2230 C C . ASN A 1 289 ? 15.386 -17.447 -29.861 1.00 96.38 289 ASN A C 1
ATOM 2232 O O . ASN A 1 289 ? 15.492 -17.154 -31.050 1.00 96.38 289 ASN A O 1
ATOM 2236 N N . ALA A 1 290 ? 14.411 -16.942 -29.101 1.00 96.31 290 ALA A N 1
ATOM 2237 C CA . ALA A 1 290 ? 13.445 -15.975 -29.611 1.00 96.31 290 ALA A CA 1
ATOM 2238 C C . ALA A 1 290 ? 14.101 -14.634 -29.960 1.00 96.31 290 ALA A C 1
ATOM 2240 O O . ALA A 1 290 ? 13.887 -14.128 -31.060 1.00 96.31 290 ALA A O 1
ATOM 2241 N N . SER A 1 291 ? 14.914 -14.096 -29.049 1.00 96.38 291 SER A N 1
ATOM 2242 C CA . SER A 1 291 ? 15.624 -12.829 -29.226 1.00 96.38 291 SER A CA 1
ATOM 2243 C C . SER A 1 291 ? 16.644 -12.918 -30.360 1.00 96.38 291 SER A C 1
ATOM 2245 O O . SER A 1 291 ? 16.659 -12.049 -31.227 1.00 96.38 291 SER A O 1
ATOM 2247 N N . ALA A 1 292 ? 17.431 -13.998 -30.430 1.00 95.62 292 ALA A N 1
ATOM 2248 C CA . ALA A 1 292 ? 18.355 -14.229 -31.539 1.00 95.62 292 ALA A CA 1
ATOM 2249 C C . ALA A 1 292 ? 17.615 -14.378 -32.876 1.00 95.62 292 ALA A C 1
ATOM 2251 O O . ALA A 1 292 ? 18.044 -13.805 -33.868 1.00 95.62 292 ALA A O 1
ATOM 2252 N N . GLY A 1 293 ? 16.474 -15.076 -32.910 1.00 94.69 293 GLY A N 1
ATOM 2253 C CA . GLY A 1 293 ? 15.665 -15.203 -34.125 1.00 94.69 293 GLY A CA 1
ATOM 2254 C C . GLY A 1 293 ? 15.117 -13.870 -34.653 1.00 94.69 293 GLY A C 1
ATOM 2255 O O . GLY A 1 293 ? 14.943 -13.732 -35.857 1.00 94.69 293 GLY A O 1
ATOM 2256 N N . ILE A 1 294 ? 14.871 -12.894 -33.771 1.00 94.69 294 ILE A N 1
ATOM 2257 C CA . ILE A 1 294 ? 14.496 -11.523 -34.153 1.00 94.69 294 ILE A CA 1
ATOM 2258 C C . ILE A 1 294 ? 15.725 -10.747 -34.646 1.00 94.69 294 ILE A C 1
ATOM 2260 O O . ILE A 1 294 ? 15.681 -10.132 -35.706 1.00 94.69 294 ILE A O 1
ATOM 2264 N N . LEU A 1 295 ? 16.816 -10.762 -33.875 1.00 94.62 295 LEU A N 1
ATOM 2265 C CA . LEU A 1 295 ? 18.016 -9.954 -34.132 1.00 94.62 295 LEU A CA 1
ATOM 2266 C C . LEU A 1 295 ? 18.816 -10.423 -35.354 1.00 94.62 295 LEU A C 1
ATOM 2268 O O . LEU A 1 295 ? 19.439 -9.613 -36.029 1.00 94.62 295 LEU A O 1
ATOM 2272 N N . LEU A 1 296 ? 18.797 -11.723 -35.647 1.00 94.56 296 LEU A N 1
ATOM 2273 C CA . LEU A 1 296 ? 19.492 -12.329 -36.786 1.00 94.56 296 LEU A CA 1
ATOM 2274 C C . LEU A 1 296 ? 18.603 -12.420 -38.036 1.00 94.56 296 LEU A C 1
ATOM 2276 O O . LEU A 1 296 ? 18.966 -13.085 -39.006 1.00 94.56 296 LEU A O 1
ATOM 2280 N N . GLU A 1 297 ? 17.422 -11.796 -38.024 1.00 92.69 297 GLU A N 1
ATOM 2281 C CA . GLU A 1 297 ? 16.522 -11.814 -39.171 1.00 92.69 297 GLU A CA 1
ATOM 2282 C C . GLU A 1 297 ? 17.164 -11.074 -40.368 1.00 92.69 297 GLU A C 1
ATOM 2284 O O . GLU A 1 297 ? 17.431 -9.873 -40.264 1.00 92.69 297 GLU A O 1
ATOM 2289 N N . PRO A 1 298 ? 17.369 -11.731 -41.532 1.00 86.25 298 PRO A N 1
ATOM 2290 C CA . PRO A 1 298 ? 18.169 -11.169 -42.628 1.00 86.25 298 PRO A CA 1
ATOM 2291 C C . PRO A 1 298 ? 17.675 -9.820 -43.154 1.00 86.25 298 PRO A C 1
ATOM 2293 O O . PRO A 1 298 ? 18.463 -9.003 -43.618 1.00 86.25 298 PRO A O 1
ATOM 2296 N N . THR A 1 299 ? 16.364 -9.576 -43.086 1.00 89.12 299 THR A N 1
ATOM 2297 C CA . THR A 1 299 ? 15.750 -8.352 -43.611 1.00 89.12 299 THR A CA 1
ATOM 2298 C C . THR A 1 299 ? 15.684 -7.215 -42.594 1.00 89.12 299 THR A C 1
ATOM 2300 O O . THR A 1 299 ? 15.259 -6.120 -42.956 1.00 89.12 299 THR A O 1
ATOM 2303 N N . ARG A 1 300 ? 16.035 -7.449 -41.320 1.00 90.19 300 ARG A N 1
ATOM 2304 C CA . ARG A 1 300 ? 15.835 -6.473 -40.233 1.00 90.19 300 ARG A CA 1
ATOM 2305 C C . ARG A 1 300 ? 16.557 -5.152 -40.492 1.00 90.19 300 ARG A C 1
ATOM 2307 O O . ARG A 1 300 ? 15.988 -4.097 -40.236 1.00 90.19 300 ARG A O 1
ATOM 2314 N N . TYR A 1 301 ? 17.762 -5.227 -41.053 1.00 88.81 301 TYR A N 1
ATOM 2315 C CA . TYR A 1 301 ? 18.634 -4.073 -41.294 1.00 88.81 301 TYR A CA 1
ATOM 2316 C C . TYR A 1 301 ? 18.557 -3.522 -42.724 1.00 88.81 301 TYR A C 1
ATOM 2318 O O . TYR A 1 301 ? 19.409 -2.740 -43.134 1.00 88.81 301 TYR A O 1
ATOM 2326 N N . PHE A 1 302 ? 17.553 -3.927 -43.506 1.00 87.56 302 PHE A N 1
ATOM 2327 C CA . PHE A 1 302 ? 17.323 -3.336 -44.824 1.00 87.56 302 PHE A CA 1
ATOM 2328 C C . PHE A 1 302 ? 16.751 -1.913 -44.699 1.00 87.56 302 PHE A C 1
ATOM 2330 O O . PHE A 1 302 ? 15.968 -1.658 -43.775 1.00 87.56 302 PHE A O 1
ATOM 2337 N N . PRO A 1 303 ? 17.082 -1.001 -45.636 1.00 80.50 303 PRO A N 1
ATOM 2338 C CA . PRO A 1 303 ? 16.469 0.326 -45.695 1.00 80.50 303 PRO A CA 1
ATOM 2339 C C . PRO A 1 303 ? 14.935 0.232 -45.704 1.00 80.50 303 PRO A C 1
ATOM 2341 O O . PRO A 1 303 ? 14.367 -0.586 -46.428 1.00 80.50 303 PRO A O 1
ATOM 2344 N N . GLY A 1 304 ? 14.264 1.033 -44.881 1.00 78.75 304 GLY A N 1
ATOM 2345 C CA . GLY A 1 304 ? 12.820 0.997 -44.623 1.00 78.75 304 GLY A CA 1
ATOM 2346 C C . GLY A 1 304 ? 12.416 0.198 -43.375 1.00 78.75 304 GLY A C 1
ATOM 2347 O O . GLY A 1 304 ? 11.410 0.525 -42.743 1.00 78.75 304 GLY A O 1
ATOM 2348 N N . ASN A 1 305 ? 13.183 -0.829 -42.987 1.00 83.69 305 ASN A N 1
ATOM 2349 C CA . ASN A 1 305 ? 12.915 -1.608 -41.769 1.00 83.69 305 ASN A CA 1
ATOM 2350 C C . ASN A 1 305 ? 13.621 -1.016 -40.543 1.00 83.69 305 ASN A C 1
ATOM 2352 O O . ASN A 1 305 ? 13.058 -1.047 -39.448 1.00 83.69 305 ASN A O 1
ATOM 2356 N N . VAL A 1 306 ? 14.814 -0.444 -40.733 1.00 83.69 306 VAL A N 1
ATOM 2357 C CA . VAL A 1 306 ? 15.618 0.177 -39.668 1.00 83.69 306 VAL A CA 1
ATOM 2358 C C . VAL A 1 306 ? 14.913 1.398 -39.078 1.00 83.69 306 VAL A C 1
ATOM 2360 O O . VAL A 1 306 ? 14.854 1.553 -37.862 1.00 83.69 306 VAL A O 1
ATOM 2363 N N . GLU A 1 307 ? 14.312 2.226 -39.927 1.00 81.69 307 GLU A N 1
ATOM 2364 C CA . GLU A 1 307 ? 13.547 3.422 -39.560 1.00 81.69 307 GLU A CA 1
ATOM 2365 C C . GLU A 1 307 ? 12.268 3.065 -38.787 1.00 81.69 307 GLU A C 1
ATOM 2367 O O . GLU A 1 307 ? 11.710 3.885 -38.059 1.00 81.69 307 GLU A O 1
ATOM 2372 N N . GLY A 1 308 ? 11.803 1.820 -38.924 1.00 78.38 308 GLY A N 1
ATOM 2373 C CA . GLY A 1 308 ? 10.687 1.279 -38.163 1.00 78.38 308 GLY A CA 1
ATOM 2374 C C . GLY A 1 308 ? 11.044 0.882 -36.729 1.00 78.38 308 GLY A C 1
ATOM 2375 O O . GLY A 1 308 ? 10.119 0.708 -35.930 1.00 78.38 308 GLY A O 1
ATOM 2376 N N . LEU A 1 309 ? 12.329 0.730 -36.385 1.00 85.75 309 LEU A N 1
ATOM 2377 C CA . LEU A 1 309 ? 12.779 0.250 -35.076 1.00 85.75 309 LEU A CA 1
ATOM 2378 C C . LEU A 1 309 ? 12.714 1.350 -34.009 1.00 85.75 309 LEU A C 1
ATOM 2380 O O . LEU A 1 309 ? 13.324 2.412 -34.129 1.00 85.75 309 LEU A O 1
ATOM 2384 N N . VAL A 1 310 ? 12.031 1.061 -32.904 1.00 77.31 310 VAL A N 1
ATOM 2385 C CA . VAL A 1 310 ? 12.017 1.923 -31.719 1.00 77.31 310 VAL A CA 1
ATOM 2386 C C . VAL A 1 310 ? 13.328 1.710 -30.958 1.00 77.31 310 VAL A C 1
ATOM 2388 O O . VAL A 1 310 ? 13.594 0.610 -30.476 1.00 77.31 310 VAL A O 1
ATOM 2391 N N . GLY A 1 311 ? 14.153 2.760 -30.879 1.00 72.75 311 GLY A N 1
ATOM 2392 C CA . GLY A 1 311 ? 15.522 2.702 -30.341 1.00 72.75 311 GLY A CA 1
ATOM 2393 C C . GLY A 1 311 ? 16.611 2.447 -31.394 1.00 72.75 311 GLY A C 1
ATOM 2394 O O . GLY A 1 311 ? 17.793 2.442 -31.052 1.00 72.75 311 GLY A O 1
ATOM 2395 N N . GLY A 1 312 ? 16.226 2.271 -32.666 1.00 85.50 312 GLY A N 1
ATOM 2396 C CA . GLY A 1 312 ? 17.146 2.113 -33.794 1.00 85.50 312 GLY A CA 1
ATOM 2397 C C . GLY A 1 312 ? 18.107 0.924 -33.672 1.00 85.50 312 GLY A C 1
ATOM 2398 O O . GLY A 1 312 ? 17.938 0.025 -32.848 1.00 85.50 312 GLY A O 1
ATOM 2399 N N . VAL A 1 313 ? 19.161 0.942 -34.492 1.00 90.06 313 VAL A N 1
ATOM 2400 C CA . VAL A 1 313 ? 20.225 -0.081 -34.480 1.00 90.06 313 VAL A CA 1
ATOM 2401 C C . VAL A 1 313 ? 21.017 -0.104 -33.165 1.00 90.06 313 VAL A C 1
ATOM 2403 O O . VAL A 1 313 ? 21.525 -1.148 -32.762 1.00 90.06 313 VAL A O 1
ATOM 2406 N N . MET A 1 314 ? 21.071 1.024 -32.453 1.00 87.88 314 MET A N 1
ATOM 2407 C CA . MET A 1 314 ? 21.726 1.136 -31.149 1.00 87.88 314 MET A CA 1
ATOM 2408 C C . MET A 1 314 ? 21.014 0.303 -30.071 1.00 87.88 314 MET A C 1
ATOM 2410 O O . MET A 1 314 ? 21.666 -0.353 -29.260 1.00 87.88 314 MET A O 1
ATOM 2414 N N . GLY A 1 315 ? 19.679 0.263 -30.074 1.00 88.06 315 GLY A N 1
ATOM 2415 C CA . GLY A 1 315 ? 18.926 -0.592 -29.157 1.00 88.06 315 GLY A CA 1
ATOM 2416 C C . GLY A 1 315 ? 19.237 -2.081 -29.349 1.00 88.06 315 GLY A C 1
ATOM 2417 O O . GLY A 1 315 ? 19.442 -2.806 -28.372 1.00 88.06 315 GLY A O 1
ATOM 2418 N N . ASP A 1 316 ? 19.343 -2.524 -30.604 1.00 92.88 316 ASP A N 1
ATOM 2419 C CA . ASP A 1 316 ? 19.752 -3.891 -30.941 1.00 92.88 316 ASP A CA 1
ATOM 2420 C C . ASP A 1 316 ? 21.195 -4.177 -30.490 1.00 92.88 316 ASP A C 1
ATOM 2422 O O . ASP A 1 316 ? 21.463 -5.242 -29.931 1.00 92.88 316 ASP A O 1
ATOM 2426 N N . PHE A 1 317 ? 22.112 -3.217 -30.665 1.00 93.19 317 PHE A N 1
ATOM 2427 C CA . PHE A 1 317 ? 23.497 -3.320 -30.194 1.00 93.19 317 PHE A CA 1
ATOM 2428 C C . PHE A 1 317 ? 23.582 -3.559 -28.678 1.00 93.19 317 PHE A C 1
ATOM 2430 O O . PHE A 1 317 ? 24.319 -4.439 -28.212 1.00 93.19 317 PHE A O 1
ATOM 2437 N N . TYR A 1 318 ? 22.795 -2.815 -27.897 1.00 92.00 318 TYR A N 1
ATOM 2438 C CA . TYR A 1 318 ? 22.720 -2.999 -26.452 1.00 92.00 318 TYR A CA 1
ATOM 2439 C C . TYR A 1 318 ? 22.089 -4.335 -26.063 1.00 92.00 318 TYR A C 1
ATOM 2441 O O . TYR A 1 318 ? 22.637 -5.016 -25.194 1.00 92.00 318 TYR A O 1
ATOM 2449 N N . LEU A 1 319 ? 20.987 -4.752 -26.704 1.00 94.06 319 LEU A N 1
ATOM 2450 C CA . LEU A 1 319 ? 20.388 -6.054 -26.401 1.00 94.06 319 LEU A CA 1
ATOM 2451 C C . LEU A 1 319 ? 21.368 -7.191 -26.705 1.00 94.06 319 LEU A C 1
ATOM 2453 O O . LEU A 1 319 ? 21.537 -8.061 -25.854 1.00 94.06 319 LEU A O 1
ATOM 2457 N N . ILE A 1 320 ? 22.044 -7.180 -27.862 1.00 95.31 320 ILE A N 1
ATOM 2458 C CA . ILE A 1 320 ? 23.046 -8.206 -28.194 1.00 95.31 320 ILE A CA 1
ATOM 2459 C C . ILE A 1 320 ? 24.151 -8.227 -27.136 1.00 95.31 320 ILE A C 1
ATOM 2461 O O . ILE A 1 320 ? 24.519 -9.295 -26.654 1.00 95.31 320 ILE A O 1
ATOM 2465 N N . SER A 1 321 ? 24.620 -7.056 -26.707 1.00 93.69 321 SER A N 1
ATOM 2466 C CA . SER A 1 321 ? 25.652 -6.944 -25.673 1.00 93.69 321 SER A CA 1
ATOM 2467 C C . SER A 1 321 ? 25.213 -7.462 -24.299 1.00 93.69 321 SER A C 1
ATOM 2469 O O . SER A 1 321 ? 26.065 -7.914 -23.534 1.00 93.69 321 SER A O 1
ATOM 2471 N N . LEU A 1 322 ? 23.912 -7.427 -23.989 1.00 92.44 322 LEU A N 1
ATOM 2472 C CA . LEU A 1 322 ? 23.344 -8.046 -22.789 1.00 92.44 322 LEU A CA 1
ATOM 2473 C C . LEU A 1 322 ? 23.224 -9.570 -22.924 1.00 92.44 322 LEU A C 1
ATOM 2475 O O . LEU A 1 322 ? 23.543 -10.288 -21.981 1.00 92.44 322 LEU A O 1
ATOM 2479 N N . ILE A 1 323 ? 22.764 -10.075 -24.074 1.00 95.31 323 ILE A N 1
ATOM 2480 C CA . ILE A 1 323 ? 22.453 -11.505 -24.242 1.00 95.31 323 ILE A CA 1
ATOM 2481 C C . ILE A 1 323 ? 23.648 -12.355 -24.682 1.00 95.31 323 ILE A C 1
ATOM 2483 O O . ILE A 1 323 ? 23.608 -13.564 -24.497 1.00 95.31 323 ILE A O 1
ATOM 2487 N N . GLU A 1 324 ? 24.697 -11.774 -25.269 1.00 94.38 324 GLU A N 1
ATOM 2488 C CA . GLU A 1 324 ? 25.874 -12.497 -25.779 1.00 94.38 324 GLU A CA 1
ATOM 2489 C C . GLU A 1 324 ? 26.588 -13.334 -24.691 1.00 94.38 324 GLU A C 1
ATOM 2491 O O . GLU A 1 324 ? 26.815 -14.527 -24.932 1.00 94.38 324 GLU A O 1
ATOM 2496 N N . PRO A 1 325 ? 26.876 -12.803 -23.480 1.00 92.81 325 PRO A N 1
ATOM 2497 C CA . PRO A 1 325 ? 27.454 -13.602 -22.395 1.00 92.81 325 PRO A CA 1
ATOM 2498 C C . PRO A 1 325 ? 26.541 -14.754 -21.956 1.00 92.81 325 PRO A C 1
ATOM 2500 O O . PRO A 1 325 ? 27.002 -15.872 -21.716 1.00 92.81 325 PRO A O 1
ATOM 2503 N N . GLU A 1 326 ? 25.231 -14.507 -21.902 1.00 94.44 326 GLU A N 1
ATOM 2504 C CA . GLU A 1 326 ? 24.243 -15.516 -21.516 1.00 94.44 326 GLU A CA 1
ATOM 2505 C C . GLU A 1 326 ? 24.064 -16.583 -22.605 1.00 94.44 326 GLU A C 1
ATOM 2507 O O . GLU A 1 326 ? 23.932 -17.772 -22.309 1.00 94.44 326 GLU A O 1
ATOM 2512 N N . ALA A 1 327 ? 24.144 -16.197 -23.880 1.00 95.38 327 ALA A N 1
ATOM 2513 C CA . ALA A 1 327 ? 24.174 -17.118 -25.008 1.00 95.38 327 ALA A CA 1
ATOM 2514 C C . ALA A 1 327 ? 25.404 -18.025 -24.934 1.00 95.38 327 ALA A C 1
ATOM 2516 O O . ALA A 1 327 ? 25.252 -19.239 -25.033 1.00 95.38 327 ALA A O 1
ATOM 2517 N N . ALA A 1 328 ? 26.592 -17.483 -24.647 1.00 94.75 328 ALA A N 1
ATOM 2518 C CA . ALA A 1 328 ? 27.802 -18.294 -24.478 1.00 94.75 328 ALA A CA 1
ATOM 2519 C C . ALA A 1 328 ? 27.650 -19.345 -23.368 1.00 94.75 328 ALA A C 1
ATOM 2521 O O . ALA A 1 328 ? 28.166 -20.457 -23.483 1.00 94.75 328 ALA A O 1
ATOM 2522 N N . ARG A 1 329 ? 26.891 -19.018 -22.316 1.00 94.56 329 ARG A N 1
ATOM 2523 C CA . ARG A 1 329 ? 26.637 -19.912 -21.186 1.00 94.56 329 ARG A CA 1
ATOM 2524 C C . ARG A 1 329 ? 25.567 -20.971 -21.463 1.00 94.56 329 ARG A C 1
ATOM 2526 O O . ARG A 1 329 ? 25.751 -22.129 -21.092 1.00 94.56 329 ARG A O 1
ATOM 2533 N N . TYR A 1 330 ? 24.441 -20.594 -22.070 1.00 95.38 330 TYR A N 1
ATOM 2534 C CA . TYR A 1 330 ? 23.249 -21.452 -22.152 1.00 95.38 330 TYR A CA 1
ATOM 2535 C C . TYR A 1 330 ? 22.952 -22.010 -23.554 1.00 95.38 330 TYR A C 1
ATOM 2537 O O . TYR A 1 330 ? 22.278 -23.045 -23.656 1.00 95.38 330 TYR A O 1
ATOM 2545 N N . LEU A 1 331 ? 23.454 -21.357 -24.611 1.00 95.19 331 LEU A N 1
ATOM 2546 C CA . LEU A 1 331 ? 23.320 -21.709 -26.034 1.00 95.19 331 LEU A CA 1
ATOM 2547 C C . LEU A 1 331 ? 24.590 -21.324 -26.832 1.00 95.19 331 LEU A C 1
ATOM 2549 O O . LEU A 1 331 ? 24.523 -20.470 -27.720 1.00 95.19 331 LEU A O 1
ATOM 2553 N N . PRO A 1 332 ? 25.749 -21.954 -26.565 1.00 93.81 332 PRO A N 1
ATOM 2554 C CA . PRO A 1 332 ? 27.037 -21.523 -27.121 1.00 93.81 332 PRO A CA 1
ATOM 2555 C C . PRO A 1 332 ? 27.090 -21.520 -28.657 1.00 93.81 332 PRO A C 1
ATOM 2557 O O . PRO A 1 332 ? 27.850 -20.759 -29.247 1.00 93.81 332 PRO A O 1
ATOM 2560 N N . GLY A 1 333 ? 26.254 -22.325 -29.323 1.00 94.06 333 GLY A N 1
ATOM 2561 C CA . GLY A 1 333 ? 26.141 -22.329 -30.785 1.00 94.06 333 GLY A CA 1
ATOM 2562 C C . GLY A 1 333 ? 25.617 -21.018 -31.391 1.00 94.06 333 GLY A C 1
ATOM 2563 O O . GLY A 1 333 ? 25.869 -20.770 -32.564 1.00 94.06 333 GLY A O 1
ATOM 2564 N N . LEU A 1 334 ? 24.925 -20.171 -30.616 1.00 93.62 334 LEU A N 1
ATOM 2565 C CA . LEU A 1 334 ? 24.448 -18.857 -31.073 1.00 93.62 334 LEU A CA 1
ATOM 2566 C C . LEU A 1 334 ? 25.502 -17.753 -30.933 1.00 93.62 334 LEU A C 1
ATOM 2568 O O . LEU A 1 334 ? 25.395 -16.727 -31.604 1.00 93.62 334 LEU A O 1
ATOM 2572 N N . SER A 1 335 ? 26.508 -17.939 -30.075 1.00 92.88 335 SER A N 1
ATOM 2573 C CA . SER A 1 335 ? 27.478 -16.890 -29.750 1.00 92.88 335 SER A CA 1
ATOM 2574 C C . SER A 1 335 ? 28.237 -16.355 -30.966 1.00 92.88 335 SER A C 1
ATOM 2576 O O . SER A 1 335 ? 28.287 -15.135 -31.098 1.00 92.88 335 SER A O 1
ATOM 2578 N N . PRO A 1 336 ? 28.757 -17.186 -31.898 1.00 95.12 336 PRO A N 1
ATOM 2579 C CA . PRO A 1 336 ? 29.451 -16.665 -33.076 1.00 95.12 336 PRO A CA 1
ATOM 2580 C C . PRO A 1 336 ? 28.554 -15.774 -33.941 1.00 95.12 336 PRO A C 1
ATOM 2582 O O . PRO A 1 336 ? 28.972 -14.696 -34.357 1.00 95.12 336 PRO A O 1
ATOM 2585 N N . SER A 1 337 ? 27.301 -16.187 -34.164 1.00 95.44 337 SER A N 1
ATOM 2586 C CA . SER A 1 337 ? 26.339 -15.431 -34.970 1.00 95.44 337 SER A CA 1
ATOM 2587 C C . SER A 1 337 ? 25.950 -14.107 -34.316 1.00 95.44 337 SER A C 1
ATOM 2589 O O . SER A 1 337 ? 25.895 -13.091 -35.001 1.00 95.44 337 SER A O 1
ATOM 2591 N N . LEU A 1 338 ? 25.723 -14.097 -32.999 1.00 95.31 338 LEU A N 1
ATOM 2592 C CA . LEU A 1 338 ? 25.430 -12.868 -32.256 1.00 95.31 338 LEU A CA 1
ATOM 2593 C C . LEU A 1 338 ? 26.622 -11.907 -32.252 1.00 95.31 338 LEU A C 1
ATOM 2595 O O . LEU A 1 338 ? 26.429 -10.712 -32.447 1.00 95.31 338 LEU A O 1
ATOM 2599 N N . SER A 1 339 ? 27.840 -12.426 -32.090 1.00 94.94 339 SER A N 1
ATOM 2600 C CA . SER A 1 339 ? 29.065 -11.621 -32.105 1.00 94.94 339 SER A CA 1
ATOM 2601 C C . SER A 1 339 ? 29.306 -10.994 -33.483 1.00 94.94 339 SER A C 1
ATOM 2603 O O . SER A 1 339 ? 29.459 -9.783 -33.599 1.00 94.94 339 SER A O 1
ATOM 2605 N N . THR A 1 340 ? 29.177 -11.784 -34.559 1.00 95.31 340 THR A N 1
ATOM 2606 C CA . THR A 1 340 ? 29.244 -11.259 -35.936 1.00 95.31 340 THR A CA 1
ATOM 2607 C C . THR A 1 340 ? 28.171 -10.199 -36.185 1.00 95.31 340 THR A C 1
ATOM 2609 O O . THR A 1 340 ? 28.455 -9.154 -36.764 1.00 95.31 340 THR A O 1
ATOM 2612 N N . GLN A 1 341 ? 26.937 -10.429 -35.727 1.00 94.75 341 GLN A N 1
ATOM 2613 C CA . GLN A 1 341 ? 25.858 -9.457 -35.894 1.00 94.75 341 GLN A CA 1
ATOM 2614 C C . GLN A 1 341 ? 26.119 -8.160 -35.117 1.00 94.75 341 GLN A C 1
ATOM 2616 O O . GLN A 1 341 ? 25.819 -7.076 -35.615 1.00 94.75 341 GLN A O 1
ATOM 2621 N N . LYS A 1 342 ? 26.698 -8.252 -33.917 1.00 94.50 342 LYS A N 1
ATOM 2622 C CA . LYS A 1 342 ? 27.105 -7.094 -33.116 1.00 94.50 342 LYS A CA 1
ATOM 2623 C C . LYS A 1 342 ? 28.145 -6.244 -33.838 1.00 94.50 342 LYS A C 1
ATOM 2625 O O . LYS A 1 342 ? 27.985 -5.028 -33.873 1.00 94.50 342 LYS A O 1
ATOM 2630 N N . ASP A 1 343 ? 29.150 -6.872 -34.446 1.00 93.19 343 ASP A N 1
ATOM 2631 C CA . ASP A 1 343 ? 30.182 -6.179 -35.226 1.00 93.19 343 ASP A CA 1
ATOM 2632 C C . ASP A 1 343 ? 29.589 -5.503 -36.468 1.00 93.19 343 ASP A C 1
ATOM 2634 O O . ASP A 1 343 ? 29.909 -4.353 -36.772 1.00 93.19 343 ASP A O 1
ATOM 2638 N N . VAL A 1 344 ? 28.660 -6.182 -37.151 1.00 91.50 344 VAL A N 1
ATOM 2639 C CA . VAL A 1 344 ? 27.910 -5.610 -38.277 1.00 91.50 344 VAL A CA 1
ATOM 2640 C C . VAL A 1 344 ? 27.134 -4.369 -37.832 1.00 91.50 344 VAL A C 1
ATOM 2642 O O . VAL A 1 344 ? 27.247 -3.329 -38.473 1.00 91.50 344 VAL A O 1
ATOM 2645 N N . ILE A 1 345 ? 26.390 -4.444 -36.722 1.00 91.31 345 ILE A N 1
ATOM 2646 C CA . ILE A 1 345 ? 25.621 -3.313 -36.176 1.00 91.31 345 ILE A CA 1
ATOM 2647 C C . ILE A 1 345 ? 26.536 -2.167 -35.739 1.00 91.31 345 ILE A C 1
ATOM 2649 O O . ILE A 1 345 ? 26.224 -1.010 -36.009 1.00 91.31 345 ILE A O 1
ATOM 2653 N N . ALA A 1 346 ? 27.678 -2.469 -35.118 1.00 91.00 346 ALA A N 1
ATOM 2654 C CA . ALA A 1 346 ? 28.662 -1.462 -34.734 1.00 91.00 346 ALA A CA 1
ATOM 2655 C C . ALA A 1 346 ? 29.179 -0.668 -35.946 1.00 91.00 346 ALA A C 1
ATOM 2657 O O . ALA A 1 346 ? 29.461 0.520 -35.816 1.00 91.00 346 ALA A O 1
ATOM 2658 N N . GLY A 1 347 ? 29.244 -1.293 -37.128 1.00 89.50 347 GLY A N 1
ATOM 2659 C CA . GLY A 1 347 ? 29.578 -0.629 -38.391 1.00 89.50 347 GLY A CA 1
ATOM 2660 C C . GLY A 1 347 ? 28.514 0.346 -38.913 1.00 89.50 347 GLY A C 1
ATOM 2661 O O . GLY A 1 347 ? 28.840 1.199 -39.735 1.00 89.50 347 GLY A O 1
ATOM 2662 N N . TYR A 1 348 ? 27.266 0.257 -38.438 1.00 87.25 348 TYR A N 1
ATOM 2663 C CA . TYR A 1 348 ? 26.199 1.219 -38.752 1.00 87.25 348 TYR A CA 1
ATOM 2664 C C . TYR A 1 348 ? 26.164 2.419 -37.793 1.00 87.25 348 TYR A C 1
ATOM 2666 O O . TYR A 1 348 ? 25.474 3.397 -38.082 1.00 87.25 348 TYR A O 1
ATOM 2674 N N . LEU A 1 349 ? 26.872 2.358 -36.660 1.00 88.00 349 LEU A N 1
ATOM 2675 C CA . LEU A 1 349 ? 26.906 3.439 -35.675 1.00 88.00 349 LEU A CA 1
ATOM 2676 C C . LEU A 1 349 ? 27.992 4.473 -36.028 1.00 88.00 349 LEU A C 1
ATOM 2678 O O . LEU A 1 349 ? 29.105 4.088 -36.400 1.00 88.00 349 LEU A O 1
ATOM 2682 N N . PRO A 1 350 ? 27.730 5.782 -35.859 1.00 89.44 350 PRO A N 1
ATOM 2683 C CA . PRO A 1 350 ? 28.778 6.800 -35.860 1.00 89.44 350 PRO A CA 1
ATOM 2684 C C . PRO A 1 350 ? 29.887 6.469 -34.849 1.00 89.44 350 PRO A C 1
ATOM 2686 O O . PRO A 1 350 ? 29.623 5.904 -33.787 1.00 89.44 350 PRO A O 1
ATOM 2689 N N . ALA A 1 351 ? 31.134 6.845 -35.153 1.00 87.50 351 ALA A N 1
ATOM 2690 C CA . ALA A 1 351 ? 32.297 6.482 -34.334 1.00 87.50 351 ALA A CA 1
ATOM 2691 C C . ALA A 1 351 ? 32.168 6.925 -32.861 1.00 87.50 351 ALA A C 1
ATOM 2693 O O . ALA A 1 351 ? 32.476 6.143 -31.960 1.00 87.50 351 ALA A O 1
ATOM 2694 N N . ASP A 1 352 ? 31.661 8.139 -32.625 1.00 83.88 352 ASP A N 1
ATOM 2695 C CA . ASP A 1 352 ? 31.466 8.692 -31.280 1.00 83.88 352 ASP A CA 1
ATOM 2696 C C . ASP A 1 352 ? 30.371 7.936 -30.503 1.00 83.88 352 ASP A C 1
ATOM 2698 O O . ASP A 1 352 ? 30.574 7.561 -29.347 1.00 83.88 352 ASP A O 1
ATOM 2702 N N . GLU A 1 353 ? 29.246 7.621 -31.155 1.00 82.50 353 GLU A N 1
ATOM 2703 C CA . GLU A 1 353 ? 28.134 6.864 -30.555 1.00 82.50 353 GLU A CA 1
ATOM 2704 C C . GLU A 1 353 ? 28.524 5.415 -30.239 1.00 82.50 353 GLU A C 1
ATOM 2706 O O . GLU A 1 353 ? 28.127 4.866 -29.208 1.00 82.50 353 GLU A O 1
ATOM 2711 N N . ASN A 1 354 ? 29.337 4.787 -31.095 1.00 86.56 354 ASN A N 1
ATOM 2712 C CA . ASN A 1 354 ? 29.876 3.454 -30.840 1.00 86.56 354 ASN A CA 1
ATOM 2713 C C . ASN A 1 354 ? 30.797 3.467 -29.607 1.00 86.56 354 ASN A C 1
ATOM 2715 O O . ASN A 1 354 ? 30.638 2.642 -28.705 1.00 86.56 354 ASN A O 1
ATOM 2719 N N . ALA A 1 355 ? 31.714 4.437 -29.516 1.00 83.75 355 ALA A N 1
ATOM 2720 C CA . ALA A 1 355 ? 32.603 4.579 -28.364 1.00 83.75 355 ALA A CA 1
ATOM 2721 C C . ALA A 1 355 ? 31.828 4.808 -27.052 1.00 83.75 355 ALA A C 1
ATOM 2723 O O . ALA A 1 355 ? 32.113 4.158 -26.041 1.00 83.75 355 ALA A O 1
ATOM 2724 N N . GLU A 1 356 ? 30.811 5.675 -27.063 1.00 79.31 356 GLU A N 1
ATOM 2725 C CA . GLU A 1 356 ? 29.949 5.919 -25.902 1.00 79.31 356 GLU A CA 1
ATOM 2726 C C . GLU A 1 356 ? 29.133 4.675 -25.515 1.00 79.31 356 GLU A C 1
ATOM 2728 O O . GLU A 1 356 ? 29.047 4.319 -24.332 1.00 79.31 356 GLU A O 1
ATOM 2733 N N . SER A 1 357 ? 28.597 3.958 -26.504 1.00 82.19 357 SER A N 1
ATOM 2734 C CA . SER A 1 357 ? 27.840 2.724 -26.290 1.00 82.19 357 SER A CA 1
ATOM 2735 C C . SER A 1 357 ? 28.690 1.637 -25.637 1.00 82.19 357 SER A C 1
ATOM 2737 O O . SER A 1 357 ? 28.259 1.023 -24.656 1.00 82.19 357 SER A O 1
ATOM 2739 N N . GLN A 1 358 ? 29.924 1.448 -26.111 1.00 86.19 358 GLN A N 1
ATOM 2740 C CA . GLN A 1 358 ? 30.895 0.527 -25.514 1.00 86.19 358 GLN A CA 1
ATOM 2741 C C . GLN A 1 358 ? 31.231 0.926 -24.071 1.00 86.19 358 GLN A C 1
ATOM 2743 O O . GLN A 1 358 ? 31.164 0.094 -23.164 1.00 86.19 358 GLN A O 1
ATOM 2748 N N . ALA A 1 359 ? 31.502 2.212 -23.819 1.00 79.62 359 ALA A N 1
ATOM 2749 C CA . ALA A 1 359 ? 31.759 2.711 -22.468 1.00 79.62 359 ALA A CA 1
ATOM 2750 C C . ALA A 1 359 ? 30.562 2.480 -21.528 1.00 79.62 359 ALA A C 1
ATOM 2752 O O . ALA A 1 359 ? 30.738 2.120 -20.361 1.00 79.62 359 ALA A O 1
ATOM 2753 N N . SER A 1 360 ? 29.332 2.638 -22.025 1.00 81.25 360 SER A N 1
ATOM 2754 C CA . SER A 1 360 ? 28.127 2.352 -21.247 1.00 81.25 360 SER A CA 1
ATOM 2755 C C . SER A 1 360 ? 27.985 0.872 -20.888 1.00 81.25 360 SER A C 1
ATOM 2757 O O . SER A 1 360 ? 27.555 0.561 -19.776 1.00 81.25 360 SER A O 1
ATOM 2759 N N . ILE A 1 361 ? 28.345 -0.036 -21.796 1.00 85.56 361 ILE A N 1
ATOM 2760 C CA . ILE A 1 361 ? 28.325 -1.482 -21.542 1.00 85.56 361 ILE A CA 1
ATOM 2761 C C . ILE A 1 361 ? 29.348 -1.849 -20.462 1.00 85.56 361 ILE A C 1
ATOM 2763 O O . ILE A 1 361 ? 29.031 -2.610 -19.548 1.00 85.56 361 ILE A O 1
ATOM 2767 N N . GLU A 1 362 ? 30.549 -1.276 -20.507 1.00 83.56 362 GLU A N 1
ATOM 2768 C CA . GLU A 1 362 ? 31.570 -1.524 -19.483 1.00 83.56 362 GLU A CA 1
ATOM 2769 C C . GLU A 1 362 ? 31.155 -0.996 -18.100 1.00 83.56 362 GLU A C 1
ATOM 2771 O O . GLU A 1 362 ? 31.317 -1.691 -17.091 1.00 83.56 362 GLU A O 1
ATOM 2776 N N . ARG A 1 363 ? 30.514 0.182 -18.032 1.00 80.06 363 ARG A N 1
ATOM 2777 C CA . ARG A 1 363 ? 29.893 0.680 -16.787 1.00 80.06 363 ARG A CA 1
ATOM 2778 C C . ARG A 1 363 ? 28.841 -0.285 -16.242 1.00 80.06 363 ARG A C 1
ATOM 2780 O O . ARG A 1 363 ? 28.775 -0.507 -15.035 1.00 80.06 363 ARG A O 1
ATOM 2787 N N . TRP A 1 364 ? 28.025 -0.879 -17.111 1.00 81.19 364 TRP A N 1
ATOM 2788 C CA . TRP A 1 364 ? 27.045 -1.877 -16.690 1.00 81.19 364 TRP A CA 1
ATOM 2789 C C . TRP A 1 364 ? 27.719 -3.126 -16.104 1.00 81.19 364 TRP A C 1
ATOM 2791 O O . TRP A 1 364 ? 27.347 -3.557 -15.012 1.00 81.19 364 TRP A O 1
ATOM 2801 N N . LYS A 1 365 ? 28.741 -3.674 -16.767 1.00 81.62 365 LYS A N 1
ATOM 2802 C CA . LYS A 1 365 ? 29.456 -4.878 -16.304 1.00 81.62 365 LYS A CA 1
ATOM 2803 C C . LYS A 1 365 ? 30.151 -4.693 -14.951 1.00 81.62 365 LYS A C 1
ATOM 2805 O O . LYS A 1 365 ? 30.245 -5.644 -14.183 1.00 81.62 365 LYS A O 1
ATOM 2810 N N . THR A 1 366 ? 30.639 -3.485 -14.668 1.00 79.00 366 THR A N 1
ATOM 2811 C CA . THR A 1 366 ? 31.439 -3.172 -13.467 1.00 79.00 366 THR A CA 1
ATOM 2812 C C . THR A 1 366 ? 30.621 -2.688 -12.268 1.00 79.00 366 THR A C 1
ATOM 2814 O O . THR A 1 366 ? 31.131 -2.652 -11.150 1.00 79.00 366 THR A O 1
ATOM 2817 N N . MET A 1 367 ? 29.352 -2.326 -12.468 1.00 71.12 367 MET A N 1
ATOM 2818 C CA . MET A 1 367 ? 28.465 -1.871 -11.397 1.00 71.12 367 MET A CA 1
ATOM 2819 C C . MET A 1 367 ? 28.107 -3.028 -10.437 1.00 71.12 367 MET A C 1
ATOM 2821 O O . MET A 1 367 ? 27.678 -4.082 -10.922 1.00 71.12 367 MET A O 1
ATOM 2825 N N . PRO A 1 368 ? 28.228 -2.845 -9.103 1.00 67.44 368 PRO A N 1
ATOM 2826 C CA . PRO A 1 368 ? 27.893 -3.883 -8.130 1.00 67.44 368 PRO A CA 1
ATOM 2827 C C . PRO A 1 368 ? 26.426 -4.319 -8.210 1.00 67.44 368 PRO A C 1
ATOM 2829 O O . PRO A 1 368 ? 25.529 -3.509 -8.452 1.00 67.44 368 PRO A O 1
ATOM 2832 N N . SER A 1 369 ? 26.182 -5.609 -7.990 1.00 61.00 369 SER A N 1
ATOM 2833 C CA . SER A 1 369 ? 24.866 -6.247 -8.135 1.00 61.00 369 SER A CA 1
ATOM 2834 C C . SER A 1 369 ? 23.826 -5.802 -7.097 1.00 61.00 369 SER A C 1
ATOM 2836 O O . SER A 1 369 ? 22.640 -6.044 -7.295 1.00 61.00 369 SER A O 1
ATOM 2838 N N . ASP A 1 370 ? 24.261 -5.186 -5.998 1.00 54.28 370 ASP A N 1
ATOM 2839 C CA . ASP A 1 370 ? 23.453 -4.694 -4.875 1.00 54.28 370 ASP A CA 1
ATOM 2840 C C . ASP A 1 370 ? 23.165 -3.183 -4.942 1.00 54.28 370 ASP A C 1
ATOM 2842 O O . ASP A 1 370 ? 22.420 -2.647 -4.116 1.00 54.28 370 ASP A O 1
ATOM 2846 N N . VAL A 1 371 ? 23.720 -2.479 -5.935 1.00 50.50 371 VAL A N 1
ATOM 2847 C CA . VAL A 1 371 ? 23.574 -1.028 -6.065 1.00 50.50 371 VAL A CA 1
ATOM 2848 C C . VAL A 1 371 ? 22.272 -0.680 -6.787 1.00 50.50 371 VAL A C 1
ATOM 2850 O O . VAL A 1 371 ? 22.134 -0.762 -8.006 1.00 50.50 371 VAL A O 1
ATOM 2853 N N . SER A 1 372 ? 21.316 -0.229 -5.981 1.00 49.06 372 SER A N 1
ATOM 2854 C CA . SER A 1 372 ? 20.078 0.436 -6.377 1.00 49.06 372 SER A CA 1
ATOM 2855 C C . SER A 1 372 ? 20.290 1.961 -6.313 1.00 49.06 372 SER A C 1
ATOM 2857 O O . SER A 1 372 ? 20.665 2.483 -5.264 1.00 49.06 372 SER A O 1
ATOM 2859 N N . LEU A 1 373 ? 20.111 2.686 -7.428 1.00 46.75 373 LEU A N 1
ATOM 2860 C CA . LEU A 1 373 ? 20.431 4.125 -7.546 1.00 46.75 373 LEU A CA 1
ATOM 2861 C C . LEU A 1 373 ? 19.235 5.079 -7.344 1.00 46.75 373 LEU A C 1
ATOM 2863 O O . LEU A 1 373 ? 19.422 6.292 -7.430 1.00 46.75 373 LEU A O 1
ATOM 2867 N N . SER A 1 374 ? 18.035 4.586 -7.024 1.00 37.47 374 SER A N 1
ATOM 2868 C CA . SER A 1 374 ? 16.906 5.440 -6.620 1.00 37.47 374 SER A CA 1
ATOM 2869 C C . SER A 1 374 ? 16.340 5.055 -5.252 1.00 37.47 374 SER A C 1
ATOM 2871 O O . SER A 1 374 ? 16.403 3.908 -4.822 1.00 37.47 374 SER A O 1
ATOM 2873 N N . GLY A 1 375 ? 15.898 6.080 -4.520 1.00 41.38 375 GLY A N 1
ATOM 2874 C CA . GLY A 1 375 ? 15.563 6.027 -3.102 1.00 41.38 375 GLY A CA 1
ATOM 2875 C C . GLY A 1 375 ? 14.399 5.108 -2.727 1.00 41.38 375 GLY A C 1
ATOM 2876 O O . GLY A 1 375 ? 13.616 4.679 -3.563 1.00 41.38 375 GLY A O 1
ATOM 2877 N N . ALA A 1 376 ? 14.296 4.900 -1.411 1.00 36.25 376 ALA A N 1
ATOM 2878 C CA . ALA A 1 376 ? 13.295 4.106 -0.697 1.00 36.25 376 ALA A CA 1
ATOM 2879 C C . ALA A 1 376 ? 13.433 2.577 -0.853 1.00 36.25 376 ALA A C 1
ATOM 2881 O O . ALA A 1 376 ? 12.591 1.914 -1.442 1.00 36.25 376 ALA A O 1
ATOM 2882 N N . GLY A 1 377 ? 14.473 2.007 -0.227 1.00 37.50 377 GLY A N 1
ATOM 2883 C CA . GLY A 1 377 ? 14.474 0.583 0.138 1.00 37.50 377 GLY A CA 1
ATOM 2884 C C . GLY A 1 377 ? 15.676 -0.247 -0.311 1.00 37.50 377 GLY A C 1
ATOM 2885 O O . GLY A 1 377 ? 15.482 -1.262 -0.961 1.00 37.50 377 GLY A O 1
ATOM 2886 N N . ASN A 1 378 ? 16.909 0.150 0.027 1.00 48.31 378 ASN A N 1
ATOM 2887 C CA . ASN A 1 378 ? 17.894 -0.713 0.705 1.00 48.31 378 ASN A CA 1
ATOM 2888 C C . ASN A 1 378 ? 19.231 0.004 0.941 1.00 48.31 378 ASN A C 1
ATOM 2890 O O . ASN A 1 378 ? 19.506 1.074 0.405 1.00 48.31 378 ASN A O 1
ATOM 2894 N N . VAL A 1 379 ? 19.977 -0.564 1.886 1.00 47.84 379 VAL A N 1
ATOM 2895 C CA . VAL A 1 379 ? 20.944 0.078 2.777 1.00 47.84 379 VAL A CA 1
ATOM 2896 C C . VAL A 1 379 ? 22.243 0.426 2.057 1.00 47.84 379 VAL A C 1
ATOM 2898 O O . VAL A 1 379 ? 23.167 -0.376 1.973 1.00 47.84 379 VAL A O 1
ATOM 2901 N N . ALA A 1 380 ? 22.362 1.685 1.651 1.00 56.94 380 ALA A N 1
ATOM 2902 C CA . ALA A 1 380 ? 23.653 2.343 1.738 1.00 56.94 380 ALA A CA 1
ATOM 2903 C C . ALA A 1 380 ? 24.169 2.158 3.179 1.00 56.94 380 ALA A C 1
ATOM 2905 O O . ALA A 1 380 ? 23.494 2.566 4.127 1.00 56.94 380 ALA A O 1
ATOM 2906 N N . THR A 1 381 ? 25.301 1.470 3.362 1.00 76.38 381 THR A N 1
ATOM 2907 C CA . THR A 1 381 ? 25.866 1.243 4.701 1.00 76.38 381 THR A CA 1
ATOM 2908 C C . THR A 1 381 ? 26.098 2.582 5.399 1.00 76.38 381 THR A C 1
ATOM 2910 O O . THR A 1 381 ? 26.293 3.609 4.742 1.00 76.38 381 THR A O 1
ATOM 2913 N N . VAL A 1 382 ? 26.086 2.585 6.738 1.00 83.44 382 VAL A N 1
ATOM 2914 C CA . VAL A 1 382 ? 26.388 3.801 7.516 1.00 83.44 382 VAL A CA 1
ATOM 2915 C C . VAL A 1 382 ? 27.702 4.417 7.023 1.00 83.44 382 VAL A C 1
ATOM 2917 O O . VAL A 1 382 ? 27.755 5.615 6.768 1.00 83.44 382 VAL A O 1
ATOM 2920 N N . ASP A 1 383 ? 28.721 3.585 6.788 1.00 86.88 383 ASP A N 1
ATOM 2921 C CA . ASP A 1 383 ? 30.040 4.023 6.323 1.00 86.88 383 ASP A CA 1
ATOM 2922 C C . ASP A 1 383 ? 30.009 4.604 4.905 1.00 86.88 383 ASP A C 1
ATOM 2924 O O . ASP A 1 383 ? 30.626 5.637 4.662 1.00 86.88 383 ASP A O 1
ATOM 2928 N N . TYR A 1 384 ? 29.245 4.012 3.981 1.00 83.88 384 TYR A N 1
ATOM 2929 C CA . TYR A 1 384 ? 29.079 4.565 2.635 1.00 83.88 384 TYR A CA 1
ATOM 2930 C C . TYR A 1 384 ? 28.415 5.947 2.669 1.00 83.88 384 TYR A C 1
ATOM 2932 O O . TYR A 1 384 ? 28.855 6.869 1.980 1.00 83.88 384 TYR A O 1
ATOM 2940 N N . LEU A 1 385 ? 27.363 6.117 3.479 1.00 86.69 385 LEU A N 1
ATOM 2941 C CA . LEU A 1 385 ? 26.673 7.403 3.612 1.00 86.69 385 LEU A CA 1
ATOM 2942 C C . LEU A 1 385 ? 27.573 8.464 4.244 1.00 86.69 385 LEU A C 1
ATOM 2944 O O . LEU A 1 385 ? 27.585 9.600 3.776 1.00 86.69 385 LEU A O 1
ATOM 2948 N N . VAL A 1 386 ? 28.358 8.086 5.255 1.00 91.88 386 VAL A N 1
ATOM 2949 C CA . VAL A 1 386 ? 29.352 8.971 5.875 1.00 91.88 386 VAL A CA 1
ATOM 2950 C C . VAL A 1 386 ? 30.432 9.361 4.870 1.00 91.88 386 VAL A C 1
ATOM 2952 O O . VAL A 1 386 ? 30.689 10.549 4.707 1.00 91.88 386 VAL A O 1
ATOM 2955 N N . GLN A 1 387 ? 31.000 8.407 4.128 1.00 89.38 387 GLN A N 1
ATOM 2956 C CA . GLN A 1 387 ? 32.016 8.688 3.111 1.00 89.38 387 GLN A CA 1
ATOM 2957 C C . GLN A 1 387 ? 31.488 9.652 2.038 1.00 89.38 387 GLN A C 1
ATOM 2959 O O . GLN A 1 387 ? 32.170 10.601 1.653 1.00 89.38 387 GLN A O 1
ATOM 2964 N N . ARG A 1 388 ? 30.251 9.448 1.568 1.00 87.25 388 ARG A N 1
ATOM 2965 C CA . ARG A 1 388 ? 29.597 10.365 0.624 1.00 87.25 388 ARG A CA 1
ATOM 2966 C C . ARG A 1 388 ? 29.348 11.740 1.240 1.00 87.25 388 ARG A C 1
ATOM 2968 O O . ARG A 1 388 ? 29.526 12.734 0.544 1.00 87.25 388 ARG A O 1
ATOM 2975 N N . ALA A 1 389 ? 28.960 11.809 2.515 1.00 90.56 389 ALA A N 1
ATOM 2976 C CA . ALA A 1 389 ? 28.775 13.077 3.220 1.00 90.56 389 ALA A CA 1
ATOM 2977 C C . ALA A 1 389 ? 30.097 13.851 3.319 1.00 90.56 389 ALA A C 1
ATOM 2979 O O . ALA A 1 389 ? 30.137 15.054 3.084 1.00 90.56 389 ALA A O 1
ATOM 2980 N N . GLU A 1 390 ? 31.199 13.164 3.607 1.00 91.56 390 GLU A N 1
ATOM 2981 C CA . GLU A 1 390 ? 32.529 13.772 3.693 1.00 91.56 390 GLU A CA 1
ATOM 2982 C C . GLU A 1 390 ? 33.020 14.292 2.333 1.00 91.56 390 GLU A C 1
ATOM 2984 O O . GLU A 1 390 ? 33.658 15.343 2.274 1.00 91.56 390 GLU A O 1
ATOM 2989 N N . GLN A 1 391 ? 32.664 13.606 1.243 1.00 91.25 391 GLN A N 1
ATOM 2990 C CA . GLN A 1 391 ? 33.004 13.988 -0.134 1.00 91.25 391 GLN A CA 1
ATOM 2991 C C . GLN A 1 391 ? 32.069 15.038 -0.751 1.00 91.25 391 GLN A C 1
ATOM 2993 O O . GLN A 1 391 ? 32.409 15.626 -1.778 1.00 91.25 391 GLN A O 1
ATOM 2998 N N . ALA A 1 392 ? 30.886 15.263 -0.177 1.00 89.56 392 ALA A N 1
ATOM 2999 C CA . ALA A 1 392 ? 29.936 16.229 -0.713 1.00 89.56 392 ALA A CA 1
ATOM 3000 C C . ALA A 1 392 ? 30.501 17.656 -0.620 1.00 89.56 392 ALA A C 1
ATOM 3002 O O . ALA A 1 392 ? 31.122 18.032 0.374 1.00 89.56 392 ALA A O 1
ATOM 3003 N N . ALA A 1 393 ? 30.287 18.470 -1.654 1.00 85.19 393 ALA A N 1
ATOM 3004 C CA . ALA A 1 393 ? 30.797 19.841 -1.687 1.00 85.19 393 ALA A CA 1
ATOM 3005 C C . ALA A 1 393 ? 29.864 20.824 -0.962 1.00 85.19 393 ALA A C 1
ATOM 3007 O O . ALA A 1 393 ? 30.329 21.749 -0.298 1.00 85.19 393 ALA A O 1
ATOM 3008 N N . ASP A 1 394 ? 28.550 20.617 -1.055 1.00 86.69 394 ASP A N 1
ATOM 3009 C CA . ASP A 1 394 ? 27.540 21.530 -0.531 1.00 86.69 394 ASP A CA 1
ATOM 3010 C C . ASP A 1 394 ? 26.995 21.101 0.840 1.00 86.69 394 ASP A C 1
ATOM 3012 O O . ASP A 1 394 ? 26.756 19.924 1.113 1.00 86.69 394 ASP A O 1
ATOM 3016 N N . SER A 1 395 ? 26.756 22.088 1.711 1.00 86.31 395 SER A N 1
ATOM 3017 C CA . SER A 1 395 ? 26.263 21.861 3.080 1.00 86.31 395 SER A CA 1
ATOM 3018 C C . SER A 1 395 ? 24.905 21.158 3.123 1.00 86.31 395 SER A C 1
ATOM 3020 O O . SER A 1 395 ? 24.628 20.410 4.056 1.00 86.31 395 SER A O 1
ATOM 3022 N N . ARG A 1 396 ? 24.067 21.378 2.104 1.00 82.88 396 ARG A N 1
ATOM 3023 C CA . ARG A 1 396 ? 22.753 20.746 1.978 1.00 82.88 396 ARG A CA 1
ATOM 3024 C C . ARG A 1 396 ? 22.892 19.235 1.830 1.00 82.88 396 ARG A C 1
ATOM 3026 O O . ARG A 1 396 ? 22.339 18.497 2.639 1.00 82.88 396 ARG A O 1
ATOM 3033 N N . SER A 1 397 ? 23.662 18.774 0.849 1.00 82.31 397 SER A N 1
ATOM 3034 C CA . SER A 1 397 ? 23.901 17.348 0.622 1.00 82.31 397 SER A CA 1
ATOM 3035 C C . SER A 1 397 ? 24.594 16.698 1.818 1.00 82.31 397 SER A C 1
ATOM 3037 O O . SER A 1 397 ? 24.241 15.576 2.181 1.00 82.31 397 SER A O 1
ATOM 3039 N N . LYS A 1 398 ? 25.514 17.410 2.489 1.00 91.19 398 LYS A N 1
ATOM 3040 C CA . LYS A 1 398 ? 26.148 16.933 3.731 1.00 91.19 398 LYS A CA 1
ATOM 3041 C C . LYS A 1 398 ? 25.133 16.633 4.825 1.00 91.19 398 LYS A C 1
ATOM 3043 O O . LYS A 1 398 ? 25.116 15.515 5.334 1.00 91.19 398 LYS A O 1
ATOM 3048 N N . ASP A 1 399 ? 24.280 17.599 5.159 1.00 88.19 399 ASP A N 1
ATOM 3049 C CA . ASP A 1 399 ? 23.294 17.440 6.231 1.00 88.19 399 ASP A CA 1
ATOM 3050 C C . ASP A 1 399 ? 22.315 16.299 5.932 1.00 88.19 399 ASP A C 1
ATOM 3052 O O . ASP A 1 399 ? 22.036 15.462 6.791 1.00 88.19 399 ASP A O 1
ATOM 3056 N N . GLN A 1 400 ? 21.852 16.199 4.684 1.00 85.69 400 GLN A N 1
ATOM 3057 C CA . GLN A 1 400 ? 20.961 15.118 4.264 1.00 85.69 400 GLN A CA 1
ATOM 3058 C C . GLN A 1 400 ? 21.623 13.739 4.391 1.00 85.69 400 GLN A C 1
ATOM 3060 O O . GLN A 1 400 ? 20.993 12.784 4.853 1.00 85.69 400 GLN A O 1
ATOM 3065 N N . LEU A 1 401 ? 22.891 13.617 3.993 1.00 88.25 401 LEU A N 1
ATOM 3066 C CA . LEU A 1 401 ? 23.631 12.358 4.065 1.00 88.25 401 LEU A CA 1
ATOM 3067 C C . LEU A 1 401 ? 23.962 11.969 5.510 1.00 88.25 401 LEU A C 1
ATOM 3069 O O . LEU A 1 401 ? 23.779 10.804 5.865 1.00 88.25 401 LEU A O 1
ATOM 3073 N N . TYR A 1 402 ? 24.363 12.918 6.361 1.00 94.69 402 TYR A N 1
ATOM 3074 C CA . TYR A 1 402 ? 24.598 12.653 7.784 1.00 94.69 402 TYR A CA 1
ATOM 3075 C C . TYR A 1 402 ? 23.323 12.256 8.519 1.00 94.69 402 TYR A C 1
ATOM 3077 O O . TYR A 1 402 ? 23.337 11.290 9.281 1.00 94.69 402 TYR A O 1
ATOM 3085 N N . TYR A 1 403 ? 22.203 12.925 8.245 1.00 90.94 403 TYR A N 1
ATOM 3086 C CA . TYR A 1 403 ? 20.924 12.550 8.837 1.00 90.94 403 TYR A CA 1
ATOM 3087 C C . TYR A 1 403 ? 20.492 11.141 8.387 1.00 90.94 403 TYR A C 1
ATOM 3089 O O . TYR A 1 403 ? 20.135 10.300 9.213 1.00 90.94 403 TYR A O 1
ATOM 3097 N N . ARG A 1 404 ? 20.615 10.814 7.090 1.00 87.00 404 ARG A N 1
ATOM 3098 C CA . ARG A 1 404 ? 20.359 9.449 6.585 1.00 87.00 404 ARG A CA 1
ATOM 3099 C C . ARG A 1 404 ? 21.276 8.409 7.230 1.00 87.00 404 ARG A C 1
ATOM 3101 O O . ARG A 1 404 ? 20.816 7.308 7.549 1.00 87.00 404 ARG A O 1
ATOM 3108 N N . ALA A 1 405 ? 22.547 8.743 7.443 1.00 91.50 405 ALA A N 1
ATOM 3109 C CA . ALA A 1 405 ? 23.492 7.878 8.139 1.00 91.50 405 ALA A CA 1
ATOM 3110 C C . ALA A 1 405 ? 23.063 7.646 9.596 1.00 91.50 405 ALA A C 1
ATOM 3112 O O . ALA A 1 405 ? 23.059 6.499 10.041 1.00 91.50 405 ALA A O 1
ATOM 3113 N N . ALA A 1 406 ? 22.625 8.691 10.308 1.00 92.69 406 ALA A N 1
ATOM 3114 C CA . ALA A 1 406 ? 22.132 8.592 11.682 1.00 92.69 406 ALA A CA 1
ATOM 3115 C C . ALA A 1 406 ? 20.901 7.677 11.788 1.00 92.69 406 ALA A C 1
ATOM 3117 O O . ALA A 1 406 ? 20.878 6.762 12.611 1.00 92.69 406 ALA A O 1
ATOM 3118 N N . MET A 1 407 ? 19.915 7.838 10.899 1.00 86.12 407 MET A N 1
ATOM 3119 C CA . MET A 1 407 ? 18.730 6.968 10.871 1.00 86.12 407 MET A CA 1
ATOM 3120 C C . MET A 1 407 ? 19.079 5.515 10.526 1.00 86.12 407 MET A C 1
ATOM 3122 O O . MET A 1 407 ? 18.490 4.578 11.068 1.00 86.12 407 MET A O 1
ATOM 3126 N N . THR A 1 408 ? 20.067 5.307 9.654 1.00 84.38 408 THR A N 1
ATOM 3127 C CA . THR A 1 408 ? 20.570 3.966 9.320 1.00 84.38 408 THR A CA 1
ATOM 3128 C C . THR A 1 408 ? 21.292 3.333 10.513 1.00 84.38 408 THR A C 1
ATOM 3130 O O . THR A 1 408 ? 21.056 2.164 10.818 1.00 84.38 408 THR A O 1
ATOM 3133 N N . ALA A 1 409 ? 22.103 4.107 11.240 1.00 89.75 409 ALA A N 1
ATOM 3134 C CA . ALA A 1 409 ? 22.769 3.669 12.464 1.00 89.75 409 ALA A CA 1
ATOM 3135 C C . ALA A 1 409 ? 21.753 3.295 13.555 1.00 89.75 409 ALA A C 1
ATOM 3137 O O . ALA A 1 409 ? 21.884 2.240 14.177 1.00 89.75 409 ALA A O 1
ATOM 3138 N N . LEU A 1 410 ? 20.687 4.086 13.724 1.00 86.50 410 LEU A N 1
ATOM 3139 C CA . LEU A 1 410 ? 19.608 3.777 14.663 1.00 86.50 410 LEU A CA 1
ATOM 3140 C C . LEU A 1 410 ? 18.928 2.440 14.328 1.00 86.50 410 LEU A C 1
ATOM 3142 O O . LEU A 1 410 ? 18.768 1.596 15.210 1.00 86.50 410 LEU A O 1
ATOM 3146 N N . ARG A 1 411 ? 18.585 2.203 13.053 1.00 82.25 411 ARG A N 1
ATOM 3147 C CA . ARG A 1 411 ? 18.013 0.920 12.592 1.00 82.25 411 ARG A CA 1
ATOM 3148 C C . ARG A 1 411 ? 18.966 -0.256 12.817 1.00 82.25 411 ARG A C 1
ATOM 3150 O O . ARG A 1 411 ? 18.518 -1.354 13.138 1.00 82.25 411 ARG A O 1
ATOM 3157 N N . ALA A 1 412 ? 20.272 -0.015 12.717 1.00 83.69 412 ALA A N 1
ATOM 3158 C CA . ALA A 1 412 ? 21.323 -0.974 13.051 1.00 83.69 412 ALA A CA 1
ATOM 3159 C C . ALA A 1 412 ? 21.582 -1.115 14.569 1.00 83.69 412 ALA A C 1
ATOM 3161 O O . ALA A 1 412 ? 22.546 -1.770 14.961 1.00 83.69 412 ALA A O 1
ATOM 3162 N N . LYS A 1 413 ? 20.735 -0.523 15.428 1.00 85.81 413 LYS A N 1
ATOM 3163 C CA . LYS A 1 413 ? 20.852 -0.499 16.900 1.00 85.81 413 LYS A CA 1
ATOM 3164 C C . LYS A 1 413 ? 22.122 0.190 17.425 1.00 85.81 413 LYS A C 1
ATOM 3166 O O . LYS A 1 413 ? 22.514 -0.024 18.567 1.00 85.81 413 LYS A O 1
ATOM 3171 N N . GLN A 1 414 ? 22.746 1.051 16.623 1.00 89.81 414 GLN A N 1
ATOM 3172 C CA . GLN A 1 414 ? 23.924 1.843 16.988 1.00 89.81 414 GLN A CA 1
ATOM 3173 C C . GLN A 1 414 ? 23.484 3.230 17.485 1.00 89.81 414 GLN A C 1
ATOM 3175 O O . GLN A 1 414 ? 23.714 4.241 16.824 1.00 89.81 414 GLN A O 1
ATOM 3180 N N . GLN A 1 415 ? 22.794 3.273 18.630 1.00 91.31 415 GLN A N 1
ATOM 3181 C CA . GLN A 1 415 ? 22.166 4.500 19.149 1.00 91.31 415 GLN A CA 1
ATOM 3182 C C . GLN A 1 415 ? 23.174 5.628 19.407 1.00 91.31 415 GLN A C 1
ATOM 3184 O O . GLN A 1 415 ? 22.950 6.751 18.967 1.00 91.31 415 GLN A O 1
ATOM 3189 N N . GLU A 1 416 ? 24.293 5.333 20.072 1.00 93.75 416 GLU A N 1
ATOM 3190 C CA . GLU A 1 416 ? 25.347 6.321 20.358 1.00 93.75 416 GLU A CA 1
ATOM 3191 C C . GLU A 1 416 ? 25.900 6.924 19.064 1.00 93.75 416 GLU A C 1
ATOM 3193 O O . GLU A 1 416 ? 25.897 8.141 18.889 1.00 93.75 416 GLU A O 1
ATOM 3198 N N . ARG A 1 417 ? 26.231 6.063 18.095 1.00 95.81 417 ARG A N 1
ATOM 3199 C CA . ARG A 1 417 ? 26.702 6.479 16.772 1.00 95.81 417 ARG A CA 1
ATOM 3200 C C . ARG A 1 417 ? 25.679 7.338 16.029 1.00 95.81 417 ARG A C 1
ATOM 3202 O O . ARG A 1 417 ? 26.057 8.269 15.326 1.00 95.81 417 ARG A O 1
ATOM 3209 N N . ALA A 1 418 ? 24.385 7.043 16.162 1.00 94.69 418 ALA A N 1
ATOM 3210 C CA . ALA A 1 418 ? 23.342 7.870 15.565 1.00 94.69 418 ALA A CA 1
ATOM 3211 C C . ALA A 1 418 ? 23.377 9.300 16.131 1.00 94.69 418 ALA A C 1
ATOM 3213 O O . ALA A 1 418 ? 23.349 10.247 15.351 1.00 94.69 418 ALA A O 1
ATOM 3214 N N . PHE A 1 419 ? 23.520 9.468 17.452 1.00 95.50 419 PHE A N 1
ATOM 3215 C CA . PHE A 1 419 ? 23.672 10.793 18.065 1.00 95.50 419 PHE A CA 1
ATOM 3216 C C . PHE A 1 419 ? 24.960 11.499 17.625 1.00 95.50 419 PHE A C 1
ATOM 3218 O O . PHE A 1 419 ? 24.901 12.671 17.267 1.00 95.50 419 PHE A O 1
ATOM 3225 N N . GLU A 1 420 ? 26.095 10.799 17.567 1.00 96.56 420 GLU A N 1
ATOM 3226 C CA . GLU A 1 420 ? 27.361 11.366 17.070 1.00 96.56 420 GLU A CA 1
ATOM 3227 C C . GLU A 1 420 ? 27.242 11.893 15.632 1.00 96.56 420 GLU A C 1
ATOM 3229 O O . GLU A 1 420 ? 27.780 12.948 15.296 1.00 96.56 420 GLU A O 1
ATOM 3234 N N . LEU A 1 421 ? 26.513 11.176 14.773 1.00 96.50 421 LEU A N 1
ATOM 3235 C CA . LEU A 1 421 ? 26.265 11.596 13.394 1.00 96.50 421 LEU A CA 1
ATOM 3236 C C . LEU A 1 421 ? 25.361 12.833 13.319 1.00 96.50 421 LEU A C 1
ATOM 3238 O O . LEU A 1 421 ? 25.557 13.660 12.429 1.00 96.50 421 LEU A O 1
ATOM 3242 N N . LEU A 1 422 ? 24.421 13.002 14.255 1.00 95.94 422 LEU A N 1
ATOM 3243 C CA . LEU A 1 422 ? 23.604 14.216 14.335 1.00 95.94 422 LEU A CA 1
ATOM 3244 C C . LEU A 1 422 ? 24.417 15.449 14.750 1.00 95.94 422 LEU A C 1
ATOM 3246 O O . LEU A 1 422 ? 24.105 16.546 14.294 1.00 95.94 422 LEU A O 1
ATOM 3250 N N . GLU A 1 423 ? 25.488 15.297 15.537 1.00 96.38 423 GLU A N 1
ATOM 3251 C CA . GLU A 1 423 ? 26.377 16.423 15.881 1.00 96.38 423 GLU A CA 1
ATOM 3252 C C . GLU A 1 423 ? 27.103 16.997 14.654 1.00 96.38 423 GLU A C 1
ATOM 3254 O O . GLU A 1 423 ? 27.471 18.173 14.639 1.00 96.38 423 GLU A O 1
ATOM 3259 N N . LYS A 1 424 ? 27.269 16.190 13.596 1.00 95.75 424 LYS A N 1
ATOM 3260 C CA . LYS A 1 424 ? 27.875 16.625 12.328 1.00 95.75 424 LYS A CA 1
ATOM 3261 C C . LYS A 1 424 ? 26.938 17.466 11.454 1.00 95.75 424 LYS A C 1
ATOM 3263 O O . LYS A 1 424 ? 27.403 18.028 10.464 1.00 95.75 424 LYS A O 1
ATOM 3268 N N . LEU A 1 425 ? 25.651 17.562 11.797 1.00 94.69 425 LEU A N 1
ATOM 3269 C CA . LEU A 1 425 ? 24.701 18.419 11.086 1.00 94.69 425 LEU A CA 1
ATOM 3270 C C . LEU A 1 425 ? 24.993 19.904 11.328 1.00 94.69 425 LEU A C 1
ATOM 3272 O O . LEU A 1 425 ? 25.622 20.293 12.316 1.00 94.69 425 LEU A O 1
ATOM 3276 N N . SER A 1 426 ? 24.475 20.761 10.456 1.00 92.56 426 SER A N 1
ATOM 3277 C CA . SER A 1 426 ? 24.400 22.202 10.704 1.00 92.56 426 SER A CA 1
ATOM 3278 C C . SER A 1 426 ? 23.591 22.508 11.973 1.00 92.56 426 SER A C 1
ATOM 3280 O O . SER A 1 426 ? 22.545 21.905 12.215 1.00 92.56 426 SER A O 1
ATOM 3282 N N . GLU A 1 427 ? 24.047 23.486 12.762 1.00 92.56 427 GLU A N 1
ATOM 3283 C CA . GLU A 1 427 ? 23.509 23.823 14.095 1.00 92.56 427 GLU A CA 1
ATOM 3284 C C . GLU A 1 427 ? 21.986 24.002 14.119 1.00 92.56 427 GLU A C 1
ATOM 3286 O O . GLU A 1 427 ? 21.318 23.472 15.002 1.00 92.56 427 GLU A O 1
ATOM 3291 N N . ARG A 1 428 ? 21.433 24.643 13.083 1.00 91.06 428 ARG A N 1
ATOM 3292 C CA . ARG A 1 428 ? 19.992 24.871 12.911 1.00 91.06 428 ARG A CA 1
ATOM 3293 C C . ARG A 1 428 ? 19.133 23.604 13.042 1.00 91.06 428 ARG A C 1
ATOM 3295 O O . ARG A 1 428 ? 18.011 23.712 13.520 1.00 91.06 428 ARG A O 1
ATOM 3302 N N . TYR A 1 429 ? 19.620 22.441 12.603 1.00 89.19 429 TYR A N 1
ATOM 3303 C CA . TYR A 1 429 ? 18.826 21.201 12.557 1.00 89.19 429 TYR A CA 1
ATOM 3304 C C . TYR A 1 429 ? 19.163 20.221 13.681 1.00 89.19 429 TYR A C 1
ATOM 3306 O O . TYR A 1 429 ? 18.422 19.260 13.886 1.00 89.19 429 TYR A O 1
ATOM 3314 N N . ARG A 1 430 ? 20.271 20.432 14.407 1.00 93.12 430 ARG A N 1
ATOM 3315 C CA . ARG A 1 430 ? 20.775 19.463 15.395 1.00 93.12 430 ARG A CA 1
ATOM 3316 C C . ARG A 1 430 ? 19.751 19.165 16.477 1.00 93.12 430 ARG A C 1
ATOM 3318 O O . ARG A 1 430 ? 19.483 18.001 16.755 1.00 93.12 430 ARG A O 1
ATOM 3325 N N . ASP A 1 431 ? 19.179 20.201 17.083 1.00 91.44 431 ASP A N 1
ATOM 3326 C CA . ASP A 1 431 ? 18.278 20.027 18.222 1.00 91.44 431 ASP A CA 1
ATOM 3327 C C . ASP A 1 431 ? 16.958 19.373 17.823 1.00 91.44 431 ASP A C 1
ATOM 3329 O O . ASP A 1 431 ? 16.488 18.472 18.520 1.00 91.44 431 ASP A O 1
ATOM 3333 N N . GLU A 1 432 ? 16.393 19.768 16.683 1.00 88.94 432 GLU A N 1
ATOM 3334 C CA . GLU A 1 432 ? 15.160 19.177 16.164 1.00 88.94 432 GLU A CA 1
ATOM 3335 C C . GLU A 1 432 ? 15.376 17.708 15.772 1.00 88.94 432 GLU A C 1
ATOM 3337 O O . GLU A 1 432 ? 14.632 16.832 16.216 1.00 88.94 432 GLU A O 1
ATOM 3342 N N . ALA A 1 433 ? 16.460 17.406 15.049 1.00 91.38 433 ALA A N 1
ATOM 3343 C CA . ALA A 1 433 ? 16.826 16.036 14.697 1.00 91.38 433 ALA A CA 1
ATOM 3344 C C . ALA A 1 433 ? 17.119 15.177 15.941 1.00 91.38 433 ALA A C 1
ATOM 3346 O O . ALA A 1 433 ? 16.769 13.998 15.983 1.00 91.38 433 ALA A O 1
ATOM 3347 N N . ARG A 1 434 ? 17.719 15.758 16.988 1.00 92.88 434 ARG A N 1
ATOM 3348 C CA . ARG A 1 434 ? 17.981 15.070 18.260 1.00 92.88 434 ARG A CA 1
ATOM 3349 C C . ARG A 1 434 ? 16.690 14.770 19.020 1.00 92.88 434 ARG A C 1
ATOM 3351 O O . ARG A 1 434 ? 16.564 13.682 19.581 1.00 92.88 434 ARG A O 1
ATOM 3358 N N . GLN A 1 435 ? 15.742 15.708 19.063 1.00 91.06 435 GLN A N 1
ATOM 3359 C CA . GLN A 1 435 ? 14.418 15.476 19.656 1.00 91.06 435 GLN A CA 1
ATOM 3360 C C . GLN A 1 435 ? 13.670 14.376 18.903 1.00 91.06 435 GLN A C 1
ATOM 3362 O O . GLN A 1 435 ? 13.151 13.455 19.529 1.00 91.06 435 GLN A O 1
ATOM 3367 N N . PHE A 1 436 ? 13.704 14.426 17.572 1.00 89.56 436 PHE A N 1
ATOM 3368 C CA . PHE A 1 436 ? 13.131 13.402 16.706 1.00 89.56 436 PHE A CA 1
ATOM 3369 C C . PHE A 1 436 ? 13.718 12.016 17.001 1.00 89.56 436 PHE A C 1
ATOM 3371 O O . PHE A 1 436 ? 12.985 11.066 17.260 1.00 89.56 436 PHE A O 1
ATOM 3378 N N . LEU A 1 437 ? 15.050 11.904 17.050 1.00 91.62 437 LEU A N 1
ATOM 3379 C CA . LEU A 1 437 ? 15.722 10.635 17.324 1.00 91.62 437 LEU A CA 1
ATOM 3380 C C . LEU A 1 437 ? 15.358 10.077 18.711 1.00 91.62 437 LEU A C 1
ATOM 3382 O O . LEU A 1 437 ? 15.158 8.874 18.866 1.00 91.62 437 LEU A O 1
ATOM 3386 N N . ARG A 1 438 ? 15.239 10.943 19.729 1.00 93.56 438 ARG A N 1
ATOM 3387 C CA . ARG A 1 438 ? 14.796 10.540 21.076 1.00 93.56 438 ARG A CA 1
ATOM 3388 C C . ARG A 1 438 ? 13.369 10.006 21.077 1.00 93.56 438 ARG A C 1
ATOM 3390 O O . ARG A 1 438 ? 13.111 9.016 21.757 1.00 93.56 438 ARG A O 1
ATOM 3397 N N . PHE A 1 439 ? 12.470 10.644 20.335 1.00 93.50 439 PHE A N 1
ATOM 3398 C CA . PHE A 1 439 ? 11.097 10.178 20.190 1.00 93.50 439 PHE A CA 1
ATOM 3399 C C . PHE A 1 439 ? 11.041 8.789 19.537 1.00 93.50 439 PHE A C 1
ATOM 3401 O O . PHE A 1 439 ? 10.404 7.892 20.087 1.00 93.50 439 PHE A O 1
ATOM 3408 N N . ASP A 1 440 ? 11.781 8.571 18.447 1.00 90.69 440 ASP A N 1
ATOM 3409 C CA . ASP A 1 440 ? 11.861 7.264 17.779 1.00 90.69 440 ASP A CA 1
ATOM 3410 C C . ASP A 1 440 ? 12.368 6.163 18.718 1.00 90.69 440 ASP A C 1
ATOM 3412 O O . ASP A 1 440 ? 11.807 5.062 18.766 1.00 90.69 440 ASP A O 1
ATOM 3416 N N . ILE A 1 441 ? 13.398 6.466 19.517 1.00 93.25 441 ILE A N 1
ATOM 3417 C CA . ILE A 1 441 ? 13.907 5.544 20.540 1.00 93.25 441 ILE A CA 1
ATOM 3418 C C . ILE A 1 441 ? 12.825 5.258 21.586 1.00 93.25 441 ILE A C 1
ATOM 3420 O O . ILE A 1 441 ? 12.608 4.098 21.922 1.00 93.25 441 ILE A O 1
ATOM 3424 N N . ALA A 1 442 ? 12.109 6.275 22.069 1.00 95.81 442 ALA A N 1
ATOM 3425 C CA . ALA A 1 442 ? 11.064 6.109 23.077 1.00 95.81 442 ALA A CA 1
ATOM 3426 C C . ALA A 1 442 ? 9.891 5.246 22.578 1.00 95.81 442 ALA A C 1
ATOM 3428 O O . ALA A 1 442 ? 9.389 4.388 23.311 1.00 95.81 442 ALA A O 1
ATOM 3429 N N . VAL A 1 443 ? 9.474 5.420 21.321 1.00 93.56 443 VAL A N 1
ATOM 3430 C CA . VAL A 1 443 ? 8.460 4.572 20.672 1.00 93.56 443 VAL A CA 1
ATOM 3431 C C . VAL A 1 443 ? 8.961 3.132 20.550 1.00 93.56 443 VAL A C 1
ATOM 3433 O O . VAL A 1 443 ? 8.228 2.190 20.873 1.00 93.56 443 VAL A O 1
ATOM 3436 N N . TRP A 1 444 ? 10.212 2.943 20.119 1.00 91.81 444 TRP A N 1
ATOM 3437 C CA . TRP A 1 444 ? 10.819 1.618 20.015 1.00 91.81 444 TRP A CA 1
ATOM 3438 C C . TRP A 1 444 ? 10.897 0.928 21.384 1.00 91.81 444 TRP A C 1
ATOM 3440 O O . TRP A 1 444 ? 10.414 -0.198 21.521 1.00 91.81 444 TRP A O 1
ATOM 3450 N N . ASP A 1 445 ? 11.407 1.616 22.406 1.00 94.56 445 ASP A N 1
ATOM 3451 C CA . ASP A 1 445 ? 11.532 1.117 23.779 1.00 94.56 445 ASP A CA 1
ATOM 3452 C C . ASP A 1 445 ? 10.161 0.757 24.378 1.00 94.56 445 ASP A C 1
ATOM 3454 O O . ASP A 1 445 ? 10.014 -0.301 24.998 1.00 94.56 445 ASP A O 1
ATOM 3458 N N . SER A 1 446 ? 9.126 1.568 24.118 1.00 95.06 446 SER A N 1
ATOM 3459 C CA . SER A 1 446 ? 7.746 1.298 24.560 1.00 95.06 446 SER A CA 1
ATOM 3460 C C . SER A 1 446 ? 7.204 -0.014 23.995 1.00 95.06 446 SER A C 1
ATOM 3462 O O . SER A 1 446 ? 6.531 -0.772 24.696 1.00 95.06 446 SER A O 1
ATOM 3464 N N . ARG A 1 447 ? 7.508 -0.308 22.725 1.00 91.25 447 ARG A N 1
ATOM 3465 C CA . ARG A 1 447 ? 7.079 -1.538 22.038 1.00 91.25 447 ARG A CA 1
ATOM 3466 C C . ARG A 1 447 ? 7.909 -2.763 22.449 1.00 91.25 447 ARG A C 1
ATOM 3468 O O . ARG A 1 447 ? 7.390 -3.876 22.435 1.00 91.25 447 ARG A O 1
ATOM 3475 N N . HIS A 1 448 ? 9.162 -2.566 22.862 1.00 90.75 448 HIS A N 1
ATOM 3476 C CA . HIS A 1 448 ? 10.105 -3.634 23.233 1.00 90.75 448 HIS A CA 1
ATOM 3477 C C . HIS A 1 448 ? 10.266 -3.820 24.750 1.00 90.75 448 HIS A C 1
ATOM 3479 O O . HIS A 1 448 ? 11.249 -4.406 25.207 1.00 90.75 448 HIS A O 1
ATOM 3485 N N . GLN A 1 449 ? 9.279 -3.372 25.531 1.00 91.00 449 GLN A N 1
ATOM 3486 C CA . GLN A 1 449 ? 9.200 -3.580 26.982 1.00 91.00 449 GLN A CA 1
ATOM 3487 C C . GLN A 1 449 ? 10.347 -2.932 27.782 1.00 91.00 449 GLN A C 1
ATOM 3489 O O . GLN A 1 449 ? 10.642 -3.350 28.897 1.00 91.00 449 GLN A O 1
ATOM 3494 N N . GLN A 1 450 ? 10.970 -1.880 27.244 1.00 94.44 450 GLN A N 1
ATOM 3495 C CA . GLN A 1 450 ? 11.941 -1.031 27.946 1.00 94.44 450 GLN A CA 1
ATOM 3496 C C . GLN A 1 450 ? 11.232 0.211 28.511 1.00 94.44 450 GLN A C 1
ATOM 3498 O O . GLN A 1 450 ? 11.575 1.352 28.204 1.00 94.44 450 GLN A O 1
ATOM 3503 N N . LEU A 1 451 ? 10.182 -0.020 29.303 1.00 96.12 451 LEU A N 1
ATOM 3504 C CA . LEU A 1 451 ? 9.174 0.998 29.619 1.00 96.12 451 LEU A CA 1
ATOM 3505 C C . LEU A 1 451 ? 9.724 2.172 30.440 1.00 96.12 451 LEU A C 1
ATOM 3507 O O . LEU A 1 451 ? 9.374 3.317 30.162 1.00 96.12 451 LEU A O 1
ATOM 3511 N N . ASP A 1 452 ? 10.638 1.916 31.377 1.00 96.19 452 ASP A N 1
ATOM 3512 C CA . ASP A 1 452 ? 11.255 2.973 32.191 1.00 96.19 452 ASP A CA 1
ATOM 3513 C C . ASP A 1 452 ? 12.090 3.936 31.336 1.00 96.19 452 ASP A C 1
ATOM 3515 O O . ASP A 1 452 ? 12.028 5.156 31.504 1.00 96.19 452 ASP A O 1
ATOM 3519 N N . LYS A 1 453 ? 12.845 3.397 30.368 1.00 95.44 453 LYS A N 1
ATOM 3520 C CA . LYS A 1 453 ? 13.643 4.201 29.430 1.00 95.44 453 LYS A CA 1
ATOM 3521 C C . LYS A 1 453 ? 12.745 5.033 28.524 1.00 95.44 453 LYS A C 1
ATOM 3523 O O . LYS A 1 453 ? 12.982 6.231 28.370 1.00 95.44 453 LYS A O 1
ATOM 3528 N N . ALA A 1 454 ? 11.688 4.421 27.992 1.00 96.94 454 ALA A N 1
ATOM 3529 C CA . ALA A 1 454 ? 10.697 5.122 27.187 1.00 96.94 454 ALA A CA 1
ATOM 3530 C C . ALA A 1 454 ? 10.037 6.271 27.965 1.00 96.94 454 ALA A C 1
ATOM 3532 O O . ALA A 1 454 ? 9.935 7.381 27.445 1.00 96.94 454 ALA A O 1
ATOM 3533 N N . ALA A 1 455 ? 9.649 6.034 29.223 1.00 97.06 455 ALA A N 1
ATOM 3534 C CA . ALA A 1 455 ? 9.054 7.055 30.079 1.00 97.06 455 ALA A CA 1
ATOM 3535 C C . ALA A 1 455 ? 10.024 8.219 30.333 1.00 97.06 455 ALA A C 1
ATOM 3537 O O . ALA A 1 455 ? 9.641 9.378 30.181 1.00 97.06 455 ALA A O 1
ATOM 3538 N N . LEU A 1 456 ? 11.291 7.930 30.652 1.00 96.62 456 LEU A N 1
ATOM 3539 C CA . LEU A 1 456 ? 12.319 8.956 30.865 1.00 96.62 456 LEU A CA 1
ATOM 3540 C C . LEU A 1 456 ? 12.569 9.815 29.621 1.00 96.62 456 LEU A C 1
ATOM 3542 O O . LEU A 1 456 ? 12.792 11.021 29.743 1.00 96.62 456 LEU A O 1
ATOM 3546 N N . LEU A 1 457 ? 12.552 9.210 28.431 1.00 95.25 457 LEU A N 1
ATOM 3547 C CA . LEU A 1 457 ? 12.693 9.937 27.171 1.00 95.25 457 LEU A CA 1
ATOM 3548 C C . LEU A 1 457 ? 11.458 10.798 26.880 1.00 95.25 457 LEU A C 1
ATOM 3550 O O . LEU A 1 457 ? 11.616 11.961 26.513 1.00 95.25 457 LEU A O 1
ATOM 3554 N N . ALA A 1 458 ? 10.254 10.267 27.106 1.00 95.81 458 ALA A N 1
ATOM 3555 C CA . ALA A 1 458 ? 9.001 10.990 26.899 1.00 95.81 458 ALA A CA 1
ATOM 3556 C C . ALA A 1 458 ? 8.848 12.204 27.828 1.00 95.81 458 ALA A C 1
ATOM 3558 O O . ALA A 1 458 ? 8.407 13.259 27.383 1.00 95.81 458 ALA A O 1
ATOM 3559 N N . GLU A 1 459 ? 9.246 12.098 29.101 1.00 95.50 459 GLU A N 1
ATOM 3560 C CA . GLU A 1 459 ? 9.193 13.224 30.054 1.00 95.50 459 GLU A CA 1
ATOM 3561 C C . GLU A 1 459 ? 10.108 14.395 29.645 1.00 95.50 459 GLU A C 1
ATOM 3563 O O . GLU A 1 459 ? 9.901 15.524 30.085 1.00 95.50 459 GLU A O 1
ATOM 3568 N N . ARG A 1 460 ? 11.113 14.145 28.795 1.00 92.88 460 ARG A N 1
ATOM 3569 C CA . ARG A 1 460 ? 12.034 15.162 28.261 1.00 92.88 460 ARG A CA 1
ATOM 3570 C C . ARG A 1 460 ? 11.602 15.722 26.904 1.00 92.88 460 ARG A C 1
ATOM 3572 O O . ARG A 1 460 ? 12.329 16.545 26.346 1.00 92.88 460 ARG A O 1
ATOM 3579 N N . ASP A 1 461 ? 10.484 15.257 26.354 1.00 92.31 461 ASP A N 1
ATOM 3580 C CA . ASP A 1 461 ? 9.954 15.758 25.092 1.00 92.31 461 ASP A CA 1
ATOM 3581 C C . ASP A 1 461 ? 9.106 17.016 25.323 1.00 92.31 461 ASP A C 1
ATOM 3583 O O . ASP A 1 461 ? 8.228 17.055 26.189 1.00 92.31 461 ASP A O 1
ATOM 3587 N N . ASN A 1 462 ? 9.379 18.051 24.531 1.00 91.44 462 ASN A N 1
ATOM 3588 C CA . ASN A 1 462 ? 8.676 19.328 24.597 1.00 91.44 462 ASN A CA 1
ATOM 3589 C C . ASN A 1 462 ? 7.331 19.298 23.852 1.00 91.44 462 ASN A C 1
ATOM 3591 O O . ASN A 1 462 ? 6.471 20.135 24.121 1.00 91.44 462 ASN A O 1
ATOM 3595 N N . ASP A 1 463 ? 7.130 18.358 22.922 1.00 93.88 463 ASP A N 1
ATOM 3596 C CA . ASP A 1 463 ? 5.850 18.199 22.228 1.00 93.88 463 ASP A CA 1
ATOM 3597 C C . ASP A 1 463 ? 4.907 17.339 23.078 1.00 93.88 463 ASP A C 1
ATOM 3599 O O . ASP A 1 463 ? 5.099 16.133 23.264 1.00 93.88 463 ASP A O 1
ATOM 3603 N N . LEU A 1 464 ? 3.859 17.983 23.599 1.00 96.25 464 LEU A N 1
ATOM 3604 C CA . LEU A 1 464 ? 2.869 17.348 24.467 1.00 96.25 464 LEU A CA 1
ATOM 3605 C C . LEU A 1 464 ? 2.153 16.177 23.778 1.00 96.25 464 LEU A C 1
ATOM 3607 O O . LEU A 1 464 ? 1.828 15.194 24.446 1.00 96.25 464 LEU A O 1
ATOM 3611 N N . ALA A 1 465 ? 1.930 16.251 22.463 1.00 95.75 465 ALA A N 1
ATOM 3612 C CA . ALA A 1 465 ? 1.275 15.189 21.710 1.00 95.75 465 ALA A CA 1
ATOM 3613 C C . ALA A 1 465 ? 2.187 13.965 21.559 1.00 95.75 465 ALA A C 1
ATOM 3615 O O . ALA A 1 465 ? 1.731 12.841 21.785 1.00 95.75 465 ALA A O 1
ATOM 3616 N N . ARG A 1 466 ? 3.482 14.173 21.266 1.00 95.38 466 ARG A N 1
ATOM 3617 C CA . ARG A 1 466 ? 4.485 13.089 21.248 1.00 95.38 466 ARG A CA 1
ATOM 3618 C C . ARG A 1 466 ? 4.591 12.398 22.595 1.00 95.38 466 ARG A C 1
ATOM 3620 O O . ARG A 1 466 ? 4.520 11.172 22.677 1.00 95.38 466 ARG A O 1
ATOM 3627 N N . ARG A 1 467 ? 4.693 13.188 23.661 1.00 97.00 467 ARG A N 1
ATOM 3628 C CA . ARG A 1 467 ? 4.759 12.679 25.030 1.00 97.00 467 ARG A CA 1
ATOM 3629 C C . ARG A 1 467 ? 3.518 11.858 25.395 1.00 97.00 467 ARG A C 1
ATOM 3631 O O . ARG A 1 467 ? 3.651 10.745 25.901 1.00 97.00 467 ARG A O 1
ATOM 3638 N N . ALA A 1 468 ? 2.321 12.361 25.089 1.00 97.75 468 ALA A N 1
ATOM 3639 C CA . ALA A 1 468 ? 1.074 11.634 25.324 1.00 97.75 468 ALA A CA 1
ATOM 3640 C C . ALA A 1 468 ? 0.989 10.333 24.508 1.00 97.75 468 ALA A C 1
ATOM 3642 O O . ALA A 1 468 ? 0.533 9.311 25.023 1.00 97.75 468 ALA A O 1
ATOM 3643 N N . TYR A 1 469 ? 1.461 10.335 23.258 1.00 97.56 469 TYR A N 1
ATOM 3644 C CA . TYR A 1 469 ? 1.504 9.129 22.430 1.00 97.56 469 TYR A CA 1
ATOM 3645 C C . TYR A 1 469 ? 2.401 8.046 23.035 1.00 97.56 469 TYR A C 1
ATOM 3647 O O . TYR A 1 469 ? 1.967 6.902 23.179 1.00 97.56 469 TYR A O 1
ATOM 3655 N N . VAL A 1 470 ? 3.610 8.405 23.479 1.00 97.88 470 VAL A N 1
ATOM 3656 C CA . VAL A 1 470 ? 4.513 7.451 24.138 1.00 97.88 470 VAL A CA 1
ATOM 3657 C C . VAL A 1 470 ? 3.900 6.910 25.433 1.00 97.88 470 VAL A C 1
ATOM 3659 O O . VAL A 1 470 ? 3.907 5.700 25.645 1.00 97.88 470 VAL A O 1
ATOM 3662 N N . PHE A 1 471 ? 3.289 7.751 26.274 1.00 98.50 471 PHE A N 1
ATOM 3663 C CA . PHE A 1 471 ? 2.595 7.268 27.478 1.00 98.50 471 PHE A CA 1
ATOM 3664 C C . PHE A 1 471 ? 1.416 6.339 27.162 1.00 98.50 471 PHE A C 1
ATOM 3666 O O . PHE A 1 471 ? 1.223 5.343 27.859 1.00 98.50 471 PHE A O 1
ATOM 3673 N N . THR A 1 472 ? 0.677 6.598 26.082 1.00 98.25 472 THR A N 1
ATOM 3674 C CA . THR A 1 472 ? -0.395 5.707 25.608 1.00 98.25 472 THR A CA 1
ATOM 3675 C C . THR A 1 472 ? 0.166 4.345 25.176 1.00 98.25 472 THR A C 1
ATOM 3677 O O . THR A 1 472 ? -0.397 3.302 25.520 1.00 98.25 472 THR A O 1
ATOM 3680 N N . LEU A 1 473 ? 1.313 4.325 24.483 1.00 97.38 473 LEU A N 1
ATOM 3681 C CA . LEU A 1 473 ? 2.017 3.089 24.119 1.00 97.38 473 LEU A CA 1
ATOM 3682 C C . LEU A 1 473 ? 2.505 2.318 25.350 1.00 97.38 473 LEU A C 1
ATOM 3684 O O . LEU A 1 473 ? 2.309 1.105 25.415 1.00 97.38 473 LEU A O 1
ATOM 3688 N N . ILE A 1 474 ? 3.095 3.003 26.334 1.00 97.94 474 ILE A N 1
ATOM 3689 C CA . ILE A 1 474 ? 3.540 2.386 27.592 1.00 97.94 474 ILE A CA 1
ATOM 3690 C C . ILE A 1 474 ? 2.352 1.744 28.318 1.00 97.94 474 ILE A C 1
ATOM 3692 O O . ILE A 1 474 ? 2.429 0.572 28.689 1.00 97.94 474 ILE A O 1
ATOM 3696 N N . ALA A 1 475 ? 1.232 2.463 28.454 1.00 97.94 475 ALA A N 1
ATOM 3697 C CA . ALA A 1 475 ? 0.023 1.944 29.089 1.00 97.94 475 ALA A CA 1
ATOM 3698 C C . ALA A 1 475 ? -0.517 0.688 28.378 1.00 97.94 475 ALA A C 1
ATOM 3700 O O . ALA A 1 475 ? -0.812 -0.311 29.034 1.00 97.94 475 ALA A O 1
ATOM 3701 N N . LYS A 1 476 ? -0.573 0.683 27.036 1.00 96.62 476 LYS A N 1
ATOM 3702 C CA . LYS A 1 476 ? -0.922 -0.519 26.250 1.00 96.62 476 LYS A CA 1
ATOM 3703 C C . LYS A 1 476 ? 0.043 -1.671 26.534 1.00 96.62 476 LYS A C 1
ATOM 3705 O O . LYS A 1 476 ? -0.404 -2.789 26.785 1.00 96.62 476 LYS A O 1
ATOM 3710 N N . SER A 1 477 ? 1.351 -1.414 26.514 1.00 95.81 477 SER A N 1
ATOM 3711 C CA . SER A 1 477 ? 2.374 -2.439 26.739 1.00 95.81 477 SER A CA 1
ATOM 3712 C C . SER A 1 477 ? 2.247 -3.097 28.115 1.00 95.81 477 SER A C 1
ATOM 3714 O O . SER A 1 477 ? 2.297 -4.325 28.190 1.00 95.81 477 SER A O 1
ATOM 3716 N N . LEU A 1 478 ? 1.986 -2.326 29.177 1.00 96.19 478 LEU A N 1
ATOM 3717 C CA . LEU A 1 478 ? 1.779 -2.840 30.541 1.00 96.19 478 LEU A CA 1
ATOM 3718 C C . LEU A 1 478 ? 0.609 -3.831 30.646 1.00 96.19 478 LEU A C 1
ATOM 3720 O O . LEU A 1 478 ? 0.670 -4.782 31.425 1.00 96.19 478 LEU A O 1
ATOM 3724 N N . LEU A 1 479 ? -0.437 -3.649 29.837 1.00 94.62 479 LEU A N 1
ATOM 3725 C CA . LEU A 1 479 ? -1.645 -4.485 29.846 1.00 94.62 479 LEU A CA 1
ATOM 3726 C C . LEU A 1 479 ? -1.520 -5.757 28.993 1.00 94.62 479 LEU A C 1
ATOM 3728 O O . LEU A 1 479 ? -2.280 -6.711 29.183 1.00 94.62 479 LEU A O 1
ATOM 3732 N N . VAL A 1 480 ? -0.573 -5.778 28.052 1.00 90.94 480 VAL A N 1
ATOM 3733 C CA . VAL A 1 480 ? -0.297 -6.930 27.174 1.00 90.94 480 VAL A CA 1
ATOM 3734 C C . VAL A 1 480 ? 0.752 -7.871 27.783 1.00 90.94 480 VAL A C 1
ATOM 3736 O O . VAL A 1 480 ? 0.808 -9.051 27.429 1.00 90.94 480 VAL A O 1
ATOM 3739 N N . GLN A 1 481 ? 1.559 -7.395 28.736 1.00 88.31 481 GLN A N 1
ATOM 3740 C CA . GLN A 1 481 ? 2.489 -8.238 29.489 1.00 88.31 481 GLN A CA 1
ATOM 3741 C C . GLN A 1 481 ? 1.774 -9.342 30.288 1.00 88.31 481 GLN A C 1
ATOM 3743 O O . GLN A 1 481 ? 0.616 -9.215 30.683 1.00 88.31 481 GLN A O 1
ATOM 3748 N N . LYS A 1 482 ? 2.500 -10.427 30.601 1.00 81.12 482 LYS A N 1
ATOM 3749 C CA . LYS A 1 482 ? 1.977 -11.539 31.419 1.00 81.12 482 LYS A CA 1
ATOM 3750 C C . LYS A 1 482 ? 1.560 -11.107 32.829 1.00 81.12 482 LYS A C 1
ATOM 3752 O O . LYS A 1 482 ? 0.598 -11.655 33.354 1.00 81.12 482 LYS A O 1
ATOM 3757 N N . SER A 1 483 ? 2.292 -10.170 33.430 1.00 81.88 483 SER A N 1
ATOM 3758 C CA . SER A 1 483 ? 2.040 -9.644 34.778 1.00 81.88 483 SER A CA 1
ATOM 3759 C C . SER A 1 483 ? 0.815 -8.732 34.849 1.00 81.88 483 SER A C 1
ATOM 3761 O O . SER A 1 483 ? 0.191 -8.688 35.901 1.00 81.88 483 SER A O 1
ATOM 3763 N N . LYS A 1 484 ? 0.462 -8.055 33.743 1.00 89.69 484 LYS A N 1
ATOM 3764 C CA . LYS A 1 484 ? -0.617 -7.058 33.634 1.00 89.69 484 LYS A CA 1
ATOM 3765 C C . LYS A 1 484 ? -0.626 -6.042 34.777 1.00 89.69 484 LYS A C 1
ATOM 3767 O O . LYS A 1 484 ? -1.389 -6.177 35.731 1.00 89.69 484 LYS A O 1
ATOM 3772 N N . ASP A 1 485 ? 0.168 -4.986 34.648 1.00 95.06 485 ASP A N 1
ATOM 3773 C CA . ASP A 1 485 ? 0.160 -3.901 35.633 1.00 95.06 485 ASP A CA 1
ATOM 3774 C C . ASP A 1 485 ? -0.914 -2.857 35.297 1.00 95.06 485 ASP A C 1
ATOM 3776 O O . ASP A 1 485 ? -0.675 -1.858 34.615 1.00 95.06 485 ASP A O 1
ATOM 3780 N N . VAL A 1 486 ? -2.142 -3.133 35.742 1.00 96.69 486 VAL A N 1
ATOM 3781 C CA . VAL A 1 486 ? -3.302 -2.263 35.498 1.00 96.69 486 VAL A CA 1
ATOM 3782 C C . VAL A 1 486 ? -3.164 -0.927 36.228 1.00 96.69 486 VAL A C 1
ATOM 3784 O O . VAL A 1 486 ? -3.571 0.103 35.695 1.00 96.69 486 VAL A O 1
ATOM 3787 N N . THR A 1 487 ? -2.576 -0.930 37.426 1.00 96.94 487 THR A N 1
ATOM 3788 C CA . THR A 1 487 ? -2.405 0.278 38.241 1.00 96.94 487 THR A CA 1
ATOM 3789 C C . THR A 1 487 ? -1.480 1.260 37.538 1.00 96.94 487 THR A C 1
ATOM 3791 O O . THR A 1 487 ? -1.868 2.402 37.300 1.00 96.94 487 THR A O 1
ATOM 3794 N N . LEU A 1 488 ? -0.299 0.802 37.115 1.00 96.75 488 LEU A N 1
ATOM 3795 C CA . LEU A 1 488 ? 0.657 1.659 36.424 1.00 96.75 488 LEU A CA 1
ATOM 3796 C C . LEU A 1 488 ? 0.138 2.097 35.044 1.00 96.75 488 LEU A C 1
ATOM 3798 O O . LEU A 1 488 ? 0.334 3.244 34.642 1.00 96.75 488 LEU A O 1
ATOM 3802 N N . ALA A 1 489 ? -0.588 1.229 34.329 1.00 97.56 489 ALA A N 1
ATOM 3803 C CA . ALA A 1 489 ? -1.243 1.615 33.078 1.00 97.56 489 ALA A CA 1
ATOM 3804 C C . ALA A 1 489 ? -2.259 2.752 33.292 1.00 97.56 489 ALA A C 1
ATOM 3806 O O . ALA A 1 489 ? -2.292 3.703 32.511 1.00 97.56 489 ALA A O 1
ATOM 3807 N N . TYR A 1 490 ? -3.047 2.687 34.370 1.00 98.00 490 TYR A N 1
ATOM 3808 C CA . TYR A 1 490 ? -3.989 3.742 34.741 1.00 98.00 490 TYR A CA 1
ATOM 3809 C C . TYR A 1 490 ? -3.274 5.062 35.073 1.00 98.00 490 TYR A C 1
ATOM 3811 O O . TYR A 1 490 ? -3.728 6.124 34.652 1.00 98.00 490 TYR A O 1
ATOM 3819 N N . GLU A 1 491 ? -2.132 5.019 35.765 1.00 97.88 491 GLU A N 1
ATOM 3820 C CA . GLU A 1 491 ? -1.318 6.211 36.048 1.00 97.88 491 GLU A CA 1
ATOM 3821 C C . GLU A 1 491 ? -0.821 6.899 34.769 1.00 97.88 491 GLU A C 1
ATOM 3823 O O . GLU A 1 491 ? -0.947 8.119 34.635 1.00 97.88 491 GLU A O 1
ATOM 3828 N N . PHE A 1 492 ? -0.306 6.134 33.801 1.00 98.25 492 PHE A N 1
ATOM 3829 C CA . PHE A 1 492 ? 0.106 6.694 32.511 1.00 98.25 492 PHE A CA 1
ATOM 3830 C C . PHE A 1 492 ? -1.077 7.264 31.724 1.00 98.25 492 PHE A C 1
ATOM 3832 O O . PHE A 1 492 ? -0.936 8.331 31.130 1.00 98.25 492 PHE A O 1
ATOM 3839 N N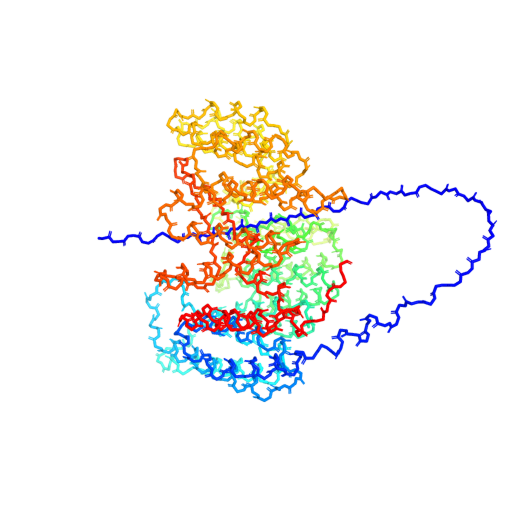 . LEU A 1 493 ? -2.253 6.629 31.757 1.00 98.31 493 LEU A N 1
ATOM 3840 C CA . LEU A 1 493 ? -3.448 7.178 31.107 1.00 98.31 493 LEU A CA 1
ATOM 3841 C C . LEU A 1 493 ? -3.949 8.465 31.774 1.00 98.31 493 LEU A C 1
ATOM 3843 O O . LEU A 1 493 ? -4.337 9.389 31.066 1.00 98.31 493 LEU A O 1
ATOM 3847 N N . ASN A 1 494 ? -3.840 8.603 33.099 1.00 97.94 494 ASN A N 1
ATOM 3848 C CA . ASN A 1 494 ? -4.138 9.877 33.763 1.00 97.94 494 ASN A CA 1
ATOM 3849 C C . ASN A 1 494 ? -3.189 10.993 33.299 1.00 97.94 494 ASN A C 1
ATOM 3851 O O . ASN A 1 494 ? -3.635 12.115 33.061 1.00 97.94 494 ASN A O 1
ATOM 3855 N N . LYS A 1 495 ? -1.892 10.695 33.116 1.00 97.81 495 LYS A N 1
ATOM 3856 C CA . LYS A 1 495 ? -0.944 11.657 32.523 1.00 97.81 495 LYS A CA 1
ATOM 3857 C C . LYS A 1 495 ? -1.349 12.032 31.098 1.00 97.81 495 LYS A C 1
ATOM 3859 O O . LYS A 1 495 ? -1.246 13.197 30.721 1.00 97.81 495 LYS A O 1
ATOM 3864 N N . VAL A 1 496 ? -1.809 11.062 30.306 1.00 97.94 496 VAL A N 1
ATOM 3865 C CA . VAL A 1 496 ? -2.320 11.295 28.948 1.00 97.94 496 VAL A CA 1
ATOM 3866 C C . VAL A 1 496 ? -3.533 12.229 28.983 1.00 97.94 496 VAL A C 1
ATOM 3868 O O . VAL A 1 496 ? -3.532 13.236 28.278 1.00 97.94 496 VAL A O 1
ATOM 3871 N N . GLU A 1 497 ? -4.521 11.976 29.844 1.00 96.81 497 GLU A N 1
ATOM 3872 C CA . GLU A 1 497 ? -5.685 12.856 30.020 1.00 96.81 497 GLU A CA 1
ATOM 3873 C C . GLU A 1 497 ? -5.271 14.277 30.442 1.00 96.81 497 GLU A C 1
ATOM 3875 O O . GLU A 1 497 ? -5.732 15.253 29.846 1.00 96.81 497 GLU A O 1
ATOM 3880 N N . GLU A 1 498 ? -4.353 14.413 31.406 1.00 97.00 498 GLU A N 1
ATOM 3881 C CA . GLU A 1 498 ? -3.843 15.714 31.856 1.00 97.00 498 GLU A CA 1
ATOM 3882 C C . GLU A 1 498 ? -3.184 16.488 30.704 1.00 97.00 498 GLU A C 1
ATOM 3884 O O . GLU A 1 498 ? -3.482 17.668 30.500 1.00 97.00 498 GLU A O 1
ATOM 3889 N N . LEU A 1 499 ? -2.331 15.829 29.912 1.00 96.69 499 LEU A N 1
ATOM 3890 C CA . LEU A 1 499 ? -1.718 16.424 28.722 1.00 96.69 499 LEU A CA 1
ATOM 3891 C C . LEU A 1 499 ? -2.784 16.832 27.700 1.00 96.69 499 LEU A C 1
ATOM 3893 O O . LEU A 1 499 ? -2.707 17.928 27.149 1.00 96.69 499 LEU A O 1
ATOM 3897 N N . GLY A 1 500 ? -3.820 16.011 27.516 1.00 94.81 500 GLY A N 1
ATOM 3898 C CA . GLY A 1 500 ? -4.949 16.299 26.635 1.00 94.81 500 GLY A CA 1
ATOM 3899 C C . GLY A 1 500 ? -5.713 17.575 26.991 1.00 94.81 500 GLY A C 1
ATOM 3900 O O . GLY A 1 500 ? -6.191 18.261 26.089 1.00 94.81 500 GLY A O 1
ATOM 3901 N N . THR A 1 501 ? -5.782 17.949 28.275 1.00 95.06 501 THR A N 1
ATOM 3902 C CA . THR A 1 501 ? -6.393 19.228 28.692 1.00 95.06 501 THR A CA 1
ATOM 3903 C C . THR A 1 501 ? -5.553 20.454 28.325 1.00 95.06 501 THR A C 1
ATOM 3905 O O . THR A 1 501 ? -6.099 21.546 28.179 1.00 95.06 501 THR A O 1
ATOM 3908 N N . LYS A 1 502 ? -4.237 20.277 28.146 1.00 96.56 502 LYS A N 1
ATOM 3909 C CA . LYS A 1 502 ? -3.283 21.338 27.783 1.00 96.56 502 LYS A CA 1
ATOM 3910 C C . LYS A 1 502 ? -3.159 21.522 26.267 1.00 96.56 502 LYS A C 1
ATOM 3912 O O . LYS A 1 502 ? -2.649 22.548 25.823 1.00 96.56 502 LYS A O 1
ATOM 3917 N N . LEU A 1 503 ? -3.620 20.553 25.472 1.00 95.06 503 LEU A N 1
ATOM 3918 C CA . LEU A 1 503 ? -3.621 20.633 24.011 1.00 95.06 503 LEU A CA 1
ATOM 3919 C C . LEU A 1 503 ? -4.697 21.608 23.517 1.00 95.06 503 LEU A C 1
ATOM 3921 O O . LEU A 1 503 ? -5.889 21.439 23.775 1.00 95.06 503 LEU A O 1
ATOM 3925 N N . THR A 1 504 ? -4.274 22.612 22.753 1.00 93.38 504 THR A N 1
ATOM 3926 C CA . THR A 1 504 ? -5.171 23.583 22.105 1.00 93.38 504 THR A CA 1
ATOM 3927 C C . THR A 1 504 ? -5.689 23.084 20.758 1.00 93.38 504 THR A C 1
ATOM 3929 O O . THR A 1 504 ? -6.774 23.474 20.326 1.00 93.38 504 THR A O 1
ATOM 3932 N N . ASN A 1 505 ? -4.940 22.199 20.096 1.00 94.50 505 ASN A N 1
ATOM 3933 C CA . ASN A 1 505 ? -5.320 21.626 18.815 1.00 94.50 505 ASN A CA 1
ATOM 3934 C C . ASN A 1 505 ? -6.392 20.535 19.005 1.00 94.50 505 ASN A C 1
ATOM 3936 O O . ASN A 1 505 ? -6.161 19.504 19.642 1.00 94.50 505 ASN A O 1
ATOM 3940 N N . ALA A 1 506 ? -7.572 20.750 18.418 1.00 93.88 506 ALA A N 1
ATOM 3941 C CA . ALA A 1 506 ? -8.703 19.832 18.526 1.00 93.88 506 ALA A CA 1
ATOM 3942 C C . ALA A 1 506 ? -8.447 18.461 17.870 1.00 93.88 506 ALA A C 1
ATOM 3944 O O . ALA A 1 506 ? -8.955 17.457 18.365 1.00 93.88 506 ALA A O 1
ATOM 3945 N N . GLN A 1 507 ? -7.641 18.396 16.804 1.00 94.00 507 GLN A N 1
ATOM 3946 C CA . GLN A 1 507 ? -7.262 17.144 16.142 1.00 94.00 507 GLN A CA 1
ATOM 3947 C C . GLN A 1 507 ? -6.346 16.293 17.033 1.00 94.00 507 GLN A C 1
ATOM 3949 O O . GLN A 1 507 ? -6.534 15.082 17.160 1.00 94.00 507 GLN A O 1
ATOM 3954 N N . GLU A 1 508 ? -5.385 16.929 17.701 1.00 95.44 508 GLU A N 1
ATOM 3955 C CA . GLU A 1 508 ? -4.473 16.248 18.625 1.00 95.44 508 GLU A CA 1
ATOM 3956 C C . GLU A 1 508 ? -5.217 15.746 19.859 1.00 95.44 508 GLU A C 1
ATOM 3958 O O . GLU A 1 508 ? -5.067 14.589 20.254 1.00 95.44 508 GLU A O 1
ATOM 3963 N N . ARG A 1 509 ? -6.096 16.588 20.418 1.00 96.44 509 ARG A N 1
ATOM 3964 C CA . ARG A 1 509 ? -6.970 16.201 21.528 1.00 96.44 509 ARG A CA 1
ATOM 3965 C C . ARG A 1 509 ? -7.878 15.030 21.150 1.00 96.44 509 ARG A C 1
ATOM 3967 O O . ARG A 1 509 ? -8.049 14.121 21.956 1.00 96.44 509 ARG A O 1
ATOM 3974 N N . LEU A 1 510 ? -8.443 15.030 19.942 1.00 96.31 510 LEU A N 1
ATOM 3975 C CA . LEU A 1 510 ? -9.247 13.915 19.444 1.00 96.31 510 LEU A CA 1
ATOM 3976 C C . LEU A 1 510 ? -8.430 12.620 19.358 1.00 96.31 510 LEU A C 1
ATOM 3978 O O . LEU A 1 510 ? -8.852 11.611 19.916 1.00 96.31 510 LEU A O 1
ATOM 3982 N N . SER A 1 511 ? -7.252 12.663 18.732 1.00 95.44 511 SER A N 1
ATOM 3983 C CA . SER A 1 511 ? -6.361 11.497 18.588 1.00 95.44 511 SER A CA 1
ATOM 3984 C C . SER A 1 511 ? -6.004 10.890 19.948 1.00 95.44 511 SER A C 1
ATOM 3986 O O . SER A 1 511 ? -6.064 9.679 20.137 1.00 95.44 511 SER A O 1
ATOM 3988 N N . LEU A 1 512 ? -5.716 11.745 20.931 1.00 96.75 512 LEU A N 1
ATOM 3989 C CA . LEU A 1 512 ? -5.410 11.342 22.299 1.00 96.75 512 LEU A CA 1
ATOM 3990 C C . LEU A 1 512 ? -6.604 10.681 23.000 1.00 96.75 512 LEU A C 1
ATOM 3992 O O . LEU A 1 512 ? -6.436 9.629 23.612 1.00 96.75 512 LEU A O 1
ATOM 3996 N N . LEU A 1 513 ? -7.807 11.261 22.899 1.00 97.06 513 LEU A N 1
ATOM 3997 C CA . LEU A 1 513 ? -9.023 10.684 23.491 1.00 97.06 513 LEU A CA 1
ATOM 3998 C C . LEU A 1 513 ? -9.328 9.298 22.912 1.00 97.06 513 LEU A C 1
ATOM 4000 O O . LEU A 1 513 ? -9.681 8.383 23.654 1.00 97.06 513 LEU A O 1
ATOM 4004 N N . VAL A 1 514 ? -9.158 9.130 21.599 1.00 96.62 514 VAL A N 1
ATOM 4005 C CA . VAL A 1 514 ? -9.314 7.834 20.922 1.00 96.62 514 VAL A CA 1
ATOM 4006 C C . VAL A 1 514 ? -8.221 6.855 21.363 1.00 96.62 514 VAL A C 1
ATOM 4008 O O . VAL A 1 514 ? -8.518 5.697 21.668 1.00 96.62 514 VAL A O 1
ATOM 4011 N N . GLY A 1 515 ? -6.979 7.333 21.478 1.00 96.50 515 GLY A N 1
ATOM 4012 C CA . GLY A 1 515 ? -5.845 6.633 22.078 1.00 96.50 515 GLY A CA 1
ATOM 4013 C C . GLY A 1 515 ? -6.173 6.035 23.442 1.00 96.50 515 GLY A C 1
ATOM 4014 O O . GLY A 1 515 ? -6.135 4.818 23.632 1.00 96.50 515 GLY A O 1
ATOM 4015 N N . ALA A 1 516 ? -6.562 6.900 24.376 1.00 97.62 516 ALA A N 1
ATOM 4016 C CA . ALA A 1 516 ? -6.927 6.524 25.733 1.00 97.62 516 ALA A CA 1
ATOM 4017 C C . ALA A 1 516 ? -8.133 5.575 25.761 1.00 97.62 516 ALA A C 1
ATOM 4019 O O . ALA A 1 516 ? -8.088 4.564 26.459 1.00 97.62 516 ALA A O 1
ATOM 4020 N N . ALA A 1 517 ? -9.180 5.837 24.968 1.00 97.00 517 ALA A N 1
ATOM 4021 C CA . ALA A 1 517 ? -10.357 4.971 24.883 1.00 97.00 517 ALA A CA 1
ATOM 4022 C C . ALA A 1 517 ? -9.993 3.534 24.468 1.00 97.00 517 ALA A C 1
ATOM 4024 O O . ALA A 1 517 ? -10.464 2.577 25.084 1.00 97.00 517 ALA A O 1
ATOM 4025 N N . ASN A 1 518 ? -9.114 3.379 23.470 1.00 96.25 518 ASN A N 1
ATOM 4026 C CA . ASN A 1 518 ? -8.617 2.075 23.027 1.00 96.25 518 ASN A CA 1
ATOM 4027 C C . ASN A 1 518 ? -7.855 1.332 24.135 1.00 96.25 518 ASN A C 1
ATOM 4029 O O . ASN A 1 518 ? -8.019 0.123 24.281 1.00 96.25 518 ASN A O 1
ATOM 4033 N N . VAL A 1 519 ? -7.031 2.026 24.925 1.00 97.00 519 VAL A N 1
ATOM 4034 C CA . VAL A 1 519 ? -6.287 1.380 26.020 1.00 97.00 519 VAL A CA 1
ATOM 4035 C C . VAL A 1 519 ? -7.210 1.044 27.192 1.00 97.00 519 VAL A C 1
ATOM 4037 O O . VAL A 1 519 ? -7.157 -0.077 27.699 1.00 97.00 519 VAL A O 1
ATOM 4040 N N . TYR A 1 520 ? -8.100 1.961 27.587 1.00 97.44 520 TYR A N 1
ATOM 4041 C CA . TYR A 1 520 ? -9.093 1.707 28.633 1.00 97.44 520 TYR A CA 1
ATOM 4042 C C . TYR A 1 520 ? -9.984 0.514 28.294 1.00 97.44 520 TYR A C 1
ATOM 4044 O O . TYR A 1 520 ? -10.324 -0.252 29.188 1.00 97.44 520 TYR A O 1
ATOM 4052 N N . LEU A 1 521 ? -10.309 0.280 27.020 1.00 95.00 521 LEU A N 1
ATOM 4053 C CA . LEU A 1 521 ? -11.137 -0.856 26.609 1.00 95.00 521 LEU A CA 1
ATOM 4054 C C . LEU A 1 521 ? -10.590 -2.215 27.082 1.00 95.00 521 LEU A C 1
ATOM 4056 O O . LEU A 1 521 ? -11.361 -3.151 27.295 1.00 95.00 521 LEU A O 1
ATOM 4060 N N . LEU A 1 522 ? -9.275 -2.322 27.285 1.00 93.81 522 LEU A N 1
ATOM 4061 C CA . LEU A 1 522 ? -8.625 -3.553 27.726 1.00 93.81 522 LEU A CA 1
ATOM 4062 C C . LEU A 1 522 ? -8.926 -3.917 29.191 1.00 93.81 522 LEU A C 1
ATOM 4064 O O . LEU A 1 522 ? -8.713 -5.072 29.568 1.00 93.81 522 LEU A O 1
ATOM 4068 N N . PHE A 1 523 ? -9.388 -2.972 30.021 1.00 95.00 523 PHE A N 1
ATOM 4069 C CA . PHE A 1 523 ? -9.582 -3.211 31.459 1.00 95.00 523 PHE A CA 1
ATOM 4070 C C . PHE A 1 523 ? -10.693 -2.388 32.147 1.00 95.00 523 PHE A C 1
ATOM 4072 O O . PHE A 1 523 ? -11.222 -2.840 33.158 1.00 95.00 523 PHE A O 1
ATOM 4079 N N . ASP A 1 524 ? -11.096 -1.235 31.609 1.00 95.69 524 ASP A N 1
ATOM 4080 C CA . ASP A 1 524 ? -12.170 -0.366 32.110 1.00 95.69 524 ASP A CA 1
ATOM 4081 C C . ASP A 1 524 ? -13.078 0.114 30.958 1.00 95.69 524 ASP A C 1
ATOM 4083 O O . ASP A 1 524 ? -12.913 1.185 30.367 1.00 95.69 524 ASP A O 1
ATOM 4087 N N . SER A 1 525 ? -14.089 -0.701 30.641 1.00 92.69 525 SER A N 1
ATOM 4088 C CA . SER A 1 525 ? -15.052 -0.412 29.565 1.00 92.69 525 SER A CA 1
ATOM 4089 C C . SER A 1 525 ? -15.891 0.856 29.789 1.00 92.69 525 SER A C 1
ATOM 4091 O O . SER A 1 525 ? -16.365 1.464 28.822 1.00 92.69 525 SER A O 1
ATOM 4093 N N . PHE A 1 526 ? -16.079 1.275 31.045 1.00 94.31 526 PHE A N 1
ATOM 4094 C CA . PHE A 1 526 ? -16.861 2.463 31.368 1.00 94.31 526 PHE A CA 1
ATOM 4095 C C . PHE A 1 526 ? -16.070 3.724 31.024 1.00 94.31 526 PHE A C 1
ATOM 4097 O O . PHE A 1 526 ? -16.565 4.563 30.267 1.00 94.31 526 PHE A O 1
ATOM 4104 N N . ARG A 1 527 ? -14.817 3.821 31.490 1.00 96.44 527 ARG A N 1
ATOM 4105 C CA . ARG A 1 527 ? -13.902 4.912 31.117 1.00 96.44 527 ARG A CA 1
ATOM 4106 C C . ARG A 1 527 ? -13.656 4.958 29.616 1.00 96.44 527 ARG A C 1
ATOM 4108 O O . ARG A 1 527 ? -13.734 6.032 29.025 1.00 96.44 527 ARG A O 1
ATOM 4115 N N . ALA A 1 528 ? -13.470 3.798 28.988 1.00 95.94 528 ALA A N 1
ATOM 4116 C CA . ALA A 1 528 ? -13.340 3.681 27.539 1.00 95.94 528 ALA A CA 1
ATOM 4117 C C . ALA A 1 528 ? -14.520 4.339 26.799 1.00 95.94 528 ALA A C 1
ATOM 4119 O O . ALA A 1 528 ? -14.328 5.163 25.905 1.00 95.94 528 ALA A O 1
ATOM 4120 N N . SER A 1 529 ? -15.750 4.039 27.231 1.00 94.06 529 SER A N 1
ATOM 4121 C CA . SER A 1 529 ? -16.972 4.618 26.657 1.00 94.06 529 SER A CA 1
ATOM 4122 C C . SER A 1 529 ? -17.079 6.128 26.909 1.00 94.06 529 SER A C 1
ATOM 4124 O O . SER A 1 529 ? -17.523 6.869 26.035 1.00 94.06 529 SER A O 1
ATOM 4126 N N . GLN A 1 530 ? -16.664 6.614 28.084 1.00 95.31 530 GLN A N 1
ATOM 4127 C CA . GLN A 1 530 ? -16.652 8.051 28.388 1.00 95.31 530 GLN A CA 1
ATOM 4128 C C . GLN A 1 530 ? -15.682 8.822 27.487 1.00 95.31 530 GLN A C 1
ATOM 4130 O O . GLN A 1 530 ? -16.068 9.846 26.918 1.00 95.31 530 GLN A O 1
ATOM 4135 N N . MET A 1 531 ? -14.457 8.315 27.325 1.00 96.38 531 MET A N 1
ATOM 4136 C CA . MET A 1 531 ? -13.451 8.921 26.449 1.00 96.38 531 MET A CA 1
ATOM 4137 C C . MET A 1 531 ? -13.917 8.937 24.995 1.00 96.38 531 MET A C 1
ATOM 4139 O O . MET A 1 531 ? -13.795 9.958 24.321 1.00 96.38 531 MET A O 1
ATOM 4143 N N . PHE A 1 532 ? -14.538 7.850 24.529 1.00 95.94 532 PHE A N 1
ATOM 4144 C CA . PHE A 1 532 ? -15.073 7.779 23.173 1.00 95.94 532 PHE A CA 1
ATOM 4145 C C . PHE A 1 532 ? -16.231 8.759 22.929 1.00 95.94 532 PHE A C 1
ATOM 4147 O O . PHE A 1 532 ? -16.260 9.435 21.904 1.00 95.94 532 PHE A O 1
ATOM 4154 N N . LYS A 1 533 ? -17.157 8.918 23.883 1.00 95.81 533 LYS A N 1
ATOM 4155 C CA . LYS A 1 533 ? -18.225 9.930 23.780 1.00 95.81 533 LYS A CA 1
ATOM 4156 C C . LYS A 1 533 ? -17.667 11.343 23.677 1.00 95.81 533 LYS A C 1
ATOM 4158 O O . LYS A 1 533 ? -18.153 12.147 22.884 1.00 95.81 533 LYS A O 1
ATOM 4163 N N . GLU A 1 534 ? -16.640 11.654 24.461 1.00 96.25 534 GLU A N 1
ATOM 4164 C CA . GLU A 1 534 ? -15.966 12.945 24.354 1.00 96.25 534 GLU A CA 1
ATOM 4165 C C . GLU A 1 534 ? -15.239 13.090 23.008 1.00 96.25 534 GLU A C 1
ATOM 4167 O O . GLU A 1 534 ? -15.333 14.145 22.380 1.00 96.25 534 GLU A O 1
ATOM 4172 N N . ALA A 1 535 ? -14.614 12.023 22.503 1.00 96.25 535 ALA A N 1
ATOM 4173 C CA . ALA A 1 535 ? -14.027 11.994 21.165 1.00 96.25 535 ALA A CA 1
ATOM 4174 C C . ALA A 1 535 ? -15.073 12.305 20.077 1.00 96.25 535 ALA A C 1
ATOM 4176 O O . ALA A 1 535 ? -14.836 13.181 19.249 1.00 96.25 535 ALA A O 1
ATOM 4177 N N . VAL A 1 536 ? -16.266 11.696 20.116 1.00 96.69 536 VAL A N 1
ATOM 4178 C CA . VAL A 1 536 ? -17.370 11.995 19.178 1.00 96.69 536 VAL A CA 1
ATOM 4179 C C . VAL A 1 536 ? -17.779 13.473 19.241 1.00 96.69 536 VAL A C 1
ATOM 4181 O O . VAL A 1 536 ? -17.979 14.113 18.205 1.00 96.69 536 VAL A O 1
ATOM 4184 N N . ARG A 1 537 ? -17.849 14.069 20.440 1.00 96.50 537 ARG A N 1
ATOM 4185 C CA . ARG A 1 537 ? -18.156 15.504 20.594 1.00 96.50 537 ARG A CA 1
ATOM 4186 C C . ARG A 1 537 ? -17.085 16.405 19.989 1.00 96.50 537 ARG A C 1
ATOM 4188 O O . ARG A 1 537 ? -17.438 17.421 19.390 1.00 96.50 537 ARG A O 1
ATOM 4195 N N . VAL A 1 538 ? -15.805 16.069 20.155 1.00 96.19 538 VAL A N 1
ATOM 4196 C CA . VAL A 1 538 ? -14.690 16.820 19.553 1.00 96.19 538 VAL A CA 1
ATOM 4197 C C . VAL A 1 538 ? -14.690 16.642 18.032 1.00 96.19 538 VAL A C 1
ATOM 4199 O O . VAL A 1 538 ? -14.615 17.631 17.307 1.00 96.19 538 VAL A O 1
ATOM 4202 N N . ALA A 1 539 ? -14.877 15.416 17.542 1.00 96.00 539 ALA A N 1
ATOM 4203 C CA . ALA A 1 539 ? -14.954 15.088 16.120 1.00 96.00 539 ALA A CA 1
ATOM 4204 C C . ALA A 1 539 ? -16.065 15.858 15.393 1.00 96.00 539 ALA A C 1
ATOM 4206 O O . ALA A 1 539 ? -15.849 16.411 14.316 1.00 96.00 539 ALA A O 1
ATOM 4207 N N . ASN A 1 540 ? -17.234 15.992 16.023 1.00 96.31 540 ASN A N 1
ATOM 4208 C CA . ASN A 1 540 ? -18.361 16.763 15.497 1.00 96.31 540 ASN A CA 1
ATOM 4209 C C . ASN A 1 540 ? -18.092 18.272 15.355 1.00 96.31 540 ASN A C 1
ATOM 4211 O O . ASN A 1 540 ? -18.883 18.962 14.711 1.00 96.31 540 ASN A O 1
ATOM 4215 N N . LYS A 1 541 ? -17.018 18.795 15.961 1.00 95.38 541 LYS A N 1
ATOM 4216 C CA . LYS A 1 541 ? -16.589 20.197 15.838 1.00 95.38 541 LYS A CA 1
ATOM 4217 C C . LYS A 1 541 ? -15.499 20.403 14.780 1.00 95.38 541 LYS A C 1
ATOM 4219 O O . LYS A 1 541 ? -15.151 21.544 14.505 1.00 95.38 541 LYS A O 1
ATOM 4224 N N . LEU A 1 542 ? -14.949 19.334 14.202 1.00 94.69 542 LEU A N 1
ATOM 4225 C CA . LEU A 1 542 ? -13.872 19.405 13.214 1.00 94.69 542 LEU A CA 1
ATOM 4226 C C . LEU A 1 542 ? -14.434 19.410 11.789 1.00 94.69 542 LEU A C 1
ATOM 4228 O O . LEU A 1 542 ? -15.060 18.439 11.362 1.00 94.69 542 LEU A O 1
ATOM 4232 N N . GLU A 1 543 ? -14.155 20.457 11.010 1.00 87.12 543 GLU A N 1
ATOM 4233 C CA . GLU A 1 543 ? -14.636 20.621 9.624 1.00 87.12 543 GLU A CA 1
ATOM 4234 C C . GLU A 1 543 ? -14.054 19.610 8.623 1.00 87.12 543 GLU A C 1
ATOM 4236 O O . GLU A 1 543 ? -14.727 19.283 7.651 1.00 87.12 543 GLU A O 1
ATOM 4241 N N . GLY A 1 544 ? -12.901 18.998 8.908 1.00 84.19 544 GLY A N 1
ATOM 4242 C CA . GLY A 1 544 ? -12.266 17.984 8.048 1.00 84.19 544 GLY A CA 1
ATOM 4243 C C . GLY A 1 544 ? -12.367 16.535 8.538 1.00 84.19 544 GLY A C 1
ATOM 4244 O O . GLY A 1 544 ? -11.749 15.653 7.956 1.00 84.19 544 GLY A O 1
ATOM 4245 N N . PHE A 1 545 ? -13.101 16.259 9.624 1.00 90.56 545 PHE A N 1
ATOM 4246 C CA . PHE A 1 545 ? -13.130 14.909 10.201 1.00 90.56 545 PHE A CA 1
ATOM 4247 C C . PHE A 1 545 ? -13.752 13.870 9.254 1.00 90.56 545 PHE A C 1
ATOM 4249 O O . PHE A 1 545 ? -14.923 13.989 8.882 1.00 90.56 545 PHE A O 1
ATOM 4256 N N . SER A 1 546 ? -12.969 12.841 8.921 1.00 85.25 546 SER A N 1
ATOM 4257 C CA . SER A 1 546 ? -13.317 11.753 7.996 1.00 85.25 546 SER A CA 1
ATOM 4258 C C . SER A 1 546 ? -13.331 10.364 8.653 1.00 85.25 546 SER A C 1
ATOM 4260 O O . SER A 1 546 ? -13.679 9.378 7.992 1.00 85.25 546 SER A O 1
ATOM 4262 N N . GLY A 1 547 ? -13.005 10.276 9.949 1.00 82.38 547 GLY A N 1
ATOM 4263 C CA . GLY A 1 547 ? -13.053 9.034 10.720 1.00 82.38 547 GLY A CA 1
ATOM 4264 C C . GLY A 1 547 ? -11.818 8.806 11.574 1.00 82.38 547 GLY A C 1
ATOM 4265 O O . GLY A 1 547 ? -11.879 8.937 12.791 1.00 82.38 547 GLY A O 1
ATOM 4266 N N . ASP A 1 548 ? -10.703 8.492 10.926 1.00 85.00 548 ASP A N 1
ATOM 4267 C CA . ASP A 1 548 ? -9.428 8.320 11.611 1.00 85.00 548 ASP A CA 1
ATOM 4268 C C . ASP A 1 548 ? -8.680 9.636 11.715 1.00 85.00 548 ASP A C 1
ATOM 4270 O O . ASP A 1 548 ? -8.831 10.548 10.896 1.00 85.00 548 ASP A O 1
ATOM 4274 N N . VAL A 1 549 ? -7.894 9.741 12.779 1.00 84.12 549 VAL A N 1
ATOM 4275 C CA . VAL A 1 549 ? -7.186 10.963 13.116 1.00 84.12 549 VAL A CA 1
ATOM 4276 C C . VAL A 1 549 ? -5.787 10.594 13.538 1.00 84.12 549 VAL A C 1
ATOM 4278 O O . VAL A 1 549 ? -5.582 9.945 14.557 1.00 84.12 549 VAL A O 1
ATOM 4281 N N . GLY A 1 550 ? -4.841 11.024 12.719 1.00 87.25 550 GLY A N 1
ATOM 4282 C CA . GLY A 1 550 ? -3.432 10.980 13.035 1.00 87.25 550 GLY A CA 1
ATOM 4283 C C . GLY A 1 550 ? -2.916 12.348 13.431 1.00 87.25 550 GLY A C 1
ATOM 4284 O O . GLY A 1 550 ? -3.498 13.387 13.099 1.00 87.25 550 GLY A O 1
ATOM 4285 N N . ILE A 1 551 ? -1.767 12.337 14.088 1.00 89.38 551 ILE A N 1
ATOM 4286 C CA . ILE A 1 551 ? -0.950 13.525 14.281 1.00 89.38 551 ILE A CA 1
ATOM 4287 C C . ILE A 1 551 ? 0.313 13.324 13.461 1.00 89.38 551 ILE A C 1
ATOM 4289 O O . ILE A 1 551 ? 1.187 12.548 13.848 1.00 89.38 551 ILE A O 1
ATOM 4293 N N . THR A 1 552 ? 0.397 14.021 12.333 1.00 84.06 552 THR A N 1
ATOM 4294 C CA . THR A 1 552 ? 1.588 14.021 11.485 1.00 84.06 552 THR A CA 1
ATOM 4295 C C . THR A 1 552 ? 2.467 15.210 11.833 1.00 84.06 552 THR A C 1
ATOM 4297 O O . THR A 1 552 ? 2.000 16.320 12.108 1.00 84.06 552 THR A O 1
ATOM 4300 N N . ARG A 1 553 ? 3.767 14.964 11.846 1.00 82.00 553 ARG A N 1
ATOM 4301 C CA . ARG A 1 553 ? 4.812 15.946 12.102 1.00 82.00 553 ARG A CA 1
ATOM 4302 C C . ARG A 1 553 ? 5.897 15.730 11.067 1.00 82.00 553 ARG A C 1
ATOM 4304 O O . ARG A 1 553 ? 6.165 14.592 10.696 1.00 82.00 553 ARG A O 1
ATOM 4311 N N . VAL A 1 554 ? 6.505 16.816 10.612 1.00 77.50 554 VAL A N 1
ATOM 4312 C CA . VAL A 1 554 ? 7.527 16.787 9.567 1.00 77.50 554 VAL A CA 1
ATOM 4313 C C . VAL A 1 554 ? 8.779 17.456 10.105 1.00 77.50 554 VAL A C 1
ATOM 4315 O O . VAL A 1 554 ? 8.707 18.578 10.597 1.00 77.50 554 VAL A O 1
ATOM 4318 N N . LEU A 1 555 ? 9.904 16.761 9.996 1.00 78.56 555 LEU A N 1
ATOM 4319 C CA . LEU A 1 555 ? 11.241 17.307 10.160 1.00 78.56 555 LEU A CA 1
ATOM 4320 C C . LEU A 1 555 ? 11.775 17.683 8.774 1.00 78.56 555 LEU A C 1
ATOM 4322 O O . LEU A 1 555 ? 11.794 16.839 7.878 1.00 78.56 555 LEU A O 1
ATOM 4326 N N . ASP A 1 556 ? 12.230 18.922 8.601 1.00 77.88 556 ASP A N 1
ATOM 4327 C CA . ASP A 1 556 ? 12.874 19.388 7.368 1.00 77.88 556 ASP A CA 1
ATOM 4328 C C . ASP A 1 556 ? 14.377 19.596 7.595 1.00 77.88 556 ASP A C 1
ATOM 4330 O O . ASP A 1 556 ? 14.800 20.549 8.250 1.00 77.88 556 ASP A O 1
ATOM 4334 N N . VAL A 1 557 ? 15.194 18.717 7.013 1.00 75.62 557 VAL A N 1
ATOM 4335 C CA . VAL A 1 557 ? 16.653 18.863 6.976 1.00 75.62 557 VAL A CA 1
ATOM 4336 C C . VAL A 1 557 ? 17.072 19.319 5.578 1.00 75.62 557 VAL A C 1
ATOM 4338 O O . VAL A 1 557 ? 17.347 18.511 4.690 1.00 75.62 557 VAL A O 1
ATOM 4341 N N . HIS A 1 558 ? 17.126 20.634 5.357 1.00 76.75 558 HIS A N 1
ATOM 4342 C CA . HIS A 1 558 ? 17.531 21.236 4.076 1.00 76.75 558 HIS A CA 1
ATOM 4343 C C . HIS A 1 558 ? 16.771 20.679 2.844 1.00 76.75 558 HIS A C 1
ATOM 4345 O O . HIS A 1 558 ? 17.360 20.302 1.822 1.00 76.75 558 HIS A O 1
ATOM 4351 N N . GLY A 1 559 ? 15.444 20.619 2.913 1.00 65.69 559 GLY A N 1
ATOM 4352 C CA . GLY A 1 559 ? 14.564 20.085 1.874 1.00 65.69 559 GLY A CA 1
ATOM 4353 C C . GLY A 1 559 ? 14.540 18.557 1.805 1.00 65.69 559 GLY A C 1
ATOM 4354 O O . GLY A 1 559 ? 14.044 18.006 0.824 1.00 65.69 559 GLY A O 1
ATOM 4355 N N . PHE A 1 560 ? 15.115 17.871 2.798 1.00 70.38 560 PHE A N 1
ATOM 4356 C CA . PHE A 1 560 ? 14.864 16.458 3.050 1.00 70.38 560 PHE A CA 1
ATOM 4357 C C . PHE A 1 560 ? 13.832 16.348 4.165 1.00 70.38 560 PHE A C 1
ATOM 4359 O O . PHE A 1 560 ? 14.135 16.596 5.331 1.00 70.38 560 PHE A O 1
ATOM 4366 N N . TYR A 1 561 ? 12.614 15.993 3.773 1.00 68.94 561 TYR A N 1
ATOM 4367 C CA . TYR A 1 561 ? 11.485 15.853 4.677 1.00 68.94 561 TYR A CA 1
ATOM 4368 C C . TYR A 1 561 ? 11.439 14.438 5.238 1.00 68.94 561 TYR A C 1
ATOM 4370 O O . TYR A 1 561 ? 11.468 13.465 4.481 1.00 68.94 561 TYR A O 1
ATOM 4378 N N . VAL A 1 562 ? 11.349 14.333 6.558 1.00 71.00 562 VAL A N 1
ATOM 4379 C CA . VAL A 1 562 ? 10.995 13.095 7.248 1.00 71.00 562 VAL A CA 1
ATOM 4380 C C . VAL A 1 562 ? 9.734 13.345 8.036 1.00 71.00 562 VAL A C 1
ATOM 4382 O O . VAL A 1 562 ? 9.720 14.154 8.962 1.00 71.00 562 VAL A O 1
ATOM 4385 N N . ASP A 1 563 ? 8.671 12.657 7.659 1.00 74.38 563 ASP A N 1
ATOM 4386 C CA . ASP A 1 563 ? 7.427 12.665 8.392 1.00 74.38 563 ASP A CA 1
ATOM 4387 C C . ASP A 1 563 ? 7.350 11.478 9.356 1.00 74.38 563 ASP A C 1
ATOM 4389 O O . ASP A 1 563 ? 7.936 10.413 9.161 1.00 74.38 563 ASP A O 1
ATOM 4393 N N . TYR A 1 564 ? 6.617 11.680 10.439 1.00 79.94 564 TYR A N 1
ATOM 4394 C CA . TYR A 1 564 ? 6.130 10.604 11.286 1.00 79.94 564 TYR A CA 1
ATOM 4395 C C . TYR A 1 564 ? 4.690 10.898 11.637 1.00 79.94 564 TYR A C 1
ATOM 4397 O O . TYR A 1 564 ? 4.268 12.054 11.741 1.00 79.94 564 TYR A O 1
ATOM 4405 N N . SER A 1 565 ? 3.944 9.823 11.833 1.00 83.88 565 SER A N 1
ATOM 4406 C CA . SER A 1 565 ? 2.534 9.896 12.154 1.00 83.88 565 SER A CA 1
ATOM 4407 C C . SER A 1 565 ? 2.254 9.112 13.426 1.00 83.88 565 SER A C 1
ATOM 4409 O O . SER A 1 565 ? 2.621 7.947 13.559 1.00 83.88 565 SER A O 1
ATOM 4411 N N . MET A 1 566 ? 1.614 9.775 14.381 1.00 92.81 566 MET A N 1
ATOM 4412 C CA . MET A 1 566 ? 1.132 9.186 15.627 1.00 92.81 566 MET A CA 1
ATOM 4413 C C . MET A 1 566 ? -0.358 8.893 15.495 1.00 92.81 566 MET A C 1
ATOM 4415 O O . MET A 1 566 ? -1.062 9.634 14.813 1.00 92.81 566 MET A O 1
ATOM 4419 N N . TYR A 1 567 ? -0.837 7.849 16.171 1.00 91.88 567 TYR A N 1
ATOM 4420 C CA . TYR A 1 567 ? -2.253 7.445 16.174 1.00 91.88 567 TYR A CA 1
ATOM 4421 C C . TYR A 1 567 ? -2.854 7.074 14.798 1.00 91.88 567 TYR A C 1
ATOM 4423 O O . TYR A 1 567 ? -4.071 7.031 14.657 1.00 91.88 567 TYR A O 1
ATOM 4431 N N . VAL A 1 568 ? -2.027 6.802 13.777 1.00 83.44 568 VAL A N 1
ATOM 4432 C CA . VAL A 1 568 ? -2.510 6.407 12.435 1.00 83.44 568 VAL A CA 1
ATOM 4433 C C . VAL A 1 568 ? -2.723 4.900 12.316 1.00 83.44 568 VAL A C 1
ATOM 4435 O O . VAL A 1 568 ? -3.799 4.476 11.920 1.00 83.44 568 VAL A O 1
ATOM 4438 N N . ASP A 1 569 ? -1.726 4.098 12.697 1.00 81.88 569 ASP A N 1
ATOM 4439 C CA . ASP A 1 569 ? -1.793 2.627 12.590 1.00 81.88 569 ASP A CA 1
ATOM 4440 C C . ASP A 1 569 ? -2.158 1.940 13.916 1.00 81.88 569 ASP A C 1
ATOM 4442 O O . ASP A 1 569 ? -2.448 0.747 13.969 1.00 81.88 569 ASP A O 1
ATOM 4446 N N . ASP A 1 570 ? -2.096 2.691 15.013 1.00 83.75 570 ASP A N 1
ATOM 4447 C CA . ASP A 1 570 ? -2.374 2.229 16.365 1.00 83.75 570 ASP A CA 1
ATOM 4448 C C . ASP A 1 570 ? -3.443 3.134 16.973 1.00 83.75 570 ASP A C 1
ATOM 4450 O O . ASP A 1 570 ? -3.335 4.357 16.898 1.00 83.75 570 ASP A O 1
ATOM 4454 N N . PHE A 1 571 ? -4.407 2.532 17.670 1.00 92.25 571 PHE A N 1
ATOM 4455 C CA . PHE A 1 571 ? -5.458 3.251 18.395 1.00 92.25 571 PHE A CA 1
ATOM 4456 C C . PHE A 1 571 ? -6.374 4.089 17.499 1.00 92.25 571 PHE A C 1
ATOM 4458 O O . PHE A 1 571 ? -6.701 5.229 17.825 1.00 92.25 571 PHE A O 1
ATOM 4465 N N . THR A 1 572 ? -6.801 3.528 16.374 1.00 92.12 572 THR A N 1
ATOM 4466 C CA . THR A 1 572 ? -7.674 4.246 15.446 1.00 92.12 572 THR A CA 1
ATOM 4467 C C . THR A 1 572 ? -9.101 4.372 15.989 1.00 92.12 572 THR A C 1
ATOM 4469 O O . THR A 1 572 ? -9.515 3.665 16.924 1.00 92.12 572 THR A O 1
ATOM 4472 N N . PHE A 1 573 ? -9.871 5.296 15.408 1.00 93.62 573 PHE A N 1
ATOM 4473 C CA . PHE A 1 573 ? -11.259 5.530 15.807 1.00 93.62 573 PHE A CA 1
ATOM 4474 C C . PHE A 1 573 ? -12.116 4.307 15.476 1.00 93.62 573 PHE A C 1
ATOM 4476 O O . PHE A 1 573 ? -12.935 3.863 16.286 1.00 93.62 573 PHE A O 1
ATOM 4483 N N . PHE A 1 574 ? -11.885 3.716 14.304 1.00 92.00 574 PHE A N 1
ATOM 4484 C CA . PHE A 1 574 ? -12.616 2.535 13.864 1.00 92.00 574 PHE A CA 1
ATOM 4485 C C . PHE A 1 574 ? -12.160 1.247 14.554 1.00 92.00 574 PHE A C 1
ATOM 4487 O O . PHE A 1 574 ? -13.007 0.381 14.785 1.00 92.00 574 PHE A O 1
ATOM 4494 N N . ASP A 1 575 ? -10.892 1.123 14.965 1.00 89.50 575 ASP A N 1
ATOM 4495 C CA . ASP A 1 575 ? -10.437 -0.028 15.758 1.00 89.50 575 ASP A CA 1
ATOM 4496 C C . ASP A 1 575 ? -11.161 -0.115 17.098 1.00 89.50 575 ASP A C 1
ATOM 4498 O O . ASP A 1 575 ? -11.580 -1.208 17.491 1.00 89.50 575 ASP A O 1
ATOM 4502 N N . PHE A 1 576 ? -11.361 1.023 17.770 1.00 93.56 576 PHE A N 1
ATOM 4503 C CA . PHE A 1 576 ? -12.145 1.077 19.001 1.00 93.56 576 PHE A CA 1
ATOM 4504 C C . PHE A 1 576 ? -13.558 0.531 18.768 1.00 93.56 576 PHE A C 1
ATOM 4506 O O . PHE A 1 576 ? -13.997 -0.400 19.444 1.00 93.56 576 PHE A O 1
ATOM 4513 N N . ILE A 1 577 ? -14.261 1.072 17.769 1.00 94.12 577 ILE A N 1
ATOM 4514 C CA . ILE A 1 577 ? -15.643 0.691 17.453 1.00 94.12 577 ILE A CA 1
ATOM 4515 C C . ILE A 1 577 ? -15.739 -0.804 17.118 1.00 94.12 577 ILE A C 1
ATOM 4517 O O . ILE A 1 577 ? -16.627 -1.504 17.612 1.00 94.12 577 ILE A O 1
ATOM 4521 N N . ASN A 1 578 ? -14.809 -1.299 16.303 1.00 90.00 578 ASN A N 1
ATOM 4522 C CA . ASN A 1 578 ? -14.745 -2.692 15.876 1.00 90.00 578 ASN A CA 1
ATOM 4523 C C . ASN A 1 578 ? -14.526 -3.646 17.068 1.00 90.00 578 ASN A C 1
ATOM 4525 O O . ASN A 1 578 ? -15.134 -4.714 17.129 1.00 90.00 578 ASN A O 1
ATOM 4529 N N . GLN A 1 579 ? -13.710 -3.249 18.052 1.00 89.19 579 GLN A N 1
ATOM 4530 C CA . GLN A 1 579 ? -13.440 -4.044 19.256 1.00 89.19 579 GLN A CA 1
ATOM 4531 C C . GLN A 1 579 ? -14.585 -4.013 20.280 1.00 89.19 579 GLN A C 1
ATOM 4533 O O . GLN A 1 579 ? -14.857 -5.028 20.925 1.00 89.19 579 GLN A O 1
ATOM 4538 N N . VAL A 1 580 ? -15.280 -2.880 20.436 1.00 90.00 580 VAL A N 1
ATOM 4539 C CA . VAL A 1 580 ? -16.415 -2.757 21.372 1.00 90.00 580 VAL A CA 1
ATOM 4540 C C . VAL A 1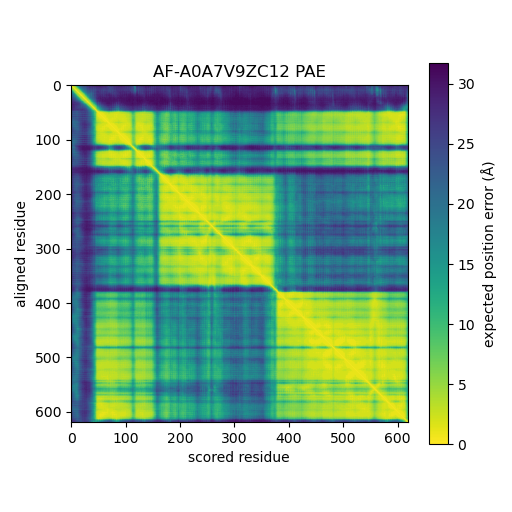 580 ? -17.675 -3.439 20.833 1.00 90.00 580 VAL A C 1
ATOM 4542 O O . VAL A 1 580 ? -18.446 -4.022 21.603 1.00 90.00 580 VAL A O 1
ATOM 4545 N N . GLY A 1 581 ? -17.876 -3.404 19.513 1.00 83.69 581 GLY A N 1
ATOM 4546 C CA . GLY A 1 581 ? -19.086 -3.867 18.834 1.00 83.69 581 GLY A CA 1
ATOM 4547 C C . GLY A 1 581 ? -19.620 -5.236 19.264 1.00 83.69 581 GLY A C 1
ATOM 4548 O O . GLY A 1 581 ? -20.805 -5.334 19.586 1.00 83.69 581 GLY A O 1
ATOM 4549 N N . PRO A 1 582 ? -18.793 -6.294 19.342 1.00 85.25 582 PRO A N 1
ATOM 4550 C CA . PRO A 1 582 ? -19.237 -7.619 19.775 1.00 85.25 582 PRO A CA 1
ATOM 4551 C C . PRO A 1 582 ? -19.905 -7.645 21.153 1.00 85.25 582 PRO A C 1
ATOM 4553 O O . PRO A 1 582 ? -20.850 -8.407 21.357 1.00 85.25 582 PRO A O 1
ATOM 4556 N N . ASN A 1 583 ? -19.429 -6.812 22.083 1.00 86.81 583 ASN A N 1
ATOM 4557 C CA . ASN A 1 583 ? -19.835 -6.844 23.487 1.00 86.81 583 ASN A CA 1
ATOM 4558 C C . ASN A 1 583 ? -20.894 -5.787 23.824 1.00 86.81 583 ASN A C 1
ATOM 4560 O O . ASN A 1 583 ? -21.704 -6.016 24.719 1.00 86.81 583 ASN A O 1
ATOM 4564 N N . ASN A 1 584 ? -20.910 -4.651 23.118 1.00 89.44 584 ASN A N 1
ATOM 4565 C CA . ASN A 1 584 ? -21.803 -3.531 23.423 1.00 89.44 584 ASN A CA 1
ATOM 4566 C C . ASN A 1 584 ? -22.412 -2.866 22.173 1.00 89.44 584 ASN A C 1
ATOM 4568 O O . ASN A 1 584 ? -22.530 -1.644 22.093 1.00 89.44 584 ASN A O 1
ATOM 4572 N N . PHE A 1 585 ? -22.817 -3.682 21.192 1.00 92.12 585 PHE A N 1
ATOM 4573 C CA . PHE A 1 585 ? -23.294 -3.225 19.881 1.00 92.12 585 PHE A CA 1
ATOM 4574 C C . PHE A 1 585 ? -24.318 -2.085 19.946 1.00 92.12 585 PHE A C 1
ATOM 4576 O O . PHE A 1 585 ? -24.136 -1.064 19.293 1.00 92.12 585 PHE A O 1
ATOM 4583 N N . ASN A 1 586 ? -25.386 -2.237 20.738 1.00 93.00 586 ASN A N 1
ATOM 4584 C CA . ASN A 1 586 ? -26.486 -1.269 20.758 1.00 93.00 586 ASN A CA 1
ATOM 4585 C C . ASN A 1 586 ? -26.072 0.086 21.344 1.00 93.00 586 ASN A C 1
ATOM 4587 O O . ASN A 1 586 ? -26.468 1.114 20.803 1.00 93.00 586 ASN A O 1
ATOM 4591 N N . ALA A 1 587 ? -25.275 0.110 22.418 1.00 91.75 587 ALA A N 1
ATOM 4592 C CA . ALA A 1 587 ? -24.821 1.374 22.996 1.00 91.75 587 ALA A CA 1
ATOM 4593 C C . ALA A 1 587 ? -23.823 2.072 22.065 1.00 91.75 587 ALA A C 1
ATOM 4595 O O . ALA A 1 587 ? -23.966 3.260 21.798 1.00 91.75 587 ALA A O 1
ATOM 4596 N N . THR A 1 588 ? -22.873 1.325 21.493 1.00 93.25 588 THR A N 1
ATOM 4597 C CA . THR A 1 588 ? -21.922 1.885 20.525 1.00 93.25 588 THR A CA 1
ATOM 4598 C C . THR A 1 588 ? -22.621 2.366 19.257 1.00 93.25 588 THR A C 1
ATOM 4600 O O . THR A 1 588 ? -22.233 3.391 18.713 1.00 93.25 588 THR A O 1
ATOM 4603 N N . LEU A 1 589 ? -23.682 1.690 18.801 1.00 95.00 589 LEU A N 1
ATOM 4604 C CA . LEU A 1 589 ? -24.481 2.149 17.664 1.00 95.00 589 LEU A CA 1
ATOM 4605 C C . LEU A 1 589 ? -25.147 3.502 17.941 1.00 95.00 589 LEU A C 1
ATOM 4607 O O . LEU A 1 589 ? -25.212 4.333 17.038 1.00 95.00 589 LEU A O 1
ATOM 4611 N N . LEU A 1 590 ? -25.637 3.731 19.164 1.00 94.81 590 LEU A N 1
ATOM 4612 C CA . LEU A 1 590 ? -26.195 5.029 19.554 1.00 94.81 590 LEU A CA 1
ATOM 4613 C C . LEU A 1 590 ? -25.118 6.116 19.497 1.00 94.81 590 LEU A C 1
ATOM 4615 O O . LEU A 1 590 ? -25.333 7.130 18.842 1.00 94.81 590 LEU A O 1
ATOM 4619 N N . ASP A 1 591 ? -23.945 5.857 20.075 1.00 93.50 591 ASP A N 1
ATOM 4620 C CA . ASP A 1 591 ? -22.829 6.811 20.085 1.00 93.50 591 ASP A CA 1
ATOM 4621 C C . ASP A 1 591 ? -22.312 7.105 18.660 1.00 93.50 591 ASP A C 1
ATOM 4623 O O . ASP A 1 591 ? -22.047 8.251 18.305 1.00 93.50 591 ASP A O 1
ATOM 4627 N N . VAL A 1 592 ? -22.226 6.085 17.799 1.00 94.88 592 VAL A N 1
ATOM 4628 C CA . VAL A 1 592 ? -21.837 6.232 16.386 1.00 94.88 592 VAL A CA 1
ATOM 4629 C C . VAL A 1 592 ? -22.859 7.057 15.600 1.00 94.88 592 VAL A C 1
ATOM 4631 O O . VAL A 1 592 ? -22.479 7.864 14.752 1.00 94.88 592 VAL A O 1
ATOM 4634 N N . ARG A 1 593 ? -24.157 6.902 15.881 1.00 95.00 593 ARG A N 1
ATOM 4635 C CA . ARG A 1 593 ? -25.219 7.692 15.237 1.00 95.00 593 ARG A CA 1
ATOM 4636 C C . ARG A 1 593 ? -25.187 9.172 15.621 1.00 95.00 593 ARG A C 1
ATOM 4638 O O . ARG A 1 593 ? -25.713 9.983 14.865 1.00 95.00 593 ARG A O 1
ATOM 4645 N N . GLU A 1 594 ? -24.551 9.539 16.734 1.00 96.31 594 GLU A N 1
ATOM 4646 C CA . GLU A 1 594 ? -24.340 10.944 17.110 1.00 96.31 594 GLU A CA 1
ATOM 4647 C C . GLU A 1 594 ? -23.288 11.654 16.235 1.00 96.31 594 GLU A C 1
ATOM 4649 O O . GLU A 1 594 ? -23.167 12.883 16.290 1.00 96.31 594 GLU A O 1
ATOM 4654 N N . ILE A 1 595 ? -22.532 10.924 15.404 1.00 96.19 595 ILE A N 1
ATOM 4655 C CA . ILE A 1 595 ? -21.606 11.523 14.438 1.00 96.19 595 ILE A CA 1
ATOM 4656 C C . ILE A 1 595 ? -22.419 12.255 13.361 1.00 96.19 595 ILE A C 1
ATOM 4658 O O . ILE A 1 595 ? -23.182 11.658 12.602 1.00 96.19 595 ILE A O 1
ATOM 4662 N N . LYS A 1 596 ? -22.243 13.575 13.273 1.00 94.81 596 LYS A N 1
ATOM 4663 C CA . LYS A 1 596 ? -23.060 14.450 12.418 1.00 94.81 596 LYS A CA 1
ATOM 4664 C C . LYS A 1 596 ? -22.790 14.260 10.931 1.00 94.81 596 LYS A C 1
ATOM 4666 O O . LYS A 1 596 ? -23.703 14.370 10.118 1.00 94.81 596 LYS A O 1
ATOM 4671 N N . LYS A 1 597 ? -21.533 14.013 10.572 1.00 93.50 597 LYS A N 1
ATOM 4672 C CA . LYS A 1 597 ? -21.100 13.944 9.176 1.00 93.50 597 LYS A CA 1
ATOM 4673 C C . LYS A 1 597 ? -21.354 12.557 8.583 1.00 93.50 597 LYS A C 1
ATOM 4675 O O . LYS A 1 597 ? -20.938 11.582 9.212 1.00 93.50 597 LYS A O 1
ATOM 4680 N N . PRO A 1 598 ? -21.943 12.454 7.373 1.00 94.56 598 PRO A N 1
ATOM 4681 C CA . PRO A 1 598 ? -22.266 11.168 6.756 1.00 94.56 598 PRO A CA 1
ATOM 4682 C C . PRO A 1 598 ? -21.058 10.239 6.625 1.00 94.56 598 PRO A C 1
ATOM 4684 O O . PRO A 1 598 ? -21.103 9.115 7.109 1.00 94.56 598 PRO A O 1
ATOM 4687 N N . LEU A 1 599 ? -19.945 10.718 6.062 1.00 93.94 599 LEU A N 1
ATOM 4688 C CA . LEU A 1 599 ? -18.764 9.888 5.798 1.00 93.94 599 LEU A CA 1
ATOM 4689 C C . LEU A 1 599 ? -18.223 9.150 7.045 1.00 93.94 599 LEU A C 1
ATOM 4691 O O . LEU A 1 599 ? -18.251 7.915 7.064 1.00 93.94 599 LEU A O 1
ATOM 4695 N N . PRO A 1 600 ? -17.759 9.842 8.105 1.00 94.75 600 PRO A N 1
ATOM 4696 C CA . PRO A 1 600 ? -17.261 9.161 9.297 1.00 94.75 600 PRO A CA 1
ATOM 4697 C C . PRO A 1 600 ? -18.347 8.343 10.006 1.00 94.75 600 PRO A C 1
ATOM 4699 O O . PRO A 1 600 ? -18.026 7.306 10.584 1.00 94.75 600 PRO A O 1
ATOM 4702 N N . ARG A 1 601 ? -19.625 8.756 9.939 1.00 96.25 601 ARG A N 1
ATOM 4703 C CA . ARG A 1 601 ? -20.746 7.993 10.506 1.00 96.25 601 ARG A CA 1
ATOM 4704 C C . ARG A 1 601 ? -20.906 6.643 9.812 1.00 96.25 601 ARG A C 1
ATOM 4706 O O . ARG A 1 601 ? -20.925 5.621 10.490 1.00 96.25 601 ARG A O 1
ATOM 4713 N N . LEU A 1 602 ? -20.990 6.613 8.482 1.00 95.94 602 LEU A N 1
ATOM 4714 C CA . LEU A 1 602 ? -21.179 5.366 7.733 1.00 95.94 602 LEU A CA 1
ATOM 4715 C C . LEU A 1 602 ? -19.965 4.442 7.871 1.00 95.94 602 LEU A C 1
ATOM 4717 O O . LEU A 1 602 ? -20.140 3.248 8.112 1.00 95.94 602 LEU A O 1
ATOM 4721 N N . ARG A 1 603 ? -18.737 4.980 7.830 1.00 95.06 603 ARG A N 1
ATOM 4722 C CA . ARG A 1 603 ? -17.524 4.194 8.125 1.00 95.06 603 ARG A CA 1
ATOM 4723 C C . ARG A 1 603 ? -17.565 3.589 9.533 1.00 95.06 603 ARG A C 1
ATOM 4725 O O . ARG A 1 603 ? -17.268 2.408 9.696 1.00 95.06 603 ARG A O 1
ATOM 4732 N N . ALA A 1 604 ? -18.000 4.356 10.533 1.00 95.56 604 ALA A N 1
ATOM 4733 C CA . ALA A 1 604 ? -18.146 3.875 11.904 1.00 95.56 604 ALA A CA 1
ATOM 4734 C C . ALA A 1 604 ? -19.218 2.780 12.030 1.00 95.56 604 ALA A C 1
ATOM 4736 O O . ALA A 1 604 ? -18.992 1.777 12.706 1.00 95.56 604 ALA A O 1
ATOM 4737 N N . VAL A 1 605 ? -20.358 2.921 11.346 1.00 96.06 605 VAL A N 1
ATOM 4738 C CA . VAL A 1 605 ? -21.410 1.891 11.303 1.00 96.06 605 VAL A CA 1
ATOM 4739 C C . VAL A 1 605 ? -20.888 0.601 10.667 1.00 96.06 605 VAL A C 1
ATOM 4741 O O . VAL A 1 605 ? -21.116 -0.489 11.197 1.00 96.06 605 VAL A O 1
ATOM 4744 N N . VAL A 1 606 ? -20.146 0.710 9.566 1.00 95.19 606 VAL A N 1
ATOM 4745 C CA . VAL A 1 606 ? -19.540 -0.438 8.881 1.00 95.19 606 VAL A CA 1
ATOM 4746 C C . VAL A 1 606 ? -18.500 -1.114 9.771 1.00 95.19 606 VAL A C 1
ATOM 4748 O O . VAL A 1 606 ? -18.531 -2.336 9.899 1.00 95.19 606 VAL A O 1
ATOM 4751 N N . ALA A 1 607 ? -17.636 -0.349 10.445 1.00 94.19 607 ALA A N 1
ATOM 4752 C CA . ALA A 1 607 ? -16.662 -0.874 11.404 1.00 94.19 607 ALA A CA 1
ATOM 4753 C C . ALA A 1 607 ? -17.344 -1.607 12.574 1.00 94.19 607 ALA A C 1
ATOM 4755 O O . ALA A 1 607 ? -16.927 -2.701 12.955 1.00 94.19 607 ALA A O 1
ATOM 4756 N N . LEU A 1 608 ? -18.444 -1.053 13.092 1.00 94.81 608 LEU A N 1
ATOM 4757 C CA . LEU A 1 608 ? -19.241 -1.665 14.155 1.00 94.81 608 LEU A CA 1
ATOM 4758 C C . LEU A 1 608 ? -19.858 -2.998 13.711 1.00 94.81 608 LEU A C 1
ATOM 4760 O O . LEU A 1 608 ? -19.792 -4.000 14.429 1.00 94.81 608 LEU A O 1
ATOM 4764 N N . CYS A 1 609 ? -20.449 -3.022 12.514 1.00 94.62 609 CYS A N 1
ATOM 4765 C CA . CYS A 1 609 ? -21.033 -4.230 11.939 1.00 94.62 609 CYS A CA 1
ATOM 4766 C C . CYS A 1 609 ? -19.955 -5.269 11.624 1.00 94.62 609 CYS A C 1
ATOM 4768 O O . CYS A 1 609 ? -20.160 -6.454 11.885 1.00 94.62 609 CYS A O 1
ATOM 4770 N N . ASN A 1 610 ? -18.791 -4.843 11.131 1.00 92.56 610 ASN A N 1
ATOM 4771 C CA . ASN A 1 610 ? -17.655 -5.716 10.862 1.00 92.56 610 ASN A CA 1
ATOM 4772 C C . ASN A 1 610 ? -17.258 -6.523 12.106 1.00 92.56 610 ASN A C 1
ATOM 4774 O O . ASN A 1 610 ? -17.125 -7.742 12.005 1.00 92.56 610 ASN A O 1
ATOM 4778 N N . GLY A 1 611 ? -17.173 -5.887 13.278 1.00 88.94 611 GLY A N 1
ATOM 4779 C CA . GLY A 1 611 ? -16.819 -6.564 14.531 1.00 88.94 611 GLY A CA 1
ATOM 4780 C C . GLY A 1 611 ? -17.774 -7.700 14.901 1.00 88.94 611 GLY A C 1
ATOM 4781 O O . GLY A 1 611 ? -17.350 -8.741 15.398 1.00 88.94 611 GLY A O 1
ATOM 4782 N N . VAL A 1 612 ? -19.067 -7.547 14.600 1.00 90.81 612 VAL A N 1
ATOM 4783 C CA . VAL A 1 612 ? -20.099 -8.564 14.876 1.00 90.81 612 VAL A CA 1
ATOM 4784 C C . VAL A 1 612 ? -20.200 -9.622 13.773 1.00 90.81 612 VAL A C 1
ATOM 4786 O O . VAL A 1 612 ? -20.511 -10.787 14.046 1.00 90.81 612 VAL A O 1
ATOM 4789 N N . LEU A 1 613 ? -20.010 -9.223 12.515 1.00 89.62 613 LEU A N 1
ATOM 4790 C CA . LEU A 1 613 ? -20.282 -10.060 11.348 1.00 89.62 613 LEU A CA 1
ATOM 4791 C C . LEU A 1 613 ? -19.077 -10.890 10.902 1.00 89.62 613 LEU A C 1
ATOM 4793 O O . LEU A 1 613 ? -19.289 -11.999 10.386 1.00 89.62 613 LEU A O 1
ATOM 4797 N N . SER A 1 614 ? -17.858 -10.389 11.114 1.00 85.00 614 SER A N 1
ATOM 4798 C CA . SER A 1 614 ? -16.625 -11.071 10.732 1.00 85.00 614 SER A CA 1
ATOM 4799 C C . SER A 1 614 ? -16.410 -12.361 11.531 1.00 85.00 614 SER A C 1
ATOM 4801 O O . SER A 1 614 ? -16.717 -12.430 12.723 1.00 85.00 614 SER A O 1
ATOM 4803 N N . PRO A 1 615 ? -15.876 -13.424 10.900 1.00 65.88 615 PRO A N 1
ATOM 4804 C CA . PRO A 1 615 ? -15.501 -14.630 11.620 1.00 65.88 615 PRO A CA 1
ATOM 4805 C C . PRO A 1 615 ? -14.414 -14.279 12.640 1.00 65.88 615 PRO A C 1
ATOM 4807 O O . PRO A 1 615 ? -13.404 -13.681 12.277 1.00 65.88 615 PRO A O 1
ATOM 4810 N N . VAL A 1 616 ? -14.622 -14.654 13.909 1.00 55.84 616 VAL A N 1
ATOM 4811 C CA . VAL A 1 616 ? -13.646 -14.446 14.990 1.00 55.84 616 VAL A CA 1
ATOM 4812 C C . VAL A 1 616 ? -12.287 -14.977 14.527 1.00 55.84 616 VAL A C 1
ATOM 4814 O O . VAL A 1 616 ? -12.121 -16.190 14.361 1.00 55.84 616 VAL A O 1
ATOM 4817 N N . ARG A 1 617 ? -11.328 -14.075 14.282 1.00 42.25 617 ARG A N 1
ATOM 4818 C CA . ARG A 1 617 ? -9.944 -14.458 13.996 1.00 42.25 617 ARG A CA 1
ATOM 4819 C C . ARG A 1 617 ? -9.419 -15.157 15.248 1.00 42.25 617 ARG A C 1
ATOM 4821 O O . ARG A 1 617 ? -9.413 -14.576 16.329 1.00 42.25 617 ARG A O 1
ATOM 4828 N N . ARG A 1 618 ? -9.064 -16.437 15.117 1.00 29.41 618 ARG A N 1
ATOM 4829 C CA . ARG A 1 618 ? -8.299 -17.142 16.150 1.00 29.41 618 ARG A CA 1
ATOM 4830 C C . ARG A 1 618 ? -6.923 -16.477 16.177 1.00 29.41 618 ARG A C 1
ATOM 4832 O O . ARG A 1 618 ? -6.187 -16.644 15.210 1.00 29.41 618 ARG A O 1
ATOM 4839 N N . ASN A 1 619 ? -6.650 -15.688 17.212 1.00 30.08 619 ASN A N 1
ATOM 4840 C CA . ASN A 1 619 ? -5.285 -15.285 17.551 1.00 30.08 619 ASN A CA 1
ATOM 4841 C C . ASN A 1 619 ? -4.537 -16.464 18.165 1.00 30.08 619 ASN A C 1
ATOM 4843 O O . ASN A 1 619 ? -5.191 -17.240 18.906 1.00 30.08 619 ASN A O 1
#

pLDDT: mean 81.86, std 19.67, range [20.05, 98.5]

Secondary structure (DSSP, 8-state):
---PPP-----------PPPPPPP-------------SSSHHHHGGG-TTHHHHHHHHHHHHHHGGG-S-HHHHHHHHHHHHHHHTTT-HHHHHHHHHHHHHHHHHHHHHS-TT---TT--HHHHHHHHHHHHHTT-HHHHHHHHHHHHHHHHHTTTTS---HHHHHHHHHHHHHHHHHHTTT-HHHHHHHHHHHTTT---HHHHHHHHHHHHH-HHHHHHHHHHHHHHHHHTTTSBHHHHHHHHHHHH-TTSEEEE-SSSEEEE--HHHHTT----PPPHHHHHHHHHHHHHHHT-TTTTSTTTSTTSBTHHHHHHHHHHHHHHHHHHH-GGGHHHHHHHHHHHHTTS-HHHHHHHHHHHHHHHHS-TT---SSSSS---HHHHHHHHHH-SSHHHHHHHHHHHHHHHHHTT-HHHHHHHHHTS-HHHHHHHHHHHHHHHHHHHHHTT-HHHHHHHHHT-S-HHHHHHHHHHHHHHHHHSSS--HHHHHHHHHHHHHHHHH---HHHHHHHHHHHHHHHTTT-HHHHHHHHHHHHHHHTT-TT--S---EEEEEEETTEEEEEEESSSSS-HHHHHHHHHHHHHHHHHHHHHT--SHHHHHHHHHHHHHHHHS-----

Sequence (619 aa):
MNSMTYAFSTALLLGLTLHIPGVLAAQNSSPPRGSRTNTSLSKRAKSSPNRPIAILVLDSTIDELPQVEDIRARVEIAESIVKLLAKSRPEHCRSMLNALFNDAIELRATTSSDTKDSDLDPDLILRKIIQITASFDRELSSSYIERYEDKDSFADTKTPASTNSRERMVELRLKLAIELIEKEPALAVSLANESLIGAVIPETLVFLGALRQKNVPLANNFFSAALQSCKTRRGRNISELILLYSYVFSPGRMPALTAHALGVYQIPTYASVGESYPVDVGLARHFLNASAGILLEPTRYFPGNVEGLVGGVMGDFYLISLIEPEAARYLPGLSPSLSTQKDVIAGYLPADENAESQASIERWKTMPSDVSLSGAGNVATVDYLVQRAEQAADSRSKDQLYYRAAMTALRAKQQERAFELLEKLSERYRDEARQFLRFDIAVWDSRHQQLDKAALLAERDNDLARRAYVFTLIAKSLLVQKSKDVTLAYEFLNKVEELGTKLTNAQERLSLLVGAANVYLLFDSFRASQMFKEAVRVANKLEGFSGDVGITRVLDVHGFYVDYSMYVDDFTFFDFINQVGPNNFNATLLDVREIKKPLPRLRAVVALCNGVLSPVRRN

Foldseek 3Di:
DDDDDDDDDDDDDDDDDDDDDDDDDDDDDDDDDDDPDDPPPQVVLVCQVCQVVLLVLLLVLLVLLVLDPDLLLSLVLLLLSCVQCLVPCVVSNLVSLVVSLVVLVVVVVPDDPPDPPPDNPSLVSLLSSLLSCCVRPVVSSVVSLVVVVVVLVVVPVPDDNDLVVLLVQLVSLLVSLLSCLVPPVVVSLVSNLVSLLNAQDLSLLLSLLSNCVPPVVSSLVSLLSNLVSCVVVLVLEVQSLQSSCCLAPNQQFRWDDDLQATDTDDDPSSNVRRDDDPGDLVSLVSSLVSLLCSLLPPCCPPPPNQVSHDSGLLSSLVVLLVCLVSCCVRPVVCNVVSVVSNVVSLVVDDPVSSVSHVVRSVVVVPDDSPDDPDDDDDDPALVNLCVVLVVDPDLLSNQVSLQVSLVNCVVVVNNVVSLVSLVSHDPVQSVVSVLVSLLVVLLVCLQVVVLVSSLVSLVPHPDLLSSLLSLLSNLQSLCPDPVNPNVVSVVSLVSLVVSLVVDPDLLSNLLSLLSSLVSCVSPPPPSSVVSLLVSLVSLLVDPPRQFWGWDKDWRDRSNDIDIDIGSHVPSTRLVSLLVCLSPPVVVSLVSLVSNPRSRNSSSSSSSSSCSSSPDPPDD

Radius of gyration: 29.6 Å; Cα contacts (8 Å, |Δi|>4): 690; chains: 1; bounding box: 63×76×84 Å